Protein AF-A0A0G4L9Z9-F1 (afdb_monomer)

Solvent-accessible surface area (backbone atoms only — not comparable to full-atom values): 22775 Å² total; per-residue (Å²): 137,87,80,84,81,76,84,87,73,83,90,69,96,66,97,80,77,80,77,86,80,80,79,86,73,92,59,81,100,61,85,83,86,73,82,90,63,91,82,72,75,83,74,76,77,73,82,83,76,81,75,66,96,83,58,68,64,62,62,51,52,52,50,53,49,52,57,51,52,62,71,70,60,85,62,83,82,72,56,70,64,59,56,52,50,52,53,50,52,48,52,50,52,50,52,50,52,52,49,55,50,58,74,48,63,93,62,89,76,94,60,93,84,69,85,81,86,64,77,57,64,83,72,43,44,63,56,54,51,46,46,68,69,44,48,71,54,60,58,49,55,65,54,54,66,75,72,62,68,99,64,72,52,90,62,92,40,27,59,73,80,49,79,46,66,66,64,46,80,74,85,64,59,65,68,78,41,49,54,58,48,50,52,61,61,51,47,38,32,63,53,35,46,51,50,44,49,73,76,35,69,87,58,52,72,67,62,45,48,47,31,20,50,23,38,30,47,18,48,42,19,58,50,55,38,36,49,41,64,74,32,30,85,54,36,35,48,42,80,48,68,66,33,40,49,49,57,59,53,20,37,20,36,22,46,65,48,64,54,31,68,65,57,49,50,54,41,42,47,31,31,74,46,46,11,58,46,21,47,50,28,32,50,19,58,69,72,65,42,85,59,22,42,62,50,41,37,53,50,23,52,49,40,41,50,50,54,51,49,59,51,48,53,54,52,44,41,33,73,77,73,63,50,48,36,37,33,88,50,65,61,27,37,51,47,45,48,45,48,66,49,44,55,50,46,56,52,27,52,56,53,29,54,52,28,52,55,50,52,50,53,53,51,50,56,48,52,55,48,54,52,52,52,51,54,51,51,51,55,52,52,54,50,54,57,54,53,64,62,73,77,109

Foldseek 3Di:
DDDDDDDDDDDDDDPDDDPDPPPPDCDPDDDPDDDPDPPDDDDPPPDDDDDDPPDPPLVLQLLVQLVVLPVVQPDPPDDPVSCVVSNVVSVVVSVLVVVVVVVVVPDDDDDVPDDPVDDPVVVCVVVVVVSVVCVVVSVVVVVQVVPDDDDQDQDLWPPGSDDQPQADAAPDDPCVLVVVVVVQLQVQQVVQLVVLCVLPVPQDPLLSVLLSVLSSLLCCLQPLLVVLLVQQNNLNNDHDSSSNVLSVLQLLFVCSRNVPVLSSVLSVCSNVPVNVLSVVLSVCSSVVNPCNLVSLLVNLVSLQVSLVVVVVVQVCCCVPVVTHRHDPDCCSHVCRVVVVSVCSNVSSVVSNVVSVVVVVVVVVVVVVVVVVVVVVVVVVVVVVVVVVVVVD

Organism: Verticillium longisporum (NCBI:txid100787)

Sequence (392 aa):
MYQLIRFPGVLRDESTQIPSIELDLNLGERRYKEPIVRGSRYCAPGRLVPAHANNILEPALRLAGLLYVDALVPDEPRTLNGYAVLLGLLTTAIDTILKHLAARGWEYEDDAAFDDGLPAMAVMKPVLIWIGLTGPEAHWIVMADRDAGDMSSIHPYYPQGILIPHYAANETPLPQVLVPFVAVLLLPIPIAFVTSRLIKPSLGGLDRFAVCWFALGAFLHCCFESYFVWNHATLAGLQSLFAQAWKEYALSDSRYLTSDPFVVCVEALSVMIWGPISLSVTFAILSGSRLRHPLQLIICVGHLYGVALYYSTSLAERALVGTLHSRPEVLYFWVYYVGFNAPWVVVPLILLVQSLRAMSRAFQALEEKETAEAALASRKGDAATSEGKKTR

Nearest PDB structures (foldseek):
  8w0r-assembly1_A  TM=9.033E-01  e=1.999E-13  Homo sapiens
  6oht-assembly1_A  TM=9.056E-01  e=3.848E-11  Homo sapiens
  1few-assembly1_A  TM=2.219E-01  e=2.580E+00  Homo sapiens
  8afz-assembly1_A  TM=1.261E-01  e=4.675E+00  Homo sapiens

InterPro domains:
  IPR007905 Emopamil-binding protein [PTHR14207] (151-372)
  IPR033118 EXPERA domain [PF05241] (241-355)
  IPR033118 EXPERA domain [PS51751] (206-352)

pLDDT: mean 71.07, std 27.68, range [20.33, 98.62]

Radius of gyration: 30.2 Å; Cα contacts (8 Å, |Δi|>4): 280; chains: 1; bounding box: 86×61×95 Å

Structure (mmCIF, N/CA/C/O backbone):
data_AF-A0A0G4L9Z9-F1
#
_entry.id   AF-A0A0G4L9Z9-F1
#
loop_
_atom_site.group_PDB
_atom_site.id
_atom_site.type_symbol
_atom_site.label_atom_id
_atom_site.label_alt_id
_atom_site.label_comp_id
_atom_site.label_asym_id
_atom_site.label_entity_id
_atom_site.label_seq_id
_atom_site.pdbx_PDB_ins_code
_atom_site.Cartn_x
_atom_site.Cartn_y
_atom_site.Cartn_z
_atom_site.occupancy
_atom_site.B_iso_or_equiv
_atom_site.auth_seq_id
_atom_site.auth_comp_id
_atom_site.auth_asym_id
_atom_site.auth_atom_id
_atom_site.pdbx_PDB_model_num
ATOM 1 N N . MET A 1 1 ? -33.710 16.158 -20.833 1.00 24.78 1 MET A N 1
ATOM 2 C CA . MET A 1 1 ? -33.765 14.727 -21.198 1.00 24.78 1 MET A CA 1
ATOM 3 C C . MET A 1 1 ? -32.661 14.511 -22.221 1.00 24.78 1 MET A C 1
ATOM 5 O O . MET A 1 1 ? -32.825 14.931 -23.354 1.00 24.78 1 MET A O 1
ATOM 9 N N . TYR A 1 2 ? -31.496 14.018 -21.801 1.00 21.61 2 TYR A N 1
ATOM 10 C CA . TYR A 1 2 ? -30.367 13.808 -22.712 1.00 21.61 2 TYR A CA 1
ATOM 11 C C . TYR A 1 2 ? -30.488 12.410 -23.318 1.00 21.61 2 TYR A C 1
ATOM 13 O O . TYR A 1 2 ? -30.569 11.427 -22.582 1.00 21.61 2 TYR A O 1
ATOM 21 N N . GLN A 1 3 ? -30.564 12.326 -24.646 1.00 20.33 3 GLN A N 1
ATOM 22 C CA . GLN A 1 3 ? -30.583 11.057 -25.365 1.00 20.33 3 GLN A CA 1
ATOM 23 C C . GLN A 1 3 ? -29.139 10.638 -25.644 1.00 20.33 3 GLN A C 1
ATOM 25 O O . GLN A 1 3 ? -28.422 11.303 -26.387 1.00 20.33 3 GLN A O 1
ATOM 30 N N . LEU A 1 4 ? -28.708 9.539 -25.026 1.00 23.28 4 LEU A N 1
ATOM 31 C CA . LEU A 1 4 ? -27.439 8.899 -25.349 1.00 23.28 4 LEU A CA 1
ATOM 32 C C . LEU A 1 4 ? -27.600 8.194 -26.704 1.00 23.28 4 LEU A C 1
ATOM 34 O O . LEU A 1 4 ? -28.270 7.163 -26.789 1.00 23.28 4 LEU A O 1
ATOM 38 N N . ILE A 1 5 ? -27.009 8.739 -27.765 1.00 26.95 5 ILE A N 1
ATOM 39 C CA . ILE A 1 5 ? -26.944 8.047 -29.056 1.00 26.95 5 ILE A CA 1
ATOM 40 C C . ILE A 1 5 ? -25.780 7.054 -28.978 1.00 26.95 5 ILE A C 1
ATOM 42 O O . ILE A 1 5 ? -24.615 7.432 -29.069 1.00 26.95 5 ILE A O 1
ATOM 46 N N . ARG A 1 6 ? -26.093 5.768 -28.776 1.00 29.23 6 ARG A N 1
ATOM 47 C CA . ARG A 1 6 ? -25.144 4.679 -29.047 1.00 29.23 6 ARG A CA 1
ATOM 48 C C . ARG A 1 6 ? -25.070 4.493 -30.558 1.00 29.23 6 ARG A C 1
ATOM 50 O O . ARG A 1 6 ? -26.075 4.124 -31.158 1.00 29.23 6 ARG A O 1
ATOM 57 N N . PHE A 1 7 ? -23.898 4.692 -31.153 1.00 26.45 7 PHE A N 1
ATOM 58 C CA . PHE A 1 7 ? -23.646 4.219 -32.513 1.00 26.45 7 PHE A CA 1
ATOM 59 C C . PHE A 1 7 ? -23.606 2.682 -32.511 1.00 26.45 7 PHE A C 1
ATOM 61 O O . PHE A 1 7 ? -22.798 2.104 -31.778 1.00 26.45 7 PHE A O 1
ATOM 68 N N . PRO A 1 8 ? -24.476 1.997 -33.275 1.00 31.22 8 PRO A N 1
ATOM 69 C CA . PRO A 1 8 ? -24.418 0.558 -33.419 1.00 31.22 8 PRO A CA 1
ATOM 70 C C . PRO A 1 8 ? -23.599 0.234 -34.671 1.00 31.22 8 PRO A C 1
ATOM 72 O O . PRO A 1 8 ? -24.050 0.465 -35.788 1.00 31.22 8 PRO A O 1
ATOM 75 N N . GLY A 1 9 ? -22.409 -0.330 -34.493 1.00 28.73 9 GLY A N 1
ATOM 76 C CA . GLY A 1 9 ? -21.705 -1.002 -35.582 1.00 28.73 9 GLY A CA 1
ATOM 77 C C . GLY A 1 9 ? -20.249 -0.597 -35.755 1.00 28.73 9 GLY A C 1
ATOM 78 O O . GLY A 1 9 ? -19.849 0.534 -35.503 1.00 28.73 9 GLY A O 1
ATOM 79 N N . VAL A 1 10 ? -19.472 -1.585 -36.194 1.00 34.12 10 VAL A N 1
ATOM 80 C CA . VAL A 1 10 ? -18.078 -1.461 -36.619 1.00 34.12 10 VAL A CA 1
ATOM 81 C C . VAL A 1 10 ? -18.022 -0.458 -37.769 1.00 34.12 10 VAL A C 1
ATOM 83 O O . VAL A 1 10 ? -18.738 -0.639 -38.755 1.00 34.12 10 VAL A O 1
ATOM 86 N N . LEU A 1 11 ? -17.195 0.583 -37.639 1.00 33.56 11 LEU A N 1
ATOM 87 C CA . LEU A 1 11 ? -16.903 1.539 -38.708 1.00 33.56 11 LEU A CA 1
ATOM 88 C C . LEU A 1 11 ? -16.318 0.774 -39.903 1.00 33.56 11 LEU A C 1
ATOM 90 O O . LEU A 1 11 ? -15.128 0.472 -39.950 1.00 33.56 11 LEU A O 1
ATOM 94 N N . ARG A 1 12 ? -17.182 0.394 -40.845 1.00 29.84 12 ARG A N 1
ATOM 95 C CA . ARG A 1 12 ? -16.774 -0.088 -42.160 1.00 29.84 12 ARG A CA 1
ATOM 96 C C . ARG A 1 12 ? -16.531 1.107 -43.070 1.00 29.84 12 ARG A C 1
ATOM 98 O O . ARG A 1 12 ? -17.260 2.090 -43.036 1.00 29.84 12 ARG A O 1
ATOM 105 N N . ASP A 1 13 ? -15.488 0.937 -43.866 1.00 36.81 13 ASP A N 1
ATOM 106 C CA . ASP A 1 13 ? -15.015 1.745 -44.981 1.00 36.81 13 ASP A CA 1
ATOM 107 C C . ASP A 1 13 ? -16.149 2.321 -45.853 1.00 36.81 13 ASP A C 1
ATOM 109 O O . ASP A 1 13 ? -16.621 1.683 -46.789 1.00 36.81 13 ASP A O 1
ATOM 113 N N . GLU A 1 14 ? -16.592 3.540 -45.541 1.00 28.88 14 GLU A N 1
ATOM 114 C CA . GLU A 1 14 ? -17.395 4.382 -46.433 1.00 28.88 14 GLU A CA 1
ATOM 115 C C . GLU A 1 14 ? -16.818 5.801 -46.443 1.00 28.88 14 GLU A C 1
ATOM 117 O O . GLU A 1 14 ? -17.347 6.762 -45.886 1.00 28.88 14 GLU A O 1
ATOM 122 N N . SER A 1 15 ? -15.689 5.935 -47.130 1.00 32.44 15 SER A N 1
ATOM 123 C CA . SER A 1 15 ? -14.972 7.182 -47.411 1.00 32.44 15 SER A CA 1
ATOM 124 C C . SER A 1 15 ? -15.730 8.193 -48.298 1.00 32.44 15 SER A C 1
ATOM 126 O O . SER A 1 15 ? -15.099 9.036 -48.936 1.00 32.44 15 SER A O 1
ATOM 128 N N . THR A 1 16 ? -17.068 8.169 -48.376 1.00 32.38 16 THR A N 1
ATOM 129 C CA . THR A 1 16 ? -17.787 8.989 -49.376 1.00 32.38 16 THR A CA 1
ATOM 130 C C . THR A 1 16 ? -19.024 9.772 -48.948 1.00 32.38 16 THR A C 1
ATOM 132 O O . THR A 1 16 ? -19.444 10.608 -49.749 1.00 32.38 16 THR A O 1
ATOM 135 N N . GLN A 1 17 ? -19.578 9.655 -47.736 1.00 31.19 17 GLN A N 1
ATOM 136 C CA . GLN A 1 17 ? -20.736 10.491 -47.359 1.00 31.19 17 GLN A CA 1
ATOM 137 C C . GLN A 1 17 ? -20.762 10.878 -45.874 1.00 31.19 17 GLN A C 1
ATOM 139 O O . GLN A 1 17 ? -21.579 10.388 -45.105 1.00 31.19 17 GLN A O 1
ATOM 144 N N . ILE A 1 18 ? -19.910 11.825 -45.469 1.00 31.50 18 ILE A N 1
ATOM 145 C CA . ILE A 1 18 ? -20.172 12.619 -44.259 1.00 31.50 18 ILE A CA 1
ATOM 146 C C . ILE A 1 18 ? -20.871 13.906 -44.726 1.00 31.50 18 ILE A C 1
ATOM 148 O O . ILE A 1 18 ? -20.251 14.678 -45.466 1.00 31.50 18 ILE A O 1
ATOM 152 N N . PRO A 1 19 ? -22.149 14.151 -44.374 1.00 28.58 19 PRO A N 1
ATOM 153 C CA . PRO A 1 19 ? -22.776 15.438 -44.642 1.00 28.58 19 PRO A CA 1
ATOM 154 C C . PRO A 1 19 ? -22.035 16.514 -43.845 1.00 28.58 19 PRO A C 1
ATOM 156 O O . PRO A 1 19 ? -21.621 16.278 -42.713 1.00 28.58 19 PRO A O 1
ATOM 159 N N . SER A 1 20 ? -21.840 17.682 -44.453 1.00 32.00 20 SER A N 1
ATOM 160 C CA . SER A 1 20 ? -21.191 18.840 -43.837 1.00 32.00 20 SER A CA 1
ATOM 161 C C . SER A 1 20 ? -21.789 19.124 -42.458 1.00 32.00 20 SER A C 1
ATOM 163 O O . SER A 1 20 ? -22.922 19.593 -42.358 1.00 32.00 20 SER A O 1
ATOM 165 N N . ILE A 1 21 ? -21.039 18.830 -41.397 1.00 30.55 21 ILE A N 1
ATOM 166 C CA . ILE A 1 21 ? -21.399 19.243 -40.044 1.00 30.55 21 ILE A CA 1
ATOM 167 C C . ILE A 1 21 ? -21.018 20.722 -39.943 1.00 30.55 21 ILE A C 1
ATOM 169 O O . ILE A 1 21 ? -19.851 21.056 -39.746 1.00 30.55 21 ILE A O 1
ATOM 173 N N . GLU A 1 22 ? -21.992 21.613 -40.137 1.00 29.72 22 GLU A N 1
ATOM 174 C CA . GLU A 1 22 ? -21.866 23.009 -39.716 1.00 29.72 22 GLU A CA 1
ATOM 175 C C . GLU A 1 22 ? -21.914 23.036 -38.185 1.00 29.72 22 GLU A C 1
ATOM 177 O O . GLU A 1 22 ? -22.965 22.851 -37.571 1.00 29.72 22 GLU A O 1
ATOM 182 N N . LEU A 1 23 ? -20.750 23.212 -37.559 1.00 29.02 23 LEU A N 1
ATOM 183 C CA . LEU A 1 23 ? -20.662 23.494 -36.132 1.00 29.02 23 LEU A CA 1
ATOM 184 C C . LEU A 1 23 ? -20.945 24.990 -35.935 1.00 29.02 23 LEU A C 1
ATOM 186 O O . LEU A 1 23 ? -20.061 25.827 -36.119 1.00 29.02 23 LEU A O 1
ATOM 190 N N . ASP A 1 24 ? -22.189 25.328 -35.600 1.00 30.05 24 ASP A N 1
ATOM 191 C CA . ASP A 1 24 ? -22.605 26.709 -35.337 1.00 30.05 24 ASP A CA 1
ATOM 192 C C . ASP A 1 24 ? -22.178 27.112 -33.913 1.00 30.05 24 ASP A C 1
ATOM 194 O O . ASP A 1 24 ? -22.937 27.043 -32.943 1.00 30.05 24 ASP A O 1
ATOM 198 N N . LEU A 1 25 ? -20.895 27.449 -33.760 1.00 29.47 25 LEU A N 1
ATOM 199 C CA . LEU A 1 25 ? -20.359 28.040 -32.537 1.00 29.47 25 LEU A CA 1
ATOM 200 C C . LEU A 1 25 ? -20.671 29.538 -32.562 1.00 29.47 25 LEU A C 1
ATOM 202 O O . LEU A 1 25 ? -20.006 30.311 -33.250 1.00 29.47 25 LEU A O 1
ATOM 206 N N . ASN A 1 26 ? -21.693 29.943 -31.808 1.00 29.52 26 ASN A N 1
ATOM 207 C CA . ASN A 1 26 ? -22.098 31.340 -31.649 1.00 29.52 26 ASN A CA 1
ATOM 208 C C . ASN A 1 26 ? -21.045 32.110 -30.818 1.00 29.52 26 ASN A C 1
ATOM 210 O O . ASN A 1 26 ? -21.208 32.349 -29.625 1.00 29.52 26 ASN A O 1
ATOM 214 N N . LEU A 1 27 ? -19.930 32.458 -31.459 1.00 32.59 27 LEU A N 1
ATOM 215 C CA . LEU A 1 27 ? -18.901 33.382 -30.983 1.00 32.59 27 LEU A CA 1
ATOM 216 C C . LEU A 1 27 ? -19.196 34.736 -31.643 1.00 32.59 27 LEU A C 1
ATOM 218 O O . LEU A 1 27 ? -19.226 34.820 -32.869 1.00 32.59 27 LEU A O 1
ATOM 222 N N . GLY A 1 28 ? -19.489 35.766 -30.847 1.00 34.56 28 GLY A N 1
ATOM 223 C CA . GLY A 1 28 ? -20.042 37.051 -31.298 1.00 34.56 28 GLY A CA 1
ATOM 224 C C . GLY A 1 28 ? -19.410 37.713 -32.545 1.00 34.56 28 GLY A C 1
ATOM 225 O O . GLY A 1 28 ? -18.269 37.463 -32.913 1.00 34.56 28 GLY A O 1
ATOM 226 N N . GLU A 1 29 ? -20.214 38.579 -33.178 1.00 30.64 29 GLU A N 1
ATOM 227 C CA . GLU A 1 29 ? -20.035 39.500 -34.332 1.00 30.64 29 GLU A CA 1
ATOM 228 C C . GLU A 1 29 ? -19.126 39.166 -35.538 1.00 30.64 29 GLU A C 1
ATOM 230 O O . GLU A 1 29 ? -19.214 39.868 -36.549 1.00 30.64 29 GLU A O 1
ATOM 235 N N . ARG A 1 30 ? -18.339 38.086 -35.569 1.00 32.06 30 ARG A N 1
ATOM 236 C CA . ARG A 1 30 ? -17.608 37.677 -36.784 1.00 32.06 30 ARG A CA 1
ATOM 237 C C . ARG A 1 30 ? -17.994 36.280 -37.247 1.00 32.06 30 ARG A C 1
ATOM 239 O O . ARG A 1 30 ? -17.391 35.284 -36.871 1.00 32.06 30 ARG A O 1
ATOM 246 N N . ARG A 1 31 ? -18.949 36.236 -38.183 1.00 29.62 31 ARG A N 1
ATOM 247 C CA . ARG A 1 31 ? -19.197 35.065 -39.038 1.00 29.62 31 ARG A CA 1
ATOM 248 C C . ARG A 1 31 ? -18.021 34.868 -39.995 1.00 29.62 31 ARG A C 1
ATOM 250 O O . ARG A 1 31 ? -17.937 35.557 -41.011 1.00 29.62 31 ARG A O 1
ATOM 257 N N . TYR A 1 32 ? -17.151 33.903 -39.717 1.00 31.97 32 TYR A N 1
ATOM 258 C CA . TYR A 1 32 ? -16.245 33.378 -40.735 1.00 31.97 32 TYR A CA 1
ATOM 259 C C . TYR A 1 32 ? -17.038 32.465 -41.676 1.00 31.97 32 TYR A C 1
ATOM 261 O O . TYR A 1 32 ? -17.356 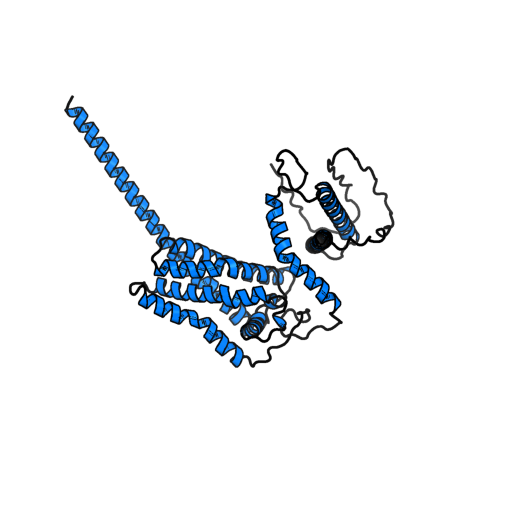31.329 -41.345 1.00 31.97 32 TYR A O 1
ATOM 269 N N . LYS A 1 33 ? -17.395 32.987 -42.854 1.00 30.88 33 LYS A N 1
ATOM 270 C CA . LYS A 1 33 ? -17.861 32.179 -43.985 1.00 30.88 33 LYS A CA 1
ATOM 271 C C . LYS A 1 33 ? -16.666 31.876 -44.878 1.00 30.88 33 LYS A C 1
ATOM 273 O O . LYS A 1 33 ? -16.386 32.647 -45.791 1.00 30.88 33 LYS A O 1
ATOM 278 N N . GLU A 1 34 ? -15.995 30.756 -44.648 1.00 31.84 34 GLU A N 1
ATOM 279 C CA . GLU A 1 34 ? -15.133 30.171 -45.675 1.00 31.84 34 GLU A CA 1
ATOM 280 C C . GLU A 1 34 ? -15.677 28.798 -46.082 1.00 31.84 34 GLU A C 1
ATOM 282 O O . GLU A 1 34 ? -15.831 27.920 -45.232 1.00 31.84 34 GLU A O 1
ATOM 287 N N . PRO A 1 35 ? -16.007 28.591 -47.369 1.00 29.27 35 PRO A N 1
ATOM 288 C CA . PRO A 1 35 ? -16.373 27.276 -47.859 1.00 29.27 35 PRO A CA 1
ATOM 289 C C . PRO A 1 35 ? -15.100 26.434 -47.987 1.00 29.27 35 PRO A C 1
ATOM 291 O O . PRO A 1 35 ? -14.157 26.818 -48.678 1.00 29.27 35 PRO A O 1
ATOM 294 N N . ILE A 1 36 ? -15.076 25.260 -47.357 1.00 32.88 36 ILE A N 1
ATOM 295 C CA . ILE A 1 36 ? -14.010 24.275 -47.563 1.00 32.88 36 ILE A CA 1
ATOM 296 C C . ILE A 1 36 ? -14.160 23.724 -48.992 1.00 32.88 36 ILE A C 1
ATOM 298 O O . ILE A 1 36 ? -14.962 22.830 -49.262 1.00 32.88 36 ILE A O 1
ATOM 302 N N . VAL A 1 37 ? -13.428 24.312 -49.940 1.00 28.56 37 VAL A N 1
ATOM 303 C CA . VAL A 1 37 ? -13.409 23.898 -51.350 1.00 28.56 37 VAL A CA 1
ATOM 304 C C . VAL A 1 37 ? -12.640 22.580 -51.495 1.00 28.56 37 VAL A C 1
ATOM 306 O O . VAL A 1 37 ? -11.523 22.441 -51.000 1.00 28.56 37 VAL A O 1
ATOM 309 N N . ARG A 1 38 ? -13.222 21.608 -52.215 1.00 29.12 38 ARG A N 1
ATOM 310 C CA . ARG A 1 38 ? -12.559 20.351 -52.610 1.00 29.12 38 ARG A CA 1
ATOM 311 C C . ARG A 1 38 ? -11.238 20.637 -53.332 1.00 29.12 38 ARG A C 1
ATOM 313 O O . ARG A 1 38 ? -11.235 21.283 -54.375 1.00 29.12 38 ARG A O 1
ATOM 320 N N . GLY A 1 39 ? -10.147 20.054 -52.835 1.00 31.34 39 GLY A N 1
ATOM 321 C CA . GLY A 1 39 ? -8.857 20.018 -53.534 1.00 31.34 39 GLY A CA 1
ATOM 322 C C . GLY A 1 39 ? -7.813 21.035 -53.070 1.00 31.34 39 GLY A C 1
ATOM 323 O O . GLY A 1 39 ? -6.816 21.228 -53.766 1.00 31.34 39 GLY A O 1
ATOM 324 N N . SER A 1 40 ? -7.986 21.670 -51.911 1.00 27.42 40 SER A N 1
ATOM 325 C CA . SER A 1 40 ? -6.946 22.500 -51.300 1.00 27.42 40 SER A CA 1
ATOM 326 C C . SER A 1 40 ? -5.710 21.653 -50.965 1.00 27.42 40 SER A C 1
ATOM 328 O O . SER A 1 40 ? -5.691 20.871 -50.016 1.00 27.42 40 SER A O 1
ATOM 330 N N . ARG A 1 41 ? -4.646 21.813 -51.764 1.00 30.08 41 ARG A N 1
ATOM 331 C CA . ARG A 1 41 ? -3.292 21.419 -51.358 1.00 30.08 41 ARG A CA 1
ATOM 332 C C . ARG A 1 41 ? -2.954 22.193 -50.091 1.00 30.08 41 ARG A C 1
ATOM 334 O O . ARG A 1 41 ? -3.075 23.415 -50.069 1.00 30.08 41 ARG A O 1
ATOM 341 N N . TYR A 1 42 ? -2.539 21.469 -49.061 1.00 32.38 42 TYR A N 1
ATOM 342 C CA . TYR A 1 42 ? -2.089 22.034 -47.799 1.00 32.38 42 TYR A CA 1
ATOM 343 C C . TYR A 1 42 ? -0.960 23.041 -48.064 1.00 32.38 42 TYR A C 1
ATOM 345 O O . TYR A 1 42 ? 0.122 22.664 -48.520 1.00 32.38 42 TYR A O 1
ATOM 353 N N . CYS A 1 43 ? -1.207 24.325 -47.812 1.00 29.03 43 CYS A N 1
ATOM 354 C CA . CYS A 1 43 ? -0.124 25.282 -47.635 1.00 29.03 43 CYS A CA 1
ATOM 355 C C . CYS A 1 43 ? 0.491 24.981 -46.270 1.00 29.03 43 CYS A C 1
ATOM 357 O O . CYS A 1 43 ? -0.209 25.024 -45.260 1.00 29.03 43 CYS A O 1
ATOM 359 N N . ALA A 1 44 ? 1.779 24.631 -46.248 1.00 26.39 44 ALA A N 1
ATOM 360 C CA . ALA A 1 44 ? 2.519 24.443 -45.006 1.00 26.39 44 ALA A CA 1
ATOM 361 C C . ALA A 1 44 ? 2.278 25.641 -44.066 1.00 26.39 44 ALA A C 1
ATOM 363 O O . ALA A 1 44 ? 2.181 26.772 -44.559 1.00 26.39 44 ALA A O 1
ATOM 364 N N . PRO A 1 45 ? 2.185 25.431 -42.739 1.00 32.91 45 PRO A N 1
ATOM 365 C CA . PRO A 1 45 ? 2.008 26.538 -41.817 1.00 32.91 45 PRO A CA 1
ATOM 366 C C . PRO A 1 45 ? 3.162 27.517 -42.030 1.00 32.91 45 PRO A C 1
ATOM 368 O O . PRO A 1 45 ? 4.312 27.100 -42.204 1.00 32.91 45 PRO A O 1
ATOM 371 N N . GLY A 1 46 ? 2.852 28.814 -42.047 1.00 31.86 46 GLY A N 1
ATOM 372 C CA . GLY A 1 46 ? 3.873 29.855 -42.071 1.00 31.86 46 GLY A CA 1
ATOM 373 C C . GLY A 1 46 ? 4.929 29.591 -40.994 1.00 31.86 46 GLY A C 1
ATOM 374 O O . GLY A 1 46 ? 4.629 29.028 -39.941 1.00 31.86 46 GLY A O 1
ATOM 375 N N . ARG A 1 47 ? 6.179 29.957 -41.295 1.00 27.55 47 ARG A N 1
ATOM 376 C CA . ARG A 1 47 ? 7.359 29.733 -40.447 1.00 27.55 47 ARG A CA 1
ATOM 377 C C . ARG A 1 47 ? 7.022 30.039 -38.979 1.00 27.55 47 ARG A C 1
ATOM 379 O O . ARG A 1 47 ? 6.678 31.176 -38.668 1.00 27.55 47 ARG A O 1
ATOM 386 N N . LEU A 1 48 ? 7.102 29.026 -38.111 1.00 33.69 48 LEU A N 1
ATOM 387 C CA . LEU A 1 48 ? 6.851 29.156 -36.673 1.00 33.69 48 LEU A CA 1
ATOM 388 C C . LEU A 1 48 ? 7.722 30.286 -36.112 1.00 33.69 48 LEU A C 1
ATOM 390 O O . LEU A 1 48 ? 8.951 30.222 -36.175 1.00 33.69 48 LEU A O 1
ATOM 394 N N . VAL A 1 49 ? 7.078 31.340 -35.613 1.00 33.44 49 VAL A N 1
ATOM 395 C CA . VAL A 1 49 ? 7.760 32.457 -34.957 1.00 33.44 49 VAL A CA 1
ATOM 396 C C . VAL A 1 49 ? 8.170 31.984 -33.558 1.00 33.44 49 VAL A C 1
ATOM 398 O O . VAL A 1 49 ? 7.313 31.474 -32.837 1.00 33.44 49 VAL A O 1
ATOM 401 N N . PRO A 1 50 ? 9.447 32.102 -33.153 1.00 30.86 50 PRO A N 1
ATOM 402 C CA . PRO A 1 50 ? 9.870 31.715 -31.811 1.00 30.86 50 PRO A CA 1
ATOM 403 C C . PRO A 1 50 ? 9.145 32.554 -30.752 1.00 30.86 50 PRO A C 1
ATOM 405 O O . PRO A 1 50 ? 9.060 33.778 -30.880 1.00 30.86 50 PRO A O 1
ATOM 408 N N . ALA A 1 51 ? 8.653 31.904 -29.696 1.00 38.41 51 ALA A N 1
ATOM 409 C CA . ALA A 1 51 ? 8.105 32.593 -28.533 1.00 38.41 51 ALA A CA 1
ATOM 410 C C . ALA A 1 51 ? 9.183 33.474 -27.874 1.00 38.41 51 ALA A C 1
ATOM 412 O O . ALA A 1 51 ? 10.367 33.127 -27.854 1.00 38.41 51 ALA A O 1
ATOM 413 N N . HIS A 1 52 ? 8.778 34.625 -27.330 1.00 36.69 52 HIS A N 1
ATOM 414 C CA . HIS A 1 52 ? 9.666 35.460 -26.521 1.00 36.69 52 HIS A CA 1
ATOM 415 C C . HIS A 1 52 ? 10.161 34.658 -25.308 1.00 36.69 52 HIS A C 1
ATOM 417 O O . HIS A 1 52 ? 9.367 34.015 -24.624 1.00 36.69 52 HIS A O 1
ATOM 423 N N . ALA A 1 53 ? 11.468 34.727 -25.037 1.00 39.06 53 ALA A N 1
ATOM 424 C CA . ALA A 1 53 ? 12.232 33.849 -24.140 1.00 39.06 53 ALA A CA 1
ATOM 425 C C . ALA A 1 53 ? 11.758 33.752 -22.669 1.00 39.06 53 ALA A C 1
ATOM 427 O O . ALA A 1 53 ? 12.330 32.982 -21.907 1.00 39.06 53 ALA A O 1
ATOM 428 N N . ASN A 1 54 ? 10.711 34.481 -22.269 1.00 36.62 54 ASN A N 1
ATOM 429 C CA . ASN A 1 54 ? 10.235 34.560 -20.886 1.00 36.62 54 ASN A CA 1
ATOM 430 C C . ASN A 1 54 ? 8.818 33.987 -20.660 1.00 36.62 54 ASN A C 1
ATOM 432 O O . ASN A 1 54 ? 8.304 34.114 -19.552 1.00 36.62 54 ASN A O 1
ATOM 436 N N . ASN A 1 55 ? 8.165 33.368 -21.657 1.00 42.78 55 ASN A N 1
ATOM 437 C CA . ASN A 1 55 ? 6.818 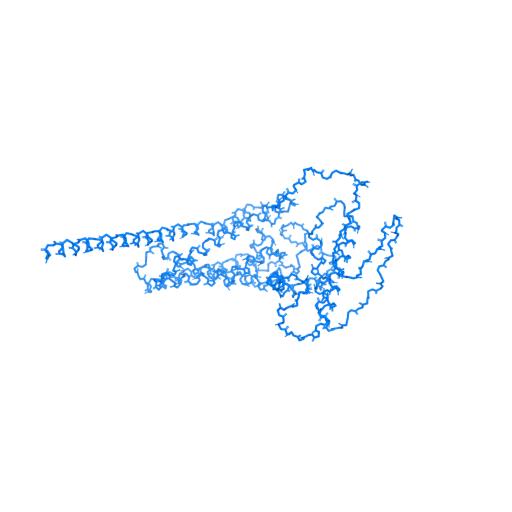32.797 -21.489 1.00 42.78 55 ASN A CA 1
ATOM 438 C C . ASN A 1 55 ? 6.802 31.267 -21.673 1.00 42.78 55 ASN A C 1
ATOM 440 O O . ASN A 1 55 ? 6.700 30.759 -22.787 1.00 42.78 55 ASN A O 1
ATOM 444 N N . ILE A 1 56 ? 6.902 30.538 -20.557 1.00 39.12 56 ILE A N 1
ATOM 445 C CA . ILE A 1 56 ? 6.984 29.063 -20.498 1.00 39.12 56 ILE A CA 1
ATOM 446 C C . ILE A 1 56 ? 5.591 28.409 -20.629 1.00 39.12 56 ILE A C 1
ATOM 448 O O . ILE A 1 56 ? 5.471 27.231 -20.965 1.00 39.12 56 ILE A O 1
ATOM 452 N N . LEU A 1 57 ? 4.521 29.185 -20.423 1.00 41.19 57 LEU A N 1
ATOM 453 C CA . LEU A 1 57 ? 3.143 28.694 -20.407 1.00 41.19 57 LEU A CA 1
ATOM 454 C C . LEU A 1 57 ? 2.658 28.262 -21.799 1.00 41.19 57 LEU A C 1
ATOM 456 O O . LEU A 1 57 ? 1.967 27.256 -21.938 1.00 41.19 57 LEU A O 1
ATOM 460 N N . GLU A 1 58 ? 3.050 28.996 -22.839 1.00 42.38 58 GLU A N 1
ATOM 461 C CA . GLU A 1 58 ? 2.691 28.684 -24.224 1.00 42.38 58 GLU A CA 1
ATOM 462 C C . GLU A 1 58 ? 3.323 27.364 -24.721 1.00 42.38 58 GLU A C 1
ATOM 464 O O . GLU A 1 58 ? 2.583 26.512 -25.222 1.00 42.38 58 GLU A O 1
ATOM 469 N N . PRO A 1 59 ? 4.640 27.125 -24.552 1.00 42.41 59 PRO A N 1
ATOM 470 C CA . PRO A 1 59 ? 5.250 25.825 -24.833 1.00 42.41 59 PRO A CA 1
ATOM 471 C C . PRO A 1 59 ? 4.603 24.670 -24.059 1.00 42.41 59 PRO A C 1
ATOM 473 O O . PRO A 1 59 ? 4.351 23.616 -24.641 1.00 42.41 59 PRO A O 1
ATOM 476 N N . ALA A 1 60 ? 4.293 24.872 -22.773 1.00 42.94 60 ALA A N 1
ATOM 477 C CA . ALA A 1 60 ? 3.714 23.840 -21.912 1.00 42.94 60 ALA A CA 1
ATOM 478 C C . ALA A 1 60 ? 2.284 23.455 -22.330 1.00 42.94 60 ALA A C 1
ATOM 480 O O . ALA A 1 60 ? 1.962 22.271 -22.411 1.00 42.94 60 ALA A O 1
ATOM 481 N N . LEU A 1 61 ? 1.441 24.437 -22.668 1.00 48.50 61 LEU A N 1
ATOM 482 C CA . LEU A 1 61 ? 0.083 24.192 -23.165 1.00 48.50 61 LEU A CA 1
ATOM 483 C C . LEU A 1 61 ? 0.088 23.509 -24.537 1.00 48.50 61 LEU A C 1
ATOM 485 O O . LEU A 1 61 ? -0.717 22.608 -24.781 1.00 48.50 61 LEU A O 1
ATOM 489 N N . ARG A 1 62 ? 1.015 23.895 -25.425 1.00 49.31 62 ARG A N 1
ATOM 490 C CA . ARG A 1 62 ? 1.173 23.258 -26.744 1.00 49.31 62 ARG A CA 1
ATOM 491 C C . ARG A 1 62 ? 1.607 21.800 -26.609 1.00 49.31 62 ARG A C 1
ATOM 493 O O . ARG A 1 62 ? 1.063 20.951 -27.310 1.00 49.31 62 ARG A O 1
ATOM 500 N N . LEU A 1 63 ? 2.526 21.505 -25.688 1.00 46.59 63 LEU A N 1
ATOM 501 C CA . LEU A 1 63 ? 2.989 20.144 -25.414 1.00 46.59 63 LEU A CA 1
ATOM 502 C C . LEU A 1 63 ? 1.892 19.280 -24.775 1.00 46.59 63 LEU A C 1
ATOM 504 O O . LEU A 1 63 ? 1.649 18.168 -25.236 1.00 46.59 63 LEU A O 1
ATOM 508 N N . ALA A 1 64 ? 1.174 19.811 -23.781 1.00 47.88 64 ALA A N 1
ATOM 509 C CA . ALA A 1 64 ? 0.059 19.115 -23.141 1.00 47.88 64 ALA A CA 1
ATOM 510 C C . ALA A 1 64 ? -1.060 18.784 -24.140 1.00 47.88 64 ALA A C 1
ATOM 512 O O . ALA A 1 64 ? -1.596 17.679 -24.132 1.00 47.88 64 ALA A O 1
ATOM 513 N N . GLY A 1 65 ? -1.377 19.711 -25.045 1.00 47.78 65 GLY A N 1
ATOM 514 C CA . GLY A 1 65 ? -2.367 19.471 -26.085 1.00 47.78 65 GLY A CA 1
ATOM 515 C C . GLY A 1 65 ? -1.929 18.456 -27.145 1.00 47.78 65 GLY A C 1
ATOM 516 O O . GLY A 1 65 ? -2.753 17.668 -27.598 1.00 47.78 65 GLY A O 1
ATOM 517 N N . LEU A 1 66 ? -0.644 18.429 -27.510 1.00 47.69 66 LEU A N 1
ATOM 518 C CA . LEU A 1 66 ? -0.074 17.408 -28.400 1.00 47.69 66 LEU A CA 1
ATOM 519 C C . LEU A 1 66 ? -0.192 16.003 -27.792 1.00 47.69 66 LEU A C 1
ATOM 521 O O . LEU A 1 66 ? -0.657 15.090 -28.469 1.00 47.69 66 LEU A O 1
ATOM 525 N N . LEU A 1 67 ? 0.143 15.858 -26.507 1.00 44.66 67 LEU A N 1
ATOM 526 C CA . LEU A 1 67 ? 0.005 14.598 -25.766 1.00 44.66 67 LEU A CA 1
ATOM 527 C C . LEU A 1 67 ? -1.465 14.164 -25.628 1.00 44.66 67 LEU A C 1
ATOM 529 O O . LEU A 1 67 ? -1.777 12.978 -25.685 1.00 44.66 67 LEU A O 1
ATOM 533 N N . TYR A 1 68 ? -2.383 15.125 -25.493 1.00 47.34 68 TYR A N 1
ATOM 534 C CA . TYR A 1 68 ? -3.819 14.858 -25.391 1.00 47.34 68 TYR A CA 1
ATOM 535 C C . TYR A 1 68 ? -4.440 14.397 -26.722 1.00 47.34 68 TYR A C 1
ATOM 537 O O . TYR A 1 68 ? -5.317 13.536 -26.728 1.00 47.34 68 TYR A O 1
ATOM 545 N N . VAL A 1 69 ? -3.980 14.941 -27.856 1.00 45.19 69 VAL A N 1
ATOM 546 C CA . VAL A 1 69 ? -4.426 14.534 -29.204 1.00 45.19 69 VAL A CA 1
ATOM 547 C C . VAL A 1 69 ? -3.922 13.135 -29.558 1.00 45.19 69 VAL A C 1
ATOM 549 O O . VAL A 1 69 ? -4.682 12.352 -30.123 1.00 45.19 69 VAL A O 1
ATOM 552 N N . ASP A 1 70 ? -2.689 12.801 -29.175 1.00 42.72 70 ASP A N 1
ATOM 553 C CA . ASP A 1 70 ? -2.103 11.475 -29.410 1.00 42.72 70 ASP A CA 1
ATOM 554 C C . ASP A 1 70 ? -2.833 10.368 -28.625 1.00 42.72 70 ASP A C 1
ATOM 556 O O . ASP A 1 70 ? -3.033 9.265 -29.123 1.00 42.72 70 ASP A O 1
ATOM 560 N N . ALA A 1 71 ? -3.336 10.693 -27.429 1.00 42.72 71 ALA A N 1
ATOM 561 C CA . ALA A 1 71 ? -4.131 9.778 -26.609 1.00 42.72 71 ALA A CA 1
ATOM 562 C C . ALA A 1 71 ? -5.583 9.582 -27.100 1.00 42.72 71 ALA A C 1
ATOM 564 O O . ALA A 1 71 ? -6.227 8.598 -26.733 1.00 42.72 71 ALA A O 1
ATOM 565 N N . LEU A 1 72 ? -6.126 10.513 -27.895 1.00 39.84 72 LEU A N 1
ATOM 566 C CA . LEU A 1 72 ? -7.537 10.521 -28.315 1.00 39.84 72 LEU A CA 1
ATOM 567 C C . LEU A 1 72 ? -7.792 9.963 -29.722 1.00 39.84 72 LEU A C 1
ATOM 569 O O . LEU A 1 72 ? -8.957 9.771 -30.075 1.00 39.84 72 LEU A O 1
ATOM 573 N N . VAL A 1 73 ? -6.756 9.706 -30.526 1.00 43.38 73 VAL A N 1
ATOM 574 C CA . VAL A 1 73 ? -6.882 9.158 -31.890 1.00 43.38 73 VAL A CA 1
ATOM 575 C C . VAL A 1 73 ? -6.198 7.785 -31.94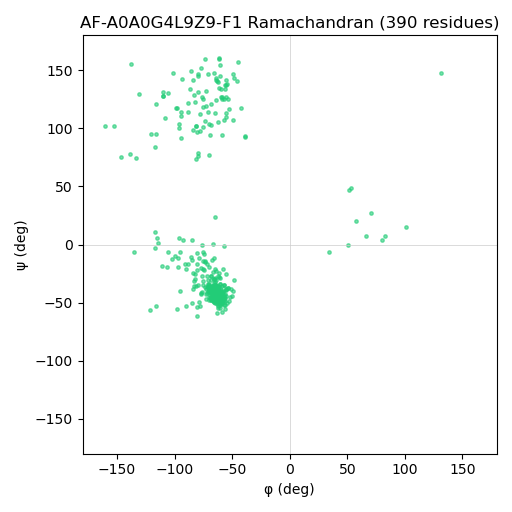0 1.00 43.38 73 VAL A C 1
ATOM 577 O O . VAL A 1 73 ? -5.031 7.707 -32.313 1.00 43.38 73 VAL A O 1
ATOM 580 N N . PRO A 1 74 ? -6.882 6.690 -31.548 1.00 42.38 74 PRO A N 1
ATOM 581 C CA . PRO A 1 74 ? -6.201 5.435 -31.227 1.00 42.38 74 PRO A CA 1
ATOM 582 C C . PRO A 1 74 ? -5.902 4.539 -32.439 1.00 42.38 74 PRO A C 1
ATOM 584 O O . PRO A 1 74 ? -5.132 3.594 -32.301 1.00 42.38 74 PRO A O 1
ATOM 587 N N . ASP A 1 75 ? -6.493 4.791 -33.614 1.00 38.44 75 ASP A N 1
ATOM 588 C CA . ASP A 1 75 ? -6.556 3.773 -34.670 1.00 38.44 75 ASP A CA 1
ATOM 589 C C . ASP A 1 75 ? -5.680 4.064 -35.902 1.00 38.44 75 ASP A C 1
ATOM 591 O O . ASP A 1 75 ? -5.722 5.130 -36.524 1.00 38.44 75 ASP A O 1
ATOM 595 N N . GLU A 1 76 ? -4.912 3.044 -36.289 1.00 36.53 76 GLU A N 1
ATOM 596 C CA . GLU A 1 76 ? -4.250 2.922 -37.589 1.00 36.53 76 GLU A CA 1
ATOM 597 C C . GLU A 1 76 ? -5.241 2.435 -38.676 1.00 36.53 76 GLU A C 1
ATOM 599 O O . GLU A 1 76 ? -6.082 1.578 -38.395 1.00 36.53 76 GLU A O 1
ATOM 604 N N . PRO A 1 77 ? -5.119 2.897 -39.940 1.00 40.72 77 PRO A N 1
ATOM 605 C CA . PRO A 1 77 ? -4.065 3.776 -40.427 1.00 40.72 77 PRO A CA 1
ATOM 606 C C . PRO A 1 77 ? -4.371 5.248 -40.126 1.00 40.72 77 PRO A C 1
ATOM 608 O O . PRO A 1 77 ? -5.428 5.786 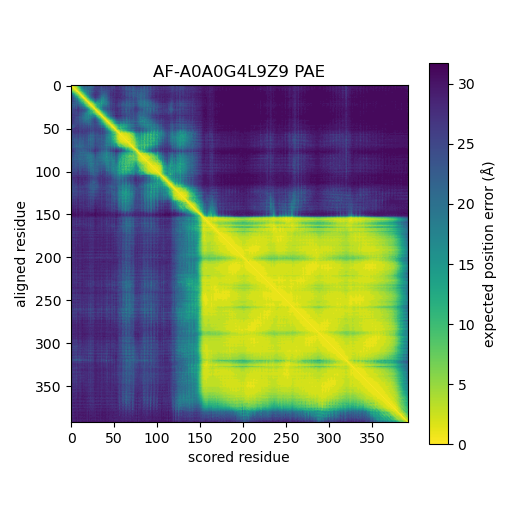-40.462 1.00 40.72 77 PRO A O 1
ATOM 611 N N . ARG A 1 78 ? -3.380 5.904 -39.518 1.00 47.84 78 ARG A N 1
ATOM 612 C CA . ARG A 1 78 ? -3.408 7.298 -39.067 1.00 47.84 78 ARG A CA 1
ATOM 613 C C . ARG A 1 78 ? -3.721 8.233 -40.236 1.00 47.84 78 ARG A C 1
ATOM 615 O O . ARG A 1 78 ? -2.875 8.483 -41.096 1.00 47.84 78 ARG A O 1
ATOM 622 N N . THR A 1 79 ? -4.924 8.800 -40.286 1.00 40.88 79 THR A N 1
ATOM 623 C CA . THR A 1 79 ? -5.241 9.801 -41.313 1.00 40.88 79 THR A CA 1
ATOM 624 C C . THR A 1 79 ? -4.629 11.150 -40.932 1.00 40.88 79 THR A C 1
ATOM 626 O O . THR A 1 79 ? -5.086 11.794 -39.988 1.00 40.88 79 THR A O 1
ATOM 629 N N . LEU A 1 80 ? -3.628 11.602 -41.698 1.00 40.25 80 LEU A N 1
ATOM 630 C CA . LEU A 1 80 ? -2.912 12.882 -41.526 1.00 40.25 80 LEU A CA 1
ATOM 631 C C . LEU A 1 80 ? -3.855 14.093 -41.334 1.00 40.25 80 LEU A C 1
ATOM 633 O O . LEU A 1 80 ? -3.530 15.049 -40.634 1.00 40.25 80 LEU A O 1
ATOM 637 N N . ASN A 1 81 ? -5.050 14.029 -41.929 1.00 40.78 81 ASN A N 1
ATOM 638 C CA . ASN A 1 81 ? -6.078 15.065 -41.851 1.00 40.78 81 ASN A CA 1
ATOM 639 C C . ASN A 1 81 ? -6.720 15.184 -40.457 1.00 40.78 81 ASN A C 1
ATOM 641 O O . ASN A 1 81 ? -7.041 16.294 -40.043 1.00 40.78 81 ASN A O 1
ATOM 645 N N . GLY A 1 82 ? -6.884 14.079 -39.720 1.00 41.06 82 GLY A N 1
ATOM 646 C CA . GLY A 1 82 ? -7.467 14.091 -38.372 1.00 41.06 82 GLY A CA 1
ATOM 647 C C . GLY A 1 82 ? -6.560 14.797 -37.364 1.00 41.06 82 GLY A C 1
ATOM 648 O O . GLY A 1 82 ? -7.003 15.693 -36.647 1.00 41.06 82 GLY A O 1
ATOM 649 N N . TYR A 1 83 ? -5.261 14.483 -37.402 1.00 43.44 83 TYR A N 1
ATOM 650 C CA . TYR A 1 83 ? -4.247 15.190 -36.615 1.00 43.44 83 TYR A CA 1
ATOM 651 C C . TYR A 1 83 ? -4.153 16.665 -37.008 1.00 43.44 83 TYR A C 1
ATOM 653 O O . TYR A 1 83 ? -4.096 17.514 -36.127 1.00 43.44 83 TYR A O 1
ATOM 661 N N . ALA A 1 84 ? -4.181 16.996 -38.303 1.00 43.28 84 ALA A N 1
ATOM 662 C CA . ALA A 1 84 ? -4.108 18.386 -38.757 1.00 43.28 84 ALA A CA 1
ATOM 663 C C . ALA A 1 84 ? -5.298 19.235 -38.268 1.00 43.28 84 ALA A C 1
ATOM 665 O O . ALA A 1 84 ? -5.103 20.378 -37.853 1.00 43.28 84 ALA A O 1
ATOM 666 N N . VAL A 1 85 ? -6.514 18.675 -38.258 1.00 44.94 85 VAL A N 1
ATOM 667 C CA . VAL A 1 85 ? -7.712 19.352 -37.730 1.00 44.94 85 VAL A CA 1
ATOM 668 C C . VAL A 1 85 ? -7.617 19.535 -36.214 1.00 44.94 85 VAL A C 1
ATOM 670 O O . VAL A 1 85 ? -7.847 20.639 -35.722 1.00 44.94 85 VAL A O 1
ATOM 673 N N . LEU A 1 86 ? -7.226 18.497 -35.471 1.00 44.44 86 LEU A N 1
ATOM 674 C CA . LEU A 1 86 ? -7.103 18.560 -34.010 1.00 44.44 86 LEU A CA 1
ATOM 675 C C . LEU A 1 86 ? -5.966 19.487 -33.557 1.00 44.44 86 LEU A C 1
ATOM 677 O O . LEU A 1 86 ? -6.160 20.289 -32.647 1.00 44.44 86 LEU A O 1
ATOM 681 N N . LEU A 1 87 ? -4.816 19.455 -34.236 1.00 48.12 87 LEU A N 1
ATOM 682 C CA . LEU A 1 87 ? -3.708 20.390 -34.015 1.00 48.12 87 LEU A CA 1
ATOM 683 C C . LEU A 1 87 ? -4.100 21.825 -34.372 1.00 48.12 87 LEU A C 1
ATOM 685 O O . LEU A 1 87 ? -3.704 22.754 -33.668 1.00 48.12 87 LEU A O 1
ATOM 689 N N . GLY A 1 88 ? -4.896 22.023 -35.425 1.00 43.75 88 GLY A N 1
ATOM 690 C CA . GLY A 1 88 ? -5.447 23.330 -35.784 1.00 43.75 88 GLY A CA 1
ATOM 691 C C . GLY A 1 88 ? -6.387 23.883 -34.710 1.00 43.75 88 GLY A C 1
ATOM 692 O O . GLY A 1 88 ? -6.226 25.027 -34.281 1.00 43.75 88 GLY A O 1
ATOM 693 N N . LEU A 1 89 ? -7.317 23.061 -34.217 1.00 45.28 89 LEU A N 1
ATOM 694 C CA . LEU A 1 89 ? -8.249 23.422 -33.141 1.00 45.28 89 LEU A CA 1
ATOM 695 C C . LEU A 1 89 ? -7.520 23.710 -31.825 1.00 45.28 89 LEU A C 1
ATOM 697 O O . LEU A 1 89 ? -7.810 24.707 -31.169 1.00 45.28 89 LEU A O 1
ATOM 701 N N . LEU A 1 90 ? -6.529 22.889 -31.480 1.00 48.53 90 LEU A N 1
ATOM 702 C CA . LEU A 1 90 ? -5.693 23.068 -30.298 1.00 48.53 90 LEU A CA 1
ATOM 703 C C . LEU A 1 90 ? -4.864 24.354 -30.380 1.00 48.53 90 LEU A C 1
ATOM 705 O O . LEU A 1 90 ? -4.824 25.128 -29.427 1.00 48.53 90 LEU A O 1
ATOM 709 N N . THR A 1 91 ? -4.230 24.609 -31.526 1.00 45.56 91 THR A N 1
ATOM 710 C CA . THR A 1 91 ? -3.448 25.834 -31.744 1.00 45.56 91 THR A CA 1
ATOM 711 C C . THR A 1 91 ? -4.345 27.065 -31.650 1.00 45.56 91 THR A C 1
ATOM 713 O O . THR A 1 91 ? -3.955 28.050 -31.034 1.00 45.56 91 THR A O 1
ATOM 716 N N . THR A 1 92 ? -5.566 26.990 -32.189 1.00 43.66 92 THR A N 1
ATOM 717 C CA . THR A 1 92 ? -6.549 28.080 -32.108 1.00 43.66 92 THR A CA 1
ATOM 718 C C . THR A 1 92 ? -7.013 28.300 -30.666 1.00 43.66 92 THR A C 1
ATOM 720 O O . THR A 1 92 ? -7.012 29.433 -30.202 1.00 43.66 92 THR A O 1
ATOM 723 N N . ALA A 1 93 ? -7.324 27.235 -29.919 1.00 45.03 93 ALA A N 1
ATOM 724 C CA . ALA A 1 93 ? -7.743 27.320 -28.520 1.00 45.03 93 ALA A CA 1
ATOM 725 C C . ALA A 1 93 ? -6.639 27.881 -27.608 1.00 45.03 93 ALA A C 1
ATOM 727 O O . ALA A 1 93 ? -6.908 28.743 -26.773 1.00 45.03 93 ALA A O 1
ATOM 728 N N . ILE A 1 94 ? -5.389 27.448 -27.798 1.00 50.00 94 ILE A N 1
ATOM 729 C CA . ILE A 1 94 ? -4.233 27.962 -27.053 1.00 50.00 94 ILE A CA 1
ATOM 730 C C . ILE A 1 94 ? -3.986 29.434 -27.389 1.00 50.00 94 ILE A C 1
ATOM 732 O O . ILE A 1 94 ? -3.792 30.236 -26.480 1.00 50.00 94 ILE A O 1
ATOM 736 N N . ASP A 1 95 ? -4.039 29.814 -28.665 1.00 44.44 95 ASP A N 1
ATOM 737 C CA . ASP A 1 95 ? -3.851 31.203 -29.092 1.00 44.44 95 ASP A CA 1
ATOM 738 C C . ASP A 1 95 ? -4.978 32.111 -28.565 1.00 44.44 95 ASP A C 1
ATOM 740 O O . ASP A 1 95 ? -4.729 33.241 -28.146 1.00 44.44 95 ASP A O 1
ATOM 744 N N . THR A 1 96 ? -6.212 31.605 -28.475 1.00 44.56 96 THR A N 1
ATOM 745 C CA . THR A 1 96 ? -7.335 32.299 -27.828 1.00 44.56 96 THR A CA 1
ATOM 746 C C . THR A 1 96 ? -7.119 32.456 -26.323 1.00 44.56 96 THR A C 1
ATOM 748 O O . THR A 1 96 ? -7.311 33.560 -25.811 1.00 44.56 96 THR A O 1
ATOM 751 N N . ILE A 1 97 ? -6.680 31.408 -25.618 1.00 47.16 97 ILE A N 1
ATOM 752 C CA . ILE A 1 97 ? -6.378 31.461 -24.176 1.00 47.16 97 ILE A CA 1
ATOM 753 C C . ILE A 1 97 ? -5.246 32.458 -23.903 1.00 47.16 97 ILE A C 1
ATOM 755 O O . ILE A 1 97 ? -5.365 33.304 -23.017 1.00 47.16 97 ILE A O 1
ATOM 759 N N . LEU A 1 98 ? -4.176 32.419 -24.698 1.00 45.59 98 LEU A N 1
ATOM 760 C CA . LEU A 1 98 ? -3.037 33.327 -24.567 1.00 45.59 98 LEU A CA 1
ATOM 761 C C . LEU A 1 98 ? -3.414 34.774 -24.897 1.00 45.59 98 LEU A C 1
ATOM 763 O O . LEU A 1 98 ? -2.974 35.679 -24.193 1.00 45.59 98 LEU A O 1
ATOM 767 N N . LYS A 1 99 ? -4.268 35.011 -25.902 1.00 45.88 99 LYS A N 1
ATOM 768 C CA . LYS A 1 99 ? -4.795 36.351 -26.216 1.00 45.88 99 LYS A CA 1
ATOM 769 C C . LYS A 1 99 ? -5.666 36.913 -25.093 1.00 45.88 99 LYS A C 1
ATOM 771 O O . LYS A 1 99 ? -5.521 38.087 -24.766 1.00 45.88 99 LYS A O 1
ATOM 776 N N . HIS A 1 100 ? -6.516 36.094 -24.470 1.00 43.94 100 HIS A N 1
ATOM 777 C CA . HIS A 1 100 ? -7.345 36.529 -23.338 1.00 43.94 100 HIS A CA 1
ATOM 778 C C . HIS A 1 100 ? -6.512 36.758 -22.066 1.00 43.94 100 HIS A C 1
ATOM 780 O O . HIS A 1 100 ? -6.746 37.725 -21.344 1.00 43.94 100 HIS A O 1
ATOM 786 N N . LEU A 1 101 ? -5.481 35.941 -21.825 1.00 43.19 101 LEU A N 1
ATOM 787 C CA . LEU A 1 101 ? -4.521 36.145 -20.733 1.00 43.19 101 LEU A CA 1
ATOM 788 C C . LEU A 1 101 ? -3.644 37.389 -20.945 1.00 43.19 101 LEU A C 1
ATOM 790 O O . LEU A 1 101 ? -3.378 38.121 -19.994 1.00 43.19 101 LEU A O 1
ATOM 794 N N . ALA A 1 102 ? -3.224 37.663 -22.183 1.00 42.16 102 ALA A N 1
ATOM 795 C CA . ALA A 1 102 ? -2.464 38.862 -22.528 1.00 42.16 102 ALA A CA 1
ATOM 796 C C . ALA A 1 102 ? -3.317 40.138 -22.416 1.00 42.16 102 ALA A C 1
ATOM 798 O O . ALA A 1 102 ? -2.818 41.161 -21.951 1.00 42.16 102 ALA A O 1
ATOM 799 N N . ALA A 1 103 ? -4.606 40.069 -22.771 1.00 43.38 103 ALA A N 1
ATOM 800 C CA . ALA A 1 103 ? -5.553 41.171 -22.598 1.00 43.38 103 ALA A CA 1
ATOM 801 C C . ALA A 1 103 ? -5.838 41.503 -21.118 1.00 43.38 103 ALA A C 1
ATOM 803 O O . ALA A 1 103 ? -6.201 42.636 -20.818 1.00 43.38 103 ALA A O 1
ATOM 804 N N . ARG A 1 104 ? -5.633 40.545 -20.197 1.00 41.47 104 ARG A N 1
ATOM 805 C CA . ARG A 1 104 ? -5.776 40.723 -18.740 1.00 41.47 104 ARG A CA 1
ATOM 806 C C . ARG A 1 104 ? -4.597 41.415 -18.052 1.00 41.47 104 ARG A C 1
ATOM 808 O O . ARG A 1 104 ? -4.726 41.759 -16.888 1.00 41.47 104 ARG A O 1
ATOM 815 N N . GLY A 1 105 ? -3.451 41.590 -18.714 1.00 39.31 105 GLY A N 1
ATOM 816 C CA . GLY A 1 105 ? -2.313 42.299 -1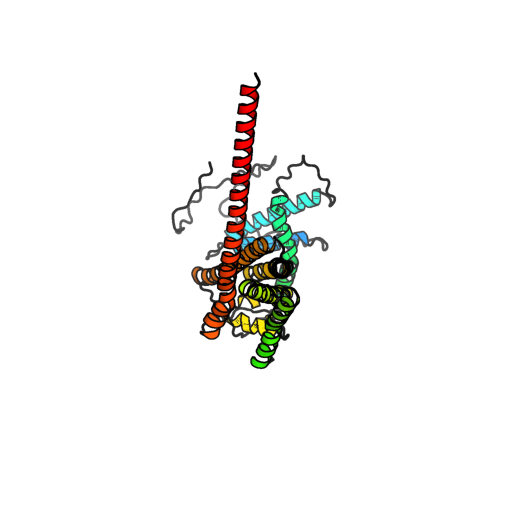8.122 1.00 39.31 105 GLY A CA 1
ATOM 817 C C . GLY A 1 105 ? -1.884 41.797 -16.732 1.00 39.31 105 GLY A C 1
ATOM 818 O O . GLY A 1 105 ? -1.689 42.618 -15.862 1.00 39.31 105 GLY A O 1
ATOM 819 N N . TRP A 1 106 ? -1.747 40.483 -16.506 1.00 41.25 106 TRP A N 1
ATOM 820 C CA . TRP A 1 106 ? -1.146 39.833 -15.310 1.00 41.25 106 TRP A CA 1
ATOM 821 C C . TRP A 1 106 ? -1.616 40.244 -13.888 1.00 41.25 106 TRP A C 1
ATOM 823 O O . TRP A 1 106 ? -1.165 39.619 -12.929 1.00 41.25 106 TRP A O 1
ATOM 833 N N . GLU A 1 107 ? -2.544 41.184 -13.713 1.00 35.59 107 GLU A N 1
ATOM 834 C CA . GLU A 1 107 ? -3.188 41.504 -12.433 1.00 35.59 107 GLU A CA 1
ATOM 835 C C . GLU A 1 107 ? -4.657 41.053 -12.467 1.00 35.59 107 GLU A C 1
ATOM 837 O O . GLU A 1 107 ? -5.398 41.339 -13.404 1.00 35.59 107 GLU A O 1
ATOM 842 N N . TYR A 1 108 ? -5.066 40.272 -11.464 1.00 37.44 108 TYR A N 1
ATOM 843 C CA . TYR A 1 108 ? -6.416 39.714 -11.352 1.00 37.44 108 TYR A CA 1
ATOM 844 C C . TYR A 1 108 ? -7.261 40.562 -10.396 1.00 37.44 108 TYR A C 1
ATOM 846 O O . TYR A 1 108 ? -6.959 40.606 -9.203 1.00 37.44 108 TYR A O 1
ATOM 854 N N . GLU A 1 109 ? -8.343 41.165 -10.897 1.00 35.62 109 GLU A N 1
ATOM 855 C CA . GLU A 1 109 ? -9.470 41.629 -10.078 1.00 35.62 109 GLU A CA 1
ATOM 856 C C . GLU A 1 109 ? -10.669 40.686 -10.267 1.00 35.62 109 GLU A C 1
ATOM 858 O O . GLU A 1 109 ? -11.041 40.326 -11.385 1.00 35.62 109 GLU A O 1
ATOM 863 N N . ASP A 1 110 ? -11.234 40.249 -9.141 1.00 37.78 110 ASP A N 1
ATOM 864 C CA . ASP A 1 110 ? -12.299 39.248 -9.040 1.00 37.78 110 ASP A CA 1
ATOM 865 C C . ASP A 1 110 ? -13.668 39.896 -9.301 1.00 37.78 110 ASP A C 1
ATOM 867 O O . ASP A 1 110 ? -14.430 40.160 -8.370 1.00 37.78 110 ASP A O 1
ATOM 871 N N . ASP A 1 111 ? -13.966 40.224 -10.560 1.00 39.66 111 ASP A N 1
ATOM 872 C CA . ASP A 1 111 ? -15.253 40.818 -10.928 1.00 39.66 111 ASP A CA 1
ATOM 873 C C . ASP A 1 111 ? -16.232 39.740 -11.426 1.00 39.66 111 ASP A C 1
ATOM 875 O O . ASP A 1 111 ? -16.175 39.261 -12.561 1.00 39.66 111 ASP A O 1
ATOM 879 N N . ALA A 1 112 ? -17.143 39.325 -10.541 1.00 39.41 112 ALA A N 1
ATOM 880 C CA . ALA A 1 112 ? -18.061 38.194 -10.724 1.00 39.41 112 ALA A CA 1
ATOM 881 C C . ALA A 1 112 ? -19.127 38.386 -11.828 1.00 39.41 112 ALA A C 1
ATOM 883 O O . ALA A 1 112 ? -19.962 37.504 -12.037 1.00 39.41 112 ALA A O 1
ATOM 884 N N . ALA A 1 113 ? -19.128 39.527 -12.521 1.00 38.00 113 ALA A N 1
ATOM 885 C CA . ALA A 1 113 ? -20.053 39.840 -13.608 1.00 38.00 113 ALA A CA 1
ATOM 886 C C . ALA A 1 113 ? -19.497 39.534 -15.016 1.00 38.00 113 ALA A C 1
ATOM 888 O O . ALA A 1 113 ? -20.237 39.655 -15.994 1.00 38.00 113 ALA A O 1
ATOM 889 N N . PHE A 1 114 ? -18.220 39.152 -15.141 1.00 39.62 114 PHE A N 1
ATOM 890 C CA . PHE A 1 114 ? -17.562 38.935 -16.433 1.00 39.62 114 PHE A CA 1
ATOM 891 C C . PHE A 1 114 ? -17.591 37.448 -16.842 1.00 39.62 114 PHE A C 1
ATOM 893 O O . PHE A 1 114 ? -16.836 36.637 -16.311 1.00 39.62 114 PHE A O 1
ATOM 900 N N . ASP A 1 115 ? -18.467 37.084 -17.787 1.00 45.09 115 ASP A N 1
ATOM 901 C CA . ASP A 1 115 ? -18.510 35.746 -18.399 1.00 45.09 115 ASP A CA 1
ATOM 902 C C . ASP A 1 115 ? -17.496 35.678 -19.552 1.00 45.09 115 ASP A C 1
ATOM 904 O O . ASP A 1 115 ? -17.732 36.187 -20.649 1.00 45.09 115 ASP A O 1
ATOM 908 N N . ASP A 1 116 ? -16.323 35.107 -19.270 1.00 42.44 116 ASP A N 1
ATOM 909 C CA . ASP A 1 116 ? -15.190 35.017 -20.197 1.00 42.44 116 ASP A CA 1
ATOM 910 C C . ASP A 1 116 ? -15.261 33.802 -21.141 1.00 42.44 116 ASP A C 1
ATOM 912 O O . ASP A 1 116 ? -14.345 33.585 -21.940 1.00 42.44 116 ASP A O 1
ATOM 916 N N . GLY A 1 117 ? -16.344 33.015 -21.081 1.00 38.47 117 GLY A N 1
ATOM 917 C CA . GLY A 1 117 ? -16.550 31.842 -21.932 1.00 38.47 117 GLY A CA 1
ATOM 918 C C . GLY A 1 117 ? -15.564 30.693 -21.678 1.00 38.47 117 GLY A C 1
ATOM 919 O O . GLY A 1 117 ? -15.564 29.713 -22.431 1.00 38.47 117 GLY A O 1
ATOM 920 N N . LEU A 1 118 ? -14.729 30.781 -20.637 1.00 36.75 118 LEU A N 1
ATOM 921 C CA . LEU A 1 118 ? -13.865 29.693 -20.184 1.00 36.75 118 LEU A CA 1
ATOM 922 C C . LEU A 1 118 ? -14.639 28.779 -19.213 1.00 36.75 118 LEU A C 1
ATOM 924 O O . LEU A 1 118 ? -15.508 29.244 -18.474 1.00 36.75 118 LEU A O 1
ATOM 928 N N . PRO A 1 119 ? -14.340 27.465 -19.152 1.00 37.72 119 PRO A N 1
ATOM 929 C CA . PRO A 1 119 ? -14.902 26.607 -18.115 1.00 37.72 119 PRO A CA 1
ATOM 930 C C . PRO A 1 119 ? -14.559 27.176 -16.735 1.00 37.72 119 PRO A C 1
ATOM 932 O O . PRO A 1 119 ? -13.404 27.526 -16.484 1.00 37.72 119 PRO A O 1
ATOM 935 N N . ALA A 1 120 ? -15.548 27.243 -15.837 1.00 39.22 120 ALA A N 1
ATOM 936 C CA . ALA A 1 120 ? -15.380 27.807 -14.499 1.00 39.22 120 ALA A CA 1
ATOM 937 C C . ALA A 1 120 ? -14.095 27.294 -13.829 1.00 39.22 120 ALA A C 1
ATOM 939 O O . ALA A 1 120 ? -13.771 26.109 -13.913 1.00 39.22 120 ALA A O 1
ATOM 940 N N . MET A 1 121 ? -13.380 28.158 -13.102 1.00 38.00 121 MET A N 1
ATOM 941 C CA . MET A 1 121 ? -12.066 27.826 -12.535 1.00 38.00 121 MET A CA 1
ATOM 942 C C . MET A 1 121 ? -12.087 26.603 -11.597 1.00 38.00 121 MET A C 1
ATOM 944 O O . MET A 1 121 ? -11.077 25.933 -11.411 1.00 38.00 121 MET A O 1
ATOM 948 N N . ALA A 1 122 ? -13.254 26.245 -11.055 1.00 34.66 122 ALA A N 1
ATOM 949 C CA . ALA A 1 122 ? -13.479 24.990 -10.335 1.00 34.66 122 ALA A CA 1
ATOM 950 C C . ALA A 1 122 ? -13.228 23.727 -11.189 1.00 34.66 122 ALA A C 1
ATOM 952 O O . ALA A 1 122 ? -12.739 22.729 -10.667 1.00 34.66 122 ALA A O 1
ATOM 953 N N . VAL A 1 123 ? -13.522 23.785 -12.488 1.00 36.31 123 VAL A N 1
ATOM 954 C CA . VAL A 1 123 ? -13.323 22.713 -13.479 1.00 36.31 123 VAL A CA 1
ATOM 955 C C . VAL A 1 123 ? -11.882 22.696 -13.999 1.00 36.31 123 VAL A C 1
ATOM 957 O O . VAL A 1 123 ? -11.342 21.633 -14.288 1.00 36.31 123 VAL A O 1
ATOM 960 N N . MET A 1 124 ? -11.236 23.863 -14.068 1.00 36.59 124 MET A N 1
ATOM 961 C CA . MET A 1 124 ? -9.850 24.017 -14.534 1.00 36.59 124 MET A CA 1
ATOM 962 C C . MET A 1 124 ? -8.811 23.725 -13.440 1.00 36.59 124 MET A C 1
ATOM 964 O O . MET A 1 124 ? -7.693 23.325 -13.749 1.00 36.59 124 MET A O 1
ATOM 968 N N . LYS A 1 125 ? -9.167 23.873 -12.156 1.00 41.22 125 LYS A N 1
ATOM 969 C CA . LYS A 1 125 ? -8.277 23.624 -11.006 1.00 41.22 125 LYS A CA 1
ATOM 970 C C . LYS A 1 125 ? -7.602 22.245 -11.026 1.00 41.22 125 LYS A C 1
ATOM 972 O O . LYS A 1 125 ? -6.388 22.217 -10.875 1.00 41.22 125 LYS A O 1
ATOM 977 N N . PRO A 1 126 ? -8.305 21.118 -11.246 1.00 38.84 126 PRO A N 1
ATOM 978 C CA . PRO A 1 126 ? -7.666 19.804 -11.315 1.00 38.84 126 PRO A CA 1
ATOM 979 C C . PRO A 1 126 ? -6.660 19.692 -12.464 1.00 38.84 126 PRO A C 1
ATOM 981 O O . PRO A 1 126 ? -5.601 19.109 -12.281 1.00 38.84 126 PRO A O 1
ATOM 984 N N . VAL A 1 127 ? -6.959 20.295 -13.620 1.00 42.38 127 VAL A N 1
ATOM 985 C CA . VAL A 1 127 ? -6.096 20.280 -14.813 1.00 42.38 127 VAL A CA 1
ATOM 986 C C . VAL A 1 127 ? -4.864 21.158 -14.610 1.00 42.38 127 VAL A C 1
ATOM 988 O O . VAL A 1 127 ? -3.761 20.748 -14.944 1.00 42.38 127 VAL A O 1
ATOM 991 N N . LEU A 1 128 ? -5.021 22.337 -14.009 1.00 42.97 128 LEU A N 1
ATOM 992 C CA . LEU A 1 128 ? -3.911 23.238 -13.689 1.00 42.97 128 LEU A CA 1
ATOM 993 C C . LEU A 1 128 ? -3.025 22.685 -12.567 1.00 42.97 128 LEU A C 1
ATOM 995 O O . LEU A 1 128 ? -1.807 22.825 -12.630 1.00 42.97 128 LEU A O 1
ATOM 999 N N . ILE A 1 129 ? -3.618 22.014 -11.573 1.00 45.19 129 ILE A N 1
ATOM 1000 C CA . ILE A 1 129 ? -2.881 21.262 -10.550 1.00 45.19 129 ILE A CA 1
ATOM 1001 C C . ILE A 1 129 ? -2.129 20.103 -11.210 1.00 45.19 129 ILE A C 1
ATOM 1003 O O . ILE A 1 129 ? -0.949 19.927 -10.939 1.00 45.19 129 ILE A O 1
ATOM 1007 N N . TRP A 1 130 ? -2.763 19.365 -12.124 1.00 43.16 130 TRP A N 1
ATOM 1008 C CA . TRP A 1 130 ? -2.116 18.279 -12.859 1.00 43.16 130 TRP A CA 1
ATOM 1009 C C . TRP A 1 130 ? -0.955 18.785 -13.728 1.00 43.16 130 TRP A C 1
ATOM 1011 O O . TRP A 1 130 ? 0.134 18.244 -13.625 1.00 43.16 130 TRP A O 1
ATOM 1021 N N . ILE A 1 131 ? -1.127 19.882 -14.474 1.00 43.53 131 ILE A N 1
ATOM 1022 C CA . ILE A 1 131 ? -0.060 20.542 -15.254 1.00 43.53 131 ILE A CA 1
ATOM 1023 C C . ILE A 1 131 ? 1.062 21.072 -14.347 1.00 43.53 131 ILE A C 1
ATOM 1025 O O . ILE A 1 131 ? 2.231 21.001 -14.711 1.00 43.53 131 ILE A O 1
ATOM 1029 N N . GLY A 1 132 ? 0.742 21.593 -13.160 1.00 40.56 132 GLY A N 1
ATOM 1030 C CA . GLY A 1 132 ? 1.746 22.015 -12.179 1.00 40.56 132 GLY A CA 1
ATOM 1031 C C . GLY A 1 132 ? 2.535 20.846 -11.580 1.00 40.56 132 GLY A C 1
ATOM 1032 O O . GLY A 1 132 ? 3.709 21.008 -11.256 1.00 40.56 132 GLY A O 1
ATOM 1033 N N . LEU A 1 133 ? 1.906 19.672 -11.469 1.00 39.50 133 LEU A N 1
ATOM 1034 C CA . LEU A 1 133 ? 2.519 18.439 -10.971 1.00 39.50 133 LEU A CA 1
ATOM 1035 C C . LEU A 1 133 ? 3.337 17.710 -12.054 1.00 39.50 133 LEU A C 1
ATOM 1037 O O . LEU A 1 133 ? 4.392 17.176 -11.735 1.00 39.50 133 LEU A O 1
ATOM 1041 N N . THR A 1 134 ? 2.905 17.729 -13.322 1.00 39.47 134 THR A N 1
ATOM 1042 C CA . THR A 1 134 ? 3.544 17.003 -14.444 1.00 39.47 134 THR A CA 1
ATOM 1043 C C . THR A 1 134 ? 4.406 17.885 -15.356 1.00 39.47 134 THR A C 1
ATOM 1045 O O . THR A 1 134 ? 5.192 17.385 -16.158 1.00 39.47 134 THR A O 1
ATOM 1048 N N . GLY A 1 135 ? 4.318 19.212 -15.243 1.00 36.19 135 GLY A N 1
ATOM 1049 C CA . GLY A 1 135 ? 5.094 20.169 -16.042 1.00 36.19 135 GLY A CA 1
ATOM 1050 C C . GLY A 1 135 ? 6.621 20.018 -15.936 1.00 36.19 135 GLY A C 1
ATOM 1051 O O . GLY A 1 135 ? 7.296 20.103 -16.966 1.00 36.19 135 GLY A O 1
ATOM 1052 N N . PRO A 1 136 ? 7.196 19.737 -14.748 1.00 39.00 136 PRO A N 1
ATOM 1053 C CA . PRO A 1 136 ? 8.611 19.388 -14.621 1.00 39.00 136 PRO A CA 1
ATOM 1054 C C . PRO A 1 136 ? 8.959 18.061 -15.313 1.00 39.00 136 PRO A C 1
ATOM 1056 O O . PRO A 1 136 ? 10.082 17.900 -15.792 1.00 39.00 136 PRO A O 1
ATOM 1059 N N . GLU A 1 137 ? 7.998 17.134 -15.410 1.00 38.97 137 GLU A N 1
ATOM 1060 C CA . GLU A 1 137 ? 8.191 15.831 -16.046 1.00 38.97 137 GLU A CA 1
ATOM 1061 C C . GLU A 1 137 ? 8.278 15.924 -17.575 1.00 38.97 137 GLU A C 1
ATOM 1063 O O . GLU A 1 137 ? 9.165 15.363 -18.219 1.00 38.97 137 GLU A O 1
ATOM 1068 N N . ALA A 1 138 ? 7.408 16.735 -18.169 1.00 35.94 138 ALA A N 1
ATOM 1069 C CA . ALA A 1 138 ? 7.385 16.949 -19.611 1.00 35.94 138 ALA A CA 1
ATOM 1070 C C . ALA A 1 138 ? 8.658 17.650 -20.139 1.00 35.94 138 ALA A C 1
ATOM 1072 O O . ALA A 1 138 ? 9.081 17.401 -21.269 1.00 35.94 138 ALA A O 1
ATOM 1073 N N . HIS A 1 139 ? 9.308 18.491 -19.322 1.00 33.38 139 HIS A N 1
ATOM 1074 C CA . HIS A 1 139 ? 10.563 19.150 -19.699 1.00 33.38 139 HIS A CA 1
ATOM 1075 C C . HIS A 1 139 ? 11.755 18.175 -19.751 1.00 33.38 139 HIS A C 1
ATOM 1077 O O . HIS A 1 139 ? 12.628 18.345 -20.601 1.00 33.38 139 HIS A O 1
ATOM 1083 N N . TRP A 1 140 ? 11.812 17.143 -18.895 1.00 34.97 140 TRP A N 1
ATOM 1084 C CA . TRP A 1 140 ? 12.930 16.186 -18.916 1.00 34.97 140 TRP A CA 1
ATOM 1085 C C . TRP A 1 140 ? 12.787 15.130 -20.017 1.00 34.97 140 TRP A C 1
ATOM 1087 O O . TRP A 1 140 ? 13.795 14.788 -20.631 1.00 34.97 140 TRP A O 1
ATOM 1097 N N . ILE A 1 141 ? 11.565 14.680 -20.332 1.00 38.16 141 ILE A N 1
ATOM 1098 C CA . ILE A 1 141 ? 11.307 13.703 -21.410 1.00 38.16 141 ILE A CA 1
ATOM 1099 C C . ILE A 1 141 ? 11.791 14.252 -22.763 1.00 38.16 141 ILE A C 1
ATOM 1101 O O . ILE A 1 141 ? 12.476 13.561 -23.512 1.00 38.16 141 ILE A O 1
ATOM 1105 N N . VAL A 1 142 ? 11.523 15.534 -23.039 1.00 33.03 142 VAL A N 1
ATOM 1106 C CA . VAL A 1 142 ? 11.949 16.213 -24.278 1.00 33.03 142 VAL A CA 1
ATOM 1107 C C . VAL A 1 142 ? 13.471 16.413 -24.352 1.00 33.03 142 VAL A C 1
ATOM 1109 O O . VAL A 1 142 ? 14.029 16.486 -25.448 1.00 33.03 142 VAL A O 1
ATOM 1112 N N . MET A 1 143 ? 14.165 16.505 -23.211 1.00 32.16 143 MET A N 1
ATOM 1113 C CA . MET A 1 143 ? 15.632 16.586 -23.191 1.00 32.16 143 MET A CA 1
ATOM 1114 C C . MET A 1 143 ? 16.294 15.206 -23.286 1.00 32.16 143 MET A C 1
ATOM 1116 O O . MET A 1 143 ? 17.306 15.085 -23.969 1.00 32.16 143 MET A O 1
ATOM 1120 N N . ALA A 1 144 ? 15.711 14.168 -22.679 1.00 40.75 144 ALA A N 1
ATOM 1121 C CA . ALA A 1 144 ? 16.226 12.798 -22.734 1.00 40.75 144 ALA A CA 1
ATOM 1122 C C . ALA A 1 144 ? 16.179 12.203 -24.155 1.00 40.75 144 ALA A C 1
ATOM 1124 O O . ALA A 1 144 ? 17.104 11.499 -24.558 1.00 40.75 144 ALA A O 1
ATOM 1125 N N . ASP A 1 145 ? 15.154 12.546 -24.941 1.00 38.19 145 ASP A N 1
ATOM 1126 C CA . ASP A 1 145 ? 14.982 12.058 -26.318 1.00 38.19 145 ASP A CA 1
ATOM 1127 C C . ASP A 1 145 ? 15.993 12.672 -27.314 1.00 38.19 145 ASP A C 1
ATOM 1129 O O . ASP A 1 145 ? 16.220 12.143 -28.399 1.00 38.19 145 ASP A O 1
ATOM 1133 N N . ARG A 1 146 ? 16.661 13.781 -26.951 1.00 38.06 146 ARG A N 1
ATOM 1134 C CA . ARG A 1 146 ? 17.698 14.417 -27.790 1.00 38.06 146 ARG A CA 1
ATOM 1135 C C . ARG A 1 146 ? 19.074 13.757 -27.698 1.00 38.06 146 ARG A C 1
ATOM 1137 O O . ARG A 1 146 ? 19.854 13.910 -28.636 1.00 38.06 146 ARG A O 1
ATOM 1144 N N . ASP A 1 147 ? 19.347 13.026 -26.619 1.00 42.22 147 ASP A N 1
ATOM 1145 C CA . ASP A 1 147 ? 20.646 12.385 -26.370 1.00 42.22 147 ASP A CA 1
ATOM 1146 C C . ASP A 1 147 ? 20.613 10.857 -26.585 1.00 42.22 147 ASP A C 1
ATOM 1148 O O . ASP A 1 147 ? 21.655 10.196 -26.561 1.00 42.22 147 ASP A O 1
ATOM 1152 N N . ALA A 1 148 ? 19.432 10.280 -26.839 1.00 43.97 148 ALA A N 1
ATOM 1153 C CA . ALA A 1 148 ? 19.240 8.855 -27.093 1.00 43.97 148 ALA A CA 1
ATOM 1154 C C . ALA A 1 148 ? 19.606 8.487 -28.543 1.00 43.97 148 ALA A C 1
ATOM 1156 O O . ALA A 1 148 ? 18.757 8.267 -29.406 1.00 43.97 148 ALA A O 1
ATOM 1157 N N . GLY A 1 149 ? 20.910 8.412 -28.813 1.00 38.88 149 GLY A N 1
ATOM 1158 C CA . GLY A 1 149 ? 21.416 7.647 -29.949 1.00 38.88 149 GLY A CA 1
ATOM 1159 C C . GLY A 1 149 ? 20.933 6.192 -29.882 1.00 38.88 149 GLY A C 1
ATOM 1160 O O . GLY A 1 149 ? 20.863 5.607 -28.805 1.00 38.88 149 GLY A O 1
ATOM 1161 N N . ASP A 1 150 ? 20.602 5.643 -31.051 1.00 43.91 150 ASP A N 1
ATOM 1162 C CA . ASP A 1 150 ? 20.130 4.281 -31.326 1.00 43.91 150 ASP A CA 1
ATOM 1163 C C . ASP A 1 150 ? 20.827 3.198 -30.478 1.00 43.91 150 ASP A C 1
ATOM 1165 O O . ASP A 1 150 ? 21.902 2.711 -30.824 1.00 43.91 150 ASP A O 1
ATOM 1169 N N . MET A 1 151 ? 20.222 2.839 -29.342 1.00 45.91 151 MET A N 1
ATOM 1170 C CA . MET A 1 151 ? 20.575 1.670 -28.541 1.00 45.91 151 MET A CA 1
ATOM 1171 C C . MET A 1 151 ? 19.351 1.185 -27.763 1.00 45.91 151 MET A C 1
ATOM 1173 O O . MET A 1 151 ? 19.014 1.716 -26.706 1.00 45.91 151 MET A O 1
ATOM 1177 N N . SER A 1 152 ? 18.719 0.112 -28.241 1.00 51.66 152 SER A N 1
ATOM 1178 C CA . SER A 1 152 ? 17.877 -0.731 -27.389 1.00 51.66 152 SER A CA 1
ATOM 1179 C C . SER A 1 152 ? 18.720 -1.192 -26.190 1.00 51.66 152 SER A C 1
ATOM 1181 O O . SER A 1 152 ? 19.663 -1.973 -26.364 1.00 51.66 152 SER A O 1
ATOM 1183 N N . SER A 1 153 ? 18.446 -0.699 -24.982 1.00 60.78 153 SER A N 1
ATOM 1184 C CA . SER A 1 153 ? 19.155 -1.165 -23.790 1.00 60.78 153 SER A CA 1
ATOM 1185 C C . SER A 1 153 ? 18.689 -2.590 -23.470 1.00 60.78 153 SER A C 1
ATOM 1187 O O . SER A 1 153 ? 17.523 -2.834 -23.177 1.00 60.78 153 SER A O 1
ATOM 1189 N N . ILE A 1 154 ? 19.590 -3.573 -23.580 1.00 86.12 154 ILE A N 1
ATOM 1190 C CA . ILE A 1 154 ? 19.277 -4.970 -23.246 1.00 86.12 154 ILE A CA 1
ATOM 1191 C C . ILE A 1 154 ? 18.980 -5.042 -21.744 1.00 86.12 154 ILE A C 1
ATOM 1193 O O . ILE A 1 154 ? 19.874 -4.844 -20.921 1.00 86.12 154 ILE A O 1
ATOM 1197 N N . HIS A 1 155 ? 17.732 -5.344 -21.386 1.00 93.06 155 HIS A N 1
ATOM 1198 C CA . HIS A 1 155 ? 17.268 -5.449 -20.004 1.00 93.06 155 HIS A CA 1
ATOM 1199 C C . HIS A 1 155 ? 16.345 -6.666 -19.812 1.00 93.06 155 HIS A C 1
ATOM 1201 O O . HIS A 1 155 ? 15.696 -7.100 -20.761 1.00 93.06 155 HIS A O 1
ATOM 1207 N N . PRO A 1 156 ? 16.213 -7.222 -18.592 1.00 94.62 156 PRO A N 1
ATOM 1208 C CA . PRO A 1 156 ? 15.416 -8.429 -18.351 1.00 94.62 156 PRO A CA 1
ATOM 1209 C C . PRO A 1 156 ? 13.899 -8.184 -18.231 1.00 94.62 156 PRO A C 1
ATOM 1211 O O . PRO A 1 156 ? 13.139 -9.146 -18.127 1.00 94.62 156 PRO A O 1
ATOM 1214 N N . TYR A 1 157 ? 13.446 -6.928 -18.208 1.00 95.50 157 TYR A N 1
ATOM 1215 C CA . TYR A 1 157 ? 12.038 -6.566 -18.000 1.00 95.50 157 TYR A CA 1
ATOM 1216 C C . TYR A 1 157 ? 11.172 -6.774 -19.243 1.00 95.50 157 TYR A C 1
ATOM 1218 O O . TYR A 1 157 ? 11.660 -6.692 -20.367 1.00 95.50 157 TYR A O 1
ATOM 1226 N N . TYR A 1 158 ? 9.886 -7.042 -19.024 1.00 92.75 158 TYR A N 1
ATOM 1227 C CA . TYR A 1 158 ? 8.890 -7.201 -20.081 1.00 92.75 158 TYR A CA 1
ATOM 1228 C C . TYR A 1 158 ? 8.043 -5.929 -20.223 1.00 92.75 158 TYR A C 1
ATOM 1230 O O . TYR A 1 158 ? 7.788 -5.302 -19.206 1.00 92.75 158 TYR A O 1
ATOM 1238 N N . PRO A 1 159 ? 7.570 -5.559 -21.424 1.00 91.94 159 PRO A N 1
ATOM 1239 C CA . PRO A 1 159 ? 7.873 -6.185 -22.710 1.00 91.94 159 PRO A CA 1
ATOM 1240 C C . PRO A 1 159 ? 9.350 -6.011 -23.099 1.00 91.94 159 PRO A C 1
ATOM 1242 O O . PRO A 1 159 ? 9.999 -5.036 -22.742 1.00 91.94 159 PRO A O 1
ATOM 1245 N N . GLN A 1 160 ? 9.900 -7.001 -23.800 1.00 88.81 160 GLN A N 1
ATOM 1246 C CA . GLN A 1 160 ? 11.301 -6.975 -24.226 1.00 88.81 160 GLN A CA 1
ATOM 1247 C C . GLN A 1 160 ? 11.513 -5.933 -25.331 1.00 88.81 160 GLN A C 1
ATOM 1249 O O . GLN A 1 160 ? 10.645 -5.746 -26.181 1.00 88.81 160 GLN A O 1
ATOM 1254 N N . GLY A 1 161 ? 12.690 -5.305 -25.354 1.00 81.81 161 GLY A N 1
ATOM 1255 C CA . GLY A 1 161 ? 13.095 -4.389 -26.426 1.00 81.81 161 GLY A CA 1
ATOM 1256 C C . GLY A 1 161 ? 12.521 -2.973 -26.334 1.00 81.81 161 GLY A C 1
ATOM 1257 O O . GLY A 1 161 ? 12.776 -2.175 -27.232 1.00 81.81 161 GLY A O 1
ATOM 1258 N N . ILE A 1 162 ? 11.782 -2.645 -25.270 1.00 86.62 162 ILE A N 1
ATOM 1259 C CA . ILE A 1 162 ? 11.424 -1.253 -24.978 1.00 86.62 162 ILE A CA 1
ATOM 1260 C C . ILE A 1 162 ? 12.632 -0.487 -24.440 1.00 86.62 162 ILE A C 1
ATOM 1262 O O . ILE A 1 162 ? 13.591 -1.068 -23.940 1.00 86.62 162 ILE A O 1
ATOM 1266 N N . LEU A 1 163 ? 12.582 0.838 -24.530 1.00 87.19 163 LEU A N 1
ATOM 1267 C CA . LEU A 1 163 ? 13.588 1.685 -23.911 1.00 87.19 163 LEU A CA 1
ATOM 1268 C C . LEU A 1 163 ? 13.259 1.872 -22.426 1.00 87.19 163 LEU A C 1
ATOM 1270 O O . LEU A 1 163 ? 12.200 2.393 -22.084 1.00 87.19 163 LEU A O 1
ATOM 1274 N N . ILE A 1 164 ? 14.199 1.511 -21.554 1.00 89.69 164 ILE A N 1
ATOM 1275 C CA . ILE A 1 164 ? 14.209 1.952 -20.155 1.00 89.69 164 ILE A CA 1
ATOM 1276 C C . ILE A 1 164 ? 15.356 2.959 -20.003 1.00 89.69 164 ILE A C 1
ATOM 1278 O O . ILE A 1 164 ? 16.527 2.552 -20.066 1.00 89.69 164 ILE A O 1
ATOM 1282 N N . PRO A 1 165 ? 15.050 4.261 -19.834 1.00 85.75 165 PRO A N 1
ATOM 1283 C CA . PRO A 1 165 ? 16.063 5.297 -19.690 1.00 85.75 165 PRO A CA 1
ATOM 1284 C C . PRO A 1 165 ? 17.037 4.989 -18.553 1.00 85.75 165 PRO A C 1
ATOM 1286 O O . PRO A 1 165 ? 16.642 4.552 -17.473 1.00 85.75 165 PRO A O 1
ATOM 1289 N N . HIS A 1 166 ? 18.326 5.226 -18.800 1.00 86.62 166 HIS A N 1
ATOM 1290 C CA . HIS A 1 166 ? 19.396 5.086 -17.805 1.00 86.62 166 HIS A CA 1
ATOM 1291 C C . HIS A 1 166 ? 19.525 3.690 -17.167 1.00 86.62 166 HIS A C 1
ATOM 1293 O O . HIS A 1 166 ? 20.105 3.573 -16.089 1.00 86.62 166 HIS A O 1
ATOM 1299 N N . TYR A 1 167 ? 18.998 2.631 -17.797 1.00 93.94 167 TYR A N 1
ATOM 1300 C CA . TYR A 1 167 ? 19.024 1.293 -17.209 1.00 93.94 167 TYR A CA 1
ATOM 1301 C C . TYR A 1 167 ? 20.446 0.821 -16.868 1.00 93.94 167 TYR A C 1
ATOM 1303 O O . TYR A 1 167 ? 21.316 0.727 -17.735 1.00 93.94 167 TYR A O 1
ATOM 1311 N N . ALA A 1 168 ? 20.636 0.442 -15.603 1.00 94.56 168 ALA A N 1
ATOM 1312 C CA . ALA A 1 168 ? 21.809 -0.258 -15.108 1.00 94.56 168 ALA A CA 1
ATOM 1313 C C . ALA A 1 168 ? 21.380 -1.479 -14.281 1.00 94.56 168 ALA A C 1
ATOM 1315 O O . ALA A 1 168 ? 20.570 -1.379 -13.351 1.00 94.56 168 ALA A O 1
ATOM 1316 N N . ALA A 1 169 ? 21.946 -2.648 -14.590 1.00 95.06 169 ALA A N 1
ATOM 1317 C CA . ALA A 1 169 ? 21.720 -3.863 -13.810 1.00 95.06 169 ALA A CA 1
ATOM 1318 C C . ALA A 1 169 ? 22.192 -3.689 -12.354 1.00 95.06 169 ALA A C 1
ATOM 1320 O O . ALA A 1 169 ? 23.051 -2.860 -12.058 1.00 95.06 169 ALA A O 1
ATOM 1321 N N . ASN A 1 170 ? 21.610 -4.454 -11.427 1.00 96.69 170 ASN A N 1
ATOM 1322 C CA . ASN A 1 170 ? 22.071 -4.470 -10.036 1.00 96.69 170 ASN A CA 1
ATOM 1323 C C . ASN A 1 170 ? 23.535 -4.922 -9.974 1.00 96.69 170 ASN A C 1
ATOM 1325 O O . ASN A 1 170 ? 23.881 -5.978 -10.503 1.00 96.69 170 ASN A O 1
ATOM 1329 N N . GLU A 1 171 ? 24.380 -4.129 -9.317 1.00 95.12 171 GLU A N 1
ATOM 1330 C CA . GLU A 1 171 ? 25.795 -4.464 -9.104 1.00 95.12 171 GLU A CA 1
ATOM 1331 C C . GLU A 1 171 ? 25.982 -5.401 -7.906 1.00 95.12 171 GLU A C 1
ATOM 1333 O O . GLU A 1 171 ? 26.918 -6.201 -7.861 1.00 95.12 171 GLU A O 1
ATOM 1338 N N . THR A 1 172 ? 25.088 -5.310 -6.918 1.00 96.50 172 THR A N 1
ATOM 1339 C CA . THR A 1 172 ? 25.151 -6.121 -5.706 1.00 96.50 172 THR A CA 1
ATOM 1340 C C . THR A 1 172 ? 24.442 -7.464 -5.923 1.00 96.50 172 THR A C 1
ATOM 1342 O O . THR A 1 172 ? 23.312 -7.493 -6.417 1.00 96.50 172 THR A O 1
ATOM 1345 N N . PRO A 1 173 ? 25.049 -8.598 -5.517 1.00 97.00 173 PRO A N 1
ATOM 1346 C CA . PRO A 1 173 ? 24.389 -9.898 -5.575 1.00 97.00 173 PRO A CA 1
ATOM 1347 C C . PRO A 1 173 ? 23.050 -9.893 -4.832 1.00 97.00 173 PRO A C 1
ATOM 1349 O O . PRO A 1 173 ? 22.960 -9.403 -3.706 1.00 97.00 173 PRO A O 1
ATOM 1352 N N . LEU A 1 174 ? 22.025 -10.510 -5.423 1.00 94.69 174 LEU A N 1
ATOM 1353 C CA . LEU A 1 174 ? 20.646 -10.431 -4.932 1.00 94.69 174 LEU A CA 1
ATOM 1354 C C . LEU A 1 174 ? 20.471 -10.737 -3.427 1.00 94.69 174 LEU A C 1
ATOM 1356 O O . LEU A 1 174 ? 19.800 -9.956 -2.753 1.00 94.69 174 LEU A O 1
ATOM 1360 N N . PRO A 1 175 ? 21.094 -11.779 -2.833 1.00 97.12 175 PRO A N 1
ATOM 1361 C CA . PRO A 1 175 ? 20.968 -12.023 -1.393 1.00 97.12 175 PRO A CA 1
ATOM 1362 C C . PRO A 1 175 ? 21.492 -10.870 -0.524 1.00 97.12 175 PRO A C 1
ATOM 1364 O O . PRO A 1 175 ? 20.931 -10.595 0.534 1.00 97.12 175 PRO A O 1
ATOM 1367 N N . GLN A 1 176 ? 22.538 -10.174 -0.976 1.00 97.56 176 GLN A N 1
ATOM 1368 C CA . GLN A 1 176 ? 23.114 -9.024 -0.274 1.00 97.56 176 GLN A CA 1
ATOM 1369 C C . GLN A 1 176 ? 22.251 -7.760 -0.409 1.00 97.56 176 GLN A C 1
ATOM 1371 O O . GLN A 1 176 ? 22.443 -6.824 0.358 1.00 97.56 176 GLN A O 1
ATOM 1376 N N . VAL A 1 177 ? 21.281 -7.740 -1.329 1.00 97.50 177 VAL A N 1
ATOM 1377 C CA . VAL A 1 177 ? 20.235 -6.708 -1.414 1.00 97.50 177 VAL A CA 1
ATOM 1378 C C . VAL A 1 177 ? 19.025 -7.120 -0.574 1.00 97.50 177 VAL A C 1
ATOM 1380 O O . VAL A 1 177 ? 18.592 -6.381 0.307 1.00 97.50 177 VAL A O 1
ATOM 1383 N N . LEU A 1 178 ? 18.493 -8.325 -0.800 1.00 95.88 178 LEU A N 1
ATOM 1384 C CA . LEU A 1 178 ? 17.231 -8.762 -0.201 1.00 95.88 178 LEU A CA 1
ATOM 1385 C C . LEU A 1 178 ? 17.310 -8.943 1.314 1.00 95.88 178 LEU A C 1
ATOM 1387 O O . LEU A 1 178 ? 16.384 -8.539 2.009 1.00 95.88 178 LEU A O 1
ATOM 1391 N N . VAL A 1 179 ? 18.392 -9.518 1.849 1.00 97.56 179 VAL A N 1
ATOM 1392 C CA . VAL A 1 179 ? 18.524 -9.732 3.301 1.00 97.56 179 VAL A CA 1
ATOM 1393 C C . VAL A 1 179 ? 18.475 -8.412 4.084 1.00 97.56 179 VAL A C 1
ATOM 1395 O O . VAL A 1 179 ? 17.624 -8.297 4.971 1.00 97.56 179 VAL A O 1
ATOM 1398 N N . PRO A 1 180 ? 19.315 -7.398 3.788 1.00 97.62 180 PRO A N 1
ATOM 1399 C CA . PRO A 1 180 ? 19.225 -6.122 4.492 1.00 97.62 180 PRO A CA 1
ATOM 1400 C C . PRO A 1 180 ? 17.930 -5.369 4.181 1.00 97.62 180 PRO A C 1
ATOM 1402 O O . PRO A 1 180 ? 17.367 -4.763 5.091 1.00 97.62 180 PRO A O 1
ATOM 1405 N N . PHE A 1 181 ? 17.416 -5.436 2.947 1.00 97.12 181 PHE A N 1
ATOM 1406 C CA . PHE A 1 181 ? 16.137 -4.811 2.607 1.00 97.12 181 PHE A CA 1
ATOM 1407 C C . PHE A 1 181 ? 14.985 -5.377 3.447 1.00 97.12 181 PHE A C 1
ATOM 1409 O O . PHE A 1 181 ? 14.276 -4.613 4.094 1.00 97.12 181 PHE A O 1
ATOM 1416 N N . VAL A 1 182 ? 14.836 -6.704 3.510 1.00 96.50 182 VAL A N 1
ATOM 1417 C CA . VAL A 1 182 ? 13.794 -7.367 4.309 1.00 96.50 182 VAL A CA 1
ATOM 1418 C C . VAL A 1 182 ? 13.982 -7.084 5.801 1.00 96.50 182 VAL A C 1
ATOM 1420 O O . VAL A 1 182 ? 13.000 -6.852 6.503 1.00 96.50 182 VAL A O 1
ATOM 1423 N N . ALA A 1 183 ? 15.223 -7.046 6.297 1.00 96.81 183 ALA A N 1
ATOM 1424 C CA . ALA A 1 183 ? 15.494 -6.691 7.690 1.00 96.81 183 ALA A CA 1
ATOM 1425 C C . ALA A 1 183 ? 15.020 -5.265 8.026 1.00 96.81 183 ALA A C 1
ATOM 1427 O O . ALA A 1 183 ? 14.362 -5.064 9.047 1.00 96.81 183 ALA A O 1
ATOM 1428 N N . VAL A 1 184 ? 15.308 -4.292 7.155 1.00 96.62 184 VAL A N 1
ATOM 1429 C CA . VAL A 1 184 ? 14.845 -2.901 7.296 1.00 96.62 184 VAL A CA 1
ATOM 1430 C C . VAL A 1 184 ? 13.324 -2.812 7.159 1.00 96.62 184 VAL A C 1
ATOM 1432 O O . VAL A 1 184 ? 12.674 -2.173 7.983 1.00 96.62 184 VAL A O 1
ATOM 1435 N N . LEU A 1 185 ? 12.751 -3.498 6.170 1.00 96.00 185 LEU A N 1
ATOM 1436 C CA . LEU A 1 185 ? 11.315 -3.528 5.902 1.00 96.00 185 LEU A CA 1
ATOM 1437 C C . LEU A 1 185 ? 10.512 -4.070 7.088 1.00 96.00 185 LEU A C 1
ATOM 1439 O O . LEU A 1 185 ? 9.471 -3.516 7.426 1.00 96.00 185 LEU A O 1
ATOM 1443 N N . LEU A 1 186 ? 10.978 -5.147 7.726 1.00 96.50 186 LEU A N 1
ATOM 1444 C CA . LEU A 1 186 ? 10.255 -5.802 8.819 1.00 96.50 186 LEU A CA 1
ATOM 1445 C C . LEU A 1 186 ? 10.526 -5.181 10.194 1.00 96.50 186 LEU A C 1
ATOM 1447 O O . LEU A 1 186 ? 9.798 -5.486 11.140 1.00 96.50 186 LEU A O 1
ATOM 1451 N N . LEU A 1 187 ? 11.517 -4.293 10.323 1.00 97.12 187 LEU A N 1
ATOM 1452 C CA . LEU A 1 187 ? 11.882 -3.622 11.576 1.00 97.12 187 LEU A CA 1
ATOM 1453 C C . LEU A 1 187 ? 10.719 -2.899 12.300 1.00 97.12 187 LEU A C 1
ATOM 1455 O O . LEU A 1 187 ? 10.669 -2.964 13.533 1.00 97.12 187 LEU A O 1
ATOM 1459 N N . PRO A 1 188 ? 9.753 -2.252 11.616 1.00 97.94 188 PRO A N 1
ATOM 1460 C CA . PRO A 1 188 ? 8.618 -1.607 12.279 1.00 97.94 188 PRO A CA 1
ATOM 1461 C C . PRO A 1 188 ? 7.737 -2.576 13.080 1.00 97.94 188 PRO A C 1
ATOM 1463 O O . PRO A 1 188 ? 7.138 -2.172 14.076 1.00 97.94 188 PRO A O 1
ATOM 1466 N N . ILE A 1 189 ? 7.671 -3.855 12.692 1.00 98.31 189 ILE A N 1
ATOM 1467 C CA . ILE A 1 189 ? 6.804 -4.862 13.324 1.00 98.31 189 ILE A CA 1
ATOM 1468 C C . ILE A 1 189 ? 7.186 -5.113 14.793 1.00 98.31 189 ILE A C 1
ATOM 1470 O O . ILE A 1 189 ? 6.333 -4.903 15.661 1.00 98.31 189 ILE A O 1
ATOM 1474 N N . PRO A 1 190 ? 8.421 -5.542 15.138 1.00 98.31 190 PRO A N 1
ATOM 1475 C CA . PRO A 1 190 ? 8.797 -5.758 16.532 1.00 98.31 190 PRO A CA 1
ATOM 1476 C C . PRO A 1 190 ? 8.734 -4.463 17.351 1.00 98.31 190 PRO A C 1
ATOM 1478 O O . PRO A 1 190 ? 8.306 -4.505 18.506 1.00 98.31 190 PRO A O 1
ATOM 1481 N N . ILE A 1 191 ? 9.074 -3.310 16.762 1.00 97.94 191 ILE A N 1
ATOM 1482 C CA . ILE A 1 191 ? 8.981 -2.006 17.436 1.00 97.94 191 ILE A CA 1
ATOM 1483 C C . ILE A 1 191 ? 7.529 -1.700 17.813 1.00 97.94 191 ILE A C 1
ATOM 1485 O O . ILE A 1 191 ? 7.245 -1.387 18.973 1.00 97.94 191 ILE A O 1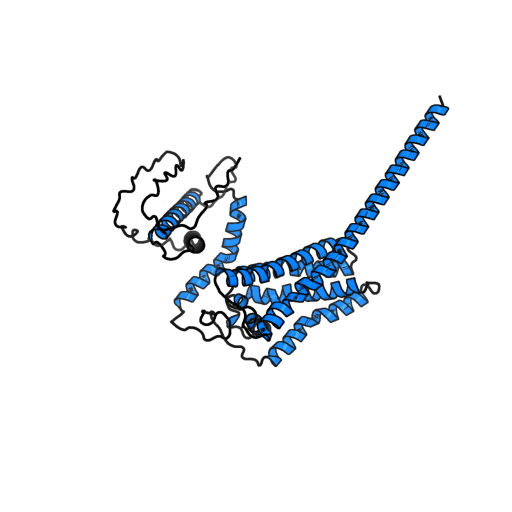
ATOM 1489 N N . ALA A 1 192 ? 6.595 -1.838 16.871 1.00 98.06 192 ALA A N 1
ATOM 1490 C CA . ALA A 1 192 ? 5.172 -1.620 17.108 1.00 98.06 192 ALA A CA 1
ATOM 1491 C C . ALA A 1 192 ? 4.599 -2.641 18.102 1.00 98.06 192 ALA A C 1
ATOM 1493 O O . ALA A 1 192 ? 3.822 -2.285 18.994 1.00 98.06 192 ALA A O 1
ATOM 1494 N N . PHE A 1 193 ? 5.026 -3.903 18.017 1.00 98.25 193 PHE A N 1
ATOM 1495 C CA . PHE A 1 193 ? 4.603 -4.949 18.942 1.00 98.25 193 PHE A CA 1
ATOM 1496 C C . PHE A 1 193 ? 5.036 -4.647 20.382 1.00 98.25 193 PHE A C 1
ATOM 1498 O O . PHE A 1 193 ? 4.195 -4.659 21.286 1.00 98.25 193 PHE A O 1
ATOM 1505 N N . VAL A 1 194 ? 6.312 -4.324 20.607 1.00 98.19 194 VAL A N 1
ATOM 1506 C CA . VAL A 1 194 ? 6.831 -3.969 21.938 1.00 98.19 194 VAL A CA 1
ATOM 1507 C C . VAL A 1 194 ? 6.171 -2.687 22.442 1.00 98.19 194 VAL A C 1
ATOM 1509 O O . VAL A 1 194 ? 5.617 -2.677 23.541 1.00 98.19 194 VAL A O 1
ATOM 1512 N N . THR A 1 195 ? 6.112 -1.642 21.616 1.00 97.00 195 THR A N 1
ATOM 1513 C CA . THR A 1 195 ? 5.455 -0.369 21.960 1.00 97.00 195 THR A CA 1
ATOM 1514 C C . THR A 1 195 ? 4.000 -0.579 22.379 1.00 97.00 195 THR A C 1
ATOM 1516 O O . THR A 1 195 ? 3.562 -0.076 23.413 1.00 97.00 195 THR A O 1
ATOM 1519 N N . SER A 1 196 ? 3.249 -1.402 21.643 1.00 97.62 196 SER A N 1
ATOM 1520 C CA . SER A 1 196 ? 1.863 -1.718 21.996 1.00 97.62 196 SER A CA 1
ATOM 1521 C C . SER A 1 196 ? 1.740 -2.498 23.308 1.00 97.62 196 SER A C 1
ATOM 1523 O O . SER A 1 196 ? 0.711 -2.410 23.979 1.00 97.62 196 SER A O 1
ATOM 1525 N N . ARG A 1 197 ? 2.736 -3.314 23.688 1.00 97.06 197 ARG A N 1
ATOM 1526 C CA . ARG A 1 197 ? 2.745 -4.054 24.967 1.00 97.06 197 ARG A CA 1
ATOM 1527 C C . ARG A 1 197 ? 3.003 -3.115 26.132 1.00 97.06 197 ARG A C 1
ATOM 1529 O O . ARG A 1 197 ? 2.367 -3.286 27.164 1.00 97.06 197 ARG A O 1
ATOM 1536 N N . LEU A 1 198 ? 3.880 -2.136 25.936 1.00 96.75 198 LEU A N 1
ATOM 1537 C CA . LEU A 1 198 ? 4.235 -1.149 26.950 1.00 96.75 198 LEU A CA 1
ATOM 1538 C C . LEU A 1 198 ? 3.111 -0.130 27.176 1.00 96.75 198 LEU A C 1
ATOM 1540 O O . LEU A 1 198 ? 2.738 0.119 28.316 1.00 96.75 198 LEU A O 1
ATOM 1544 N N . ILE A 1 199 ? 2.534 0.421 26.103 1.00 96.38 199 ILE A N 1
ATOM 1545 C CA . ILE A 1 199 ? 1.517 1.482 26.200 1.00 96.38 199 ILE A CA 1
ATOM 1546 C C . ILE A 1 199 ? 0.145 0.923 26.590 1.00 96.38 199 ILE A C 1
ATOM 1548 O O . ILE A 1 199 ? -0.571 1.527 27.386 1.00 96.38 199 ILE A O 1
ATOM 1552 N N . LYS A 1 200 ? -0.253 -0.224 26.021 1.00 95.06 200 LYS A N 1
ATOM 1553 C CA . LYS A 1 200 ? -1.595 -0.792 26.222 1.00 95.06 200 LYS A CA 1
ATOM 1554 C C . LYS A 1 200 ? -1.541 -2.316 26.398 1.00 95.06 200 LYS A C 1
ATOM 1556 O O . LYS A 1 200 ? -1.869 -3.074 25.477 1.00 95.06 200 LYS A O 1
ATOM 1561 N N . PRO A 1 201 ? -1.156 -2.804 27.593 1.00 93.56 201 PRO A N 1
ATOM 1562 C CA . PRO A 1 201 ? -1.035 -4.237 27.868 1.00 93.56 201 PRO A CA 1
ATOM 1563 C C . PRO A 1 201 ? -2.333 -5.020 27.624 1.00 93.56 201 PRO A C 1
ATOM 1565 O O . PRO A 1 201 ? -2.285 -6.144 27.128 1.00 93.56 201 PRO A O 1
ATOM 1568 N N . SER A 1 202 ? -3.487 -4.400 27.895 1.00 94.50 202 SER A N 1
ATOM 1569 C CA . SER A 1 202 ? -4.828 -4.974 27.714 1.00 94.50 202 SER A CA 1
ATOM 1570 C C . SER A 1 202 ? -5.316 -5.016 26.259 1.00 94.50 202 SER A C 1
ATOM 1572 O O . SER A 1 202 ? -6.427 -5.478 26.002 1.00 94.50 202 SER A O 1
ATOM 1574 N N . LEU A 1 203 ? -4.518 -4.537 25.295 1.00 94.94 203 LEU A N 1
ATOM 1575 C CA . LEU A 1 203 ? -4.897 -4.540 23.883 1.00 94.94 203 LEU A CA 1
ATOM 1576 C C . LEU A 1 203 ? -5.063 -5.977 23.371 1.00 94.94 203 LEU A C 1
ATOM 1578 O O . LEU A 1 203 ? -4.129 -6.785 23.465 1.00 94.94 203 LEU A O 1
ATOM 1582 N N . GLY A 1 204 ? -6.243 -6.266 22.815 1.00 95.56 204 GLY A N 1
ATOM 1583 C CA . GLY A 1 204 ? -6.588 -7.571 22.253 1.00 95.56 204 GLY A CA 1
ATOM 1584 C C . GLY A 1 204 ? -5.686 -7.974 21.083 1.00 95.56 204 GLY A C 1
ATOM 1585 O O . GLY A 1 204 ? -5.051 -7.132 20.449 1.00 95.56 204 GLY A O 1
ATOM 1586 N N . GLY A 1 205 ? -5.639 -9.276 20.782 1.00 96.81 205 GLY A N 1
ATOM 1587 C CA . GLY A 1 205 ? -4.726 -9.833 19.776 1.00 96.81 205 GLY A CA 1
ATOM 1588 C C . GLY A 1 205 ? -4.883 -9.215 18.383 1.00 96.81 205 GLY A C 1
ATOM 1589 O O . GLY A 1 205 ? -3.888 -8.817 17.786 1.00 96.81 205 GLY A O 1
ATOM 1590 N N . LEU A 1 206 ? -6.122 -9.065 17.900 1.00 96.69 206 LEU A N 1
ATOM 1591 C CA . LEU A 1 206 ? -6.393 -8.486 16.579 1.00 96.69 206 LEU A CA 1
ATOM 1592 C C . LEU A 1 206 ? -6.032 -6.993 16.503 1.00 96.69 206 LEU A C 1
ATOM 1594 O O . LEU A 1 206 ? -5.436 -6.564 15.524 1.00 96.69 206 LEU A O 1
ATOM 1598 N N . ASP A 1 207 ? -6.308 -6.218 17.555 1.00 97.44 207 ASP A N 1
ATOM 1599 C CA . ASP A 1 207 ? -5.921 -4.800 17.618 1.00 97.44 207 ASP A CA 1
ATOM 1600 C C . ASP A 1 207 ? -4.392 -4.639 17.671 1.00 97.44 207 ASP A C 1
ATOM 1602 O O . ASP A 1 207 ? -3.831 -3.713 17.088 1.00 97.44 207 ASP A O 1
ATOM 1606 N N . ARG A 1 208 ? -3.695 -5.560 18.346 1.00 97.75 208 ARG A N 1
ATOM 1607 C CA . ARG A 1 208 ? -2.228 -5.585 18.390 1.00 97.75 208 ARG A CA 1
ATOM 1608 C C . ARG A 1 208 ? -1.622 -5.947 17.038 1.00 97.75 208 ARG A C 1
ATOM 1610 O O . ARG A 1 208 ? -0.636 -5.339 16.630 1.00 97.75 208 ARG A O 1
ATOM 1617 N N . PHE A 1 209 ? -2.225 -6.908 16.344 1.00 98.44 209 PHE A N 1
ATOM 1618 C CA . PHE A 1 209 ? -1.877 -7.229 14.966 1.00 98.44 209 PHE A CA 1
ATOM 1619 C C . PHE A 1 209 ? -2.094 -6.018 14.047 1.00 98.44 209 PHE A C 1
ATOM 1621 O O . PHE A 1 209 ? -1.182 -5.664 13.309 1.00 98.44 209 PHE A O 1
ATOM 1628 N N . ALA A 1 210 ? -3.233 -5.326 14.160 1.00 98.38 210 ALA A N 1
ATOM 1629 C CA . ALA A 1 210 ? -3.524 -4.120 13.384 1.00 98.38 210 ALA A CA 1
ATOM 1630 C C . ALA A 1 210 ? -2.488 -3.006 13.622 1.00 98.38 210 ALA A C 1
ATOM 1632 O O . ALA A 1 210 ? -2.039 -2.383 12.667 1.00 98.38 210 ALA A O 1
ATOM 1633 N N . VAL A 1 211 ? -2.040 -2.799 14.867 1.00 98.44 211 VAL A N 1
ATOM 1634 C CA . VAL A 1 211 ? -0.938 -1.866 15.179 1.00 98.44 211 VAL A CA 1
ATOM 1635 C C . VAL A 1 211 ? 0.346 -2.239 14.436 1.00 98.44 211 VAL A C 1
ATOM 1637 O O . VAL A 1 211 ? 0.994 -1.366 13.869 1.00 98.44 211 VAL A O 1
ATOM 1640 N N . CYS A 1 212 ? 0.711 -3.521 14.406 1.00 98.56 212 CYS A N 1
ATOM 1641 C CA . CYS A 1 212 ? 1.908 -3.970 13.691 1.00 98.56 212 CYS A CA 1
ATOM 1642 C C . CYS A 1 212 ? 1.752 -3.821 12.170 1.00 98.56 212 CYS A C 1
ATOM 1644 O O . CYS A 1 212 ? 2.679 -3.372 11.503 1.00 98.56 212 CYS A O 1
ATOM 1646 N N . TRP A 1 213 ? 0.574 -4.162 11.640 1.00 98.62 213 TRP A N 1
ATOM 1647 C CA . TRP A 1 213 ? 0.237 -4.031 10.223 1.00 98.62 213 TRP A CA 1
ATOM 1648 C C . TRP A 1 213 ? 0.312 -2.579 9.749 1.00 98.62 213 TRP A C 1
ATOM 1650 O O . TRP A 1 213 ? 1.011 -2.286 8.786 1.00 98.62 213 TRP A O 1
ATOM 1660 N N . PHE A 1 214 ? -0.350 -1.653 10.445 1.00 98.44 214 PHE A N 1
ATOM 1661 C CA . PHE A 1 214 ? -0.338 -0.244 10.057 1.00 98.44 214 PHE A CA 1
ATOM 1662 C C . PHE A 1 214 ? 1.007 0.436 10.329 1.00 98.44 214 PHE A C 1
ATOM 1664 O O . PHE A 1 214 ? 1.364 1.355 9.601 1.00 98.44 214 PHE A O 1
ATOM 1671 N N . ALA A 1 215 ? 1.801 -0.023 11.300 1.00 98.12 215 ALA A N 1
ATOM 1672 C CA . ALA A 1 215 ? 3.175 0.454 11.455 1.00 98.12 215 ALA A CA 1
ATOM 1673 C C . ALA A 1 215 ? 4.079 0.010 10.291 1.00 98.12 215 ALA A C 1
ATOM 1675 O O . ALA A 1 215 ? 4.868 0.810 9.791 1.00 98.12 215 ALA A O 1
ATOM 1676 N N . LEU A 1 216 ? 3.940 -1.240 9.832 1.00 98.12 216 LEU A N 1
ATOM 1677 C CA . LEU A 1 216 ? 4.612 -1.729 8.626 1.00 98.12 216 LEU A CA 1
ATOM 1678 C C . LEU A 1 216 ? 4.157 -0.948 7.385 1.00 98.12 216 LEU A C 1
ATOM 1680 O O . LEU A 1 216 ? 4.999 -0.465 6.634 1.00 98.12 216 LEU A O 1
ATOM 1684 N N . GLY A 1 217 ? 2.844 -0.785 7.199 1.00 97.56 217 GLY A N 1
ATOM 1685 C CA . GLY A 1 217 ? 2.268 -0.027 6.086 1.00 97.56 217 GLY A CA 1
ATOM 1686 C C . GLY A 1 217 ? 2.738 1.426 6.070 1.00 97.56 217 GLY A C 1
ATOM 1687 O O . GLY A 1 217 ? 3.177 1.920 5.041 1.00 97.56 217 GLY A O 1
ATOM 1688 N N . ALA A 1 218 ? 2.760 2.093 7.226 1.00 97.25 218 ALA A N 1
ATOM 1689 C CA . ALA A 1 218 ? 3.307 3.440 7.350 1.00 97.25 218 ALA A CA 1
ATOM 1690 C C . ALA A 1 218 ? 4.768 3.531 6.892 1.00 97.25 218 ALA A C 1
ATOM 1692 O O . ALA A 1 218 ? 5.129 4.476 6.200 1.00 97.25 218 ALA A O 1
ATOM 1693 N N . PHE A 1 219 ? 5.607 2.565 7.269 1.00 97.06 219 PHE A N 1
ATOM 1694 C CA . PHE A 1 219 ? 7.001 2.536 6.834 1.00 97.06 219 PHE A CA 1
ATOM 1695 C C . PHE A 1 219 ? 7.128 2.285 5.327 1.00 97.06 219 PHE A C 1
ATOM 1697 O O . PHE A 1 219 ? 7.880 2.985 4.655 1.00 97.06 219 PHE A O 1
ATOM 1704 N N . LEU A 1 220 ? 6.374 1.325 4.787 1.00 96.62 220 LEU A N 1
ATOM 1705 C CA . LEU A 1 220 ? 6.335 1.050 3.350 1.00 96.62 220 LEU A CA 1
ATOM 1706 C C . LEU A 1 220 ? 5.951 2.296 2.554 1.00 96.62 220 LEU A C 1
ATOM 1708 O O . LEU A 1 220 ? 6.737 2.741 1.721 1.00 96.62 220 LEU A O 1
ATOM 1712 N N . HIS A 1 221 ? 4.814 2.905 2.884 1.00 96.12 221 HIS A N 1
ATOM 1713 C CA . HIS A 1 221 ? 4.316 4.091 2.199 1.00 96.12 221 HIS A CA 1
ATOM 1714 C C . HIS A 1 221 ? 5.280 5.273 2.354 1.00 96.12 221 HIS A C 1
ATOM 1716 O O . HIS A 1 221 ? 5.733 5.851 1.374 1.00 96.12 221 HIS A O 1
ATOM 1722 N N . CYS A 1 222 ? 5.666 5.617 3.585 1.00 92.75 222 CYS A N 1
ATOM 1723 C CA . CYS A 1 222 ? 6.446 6.829 3.834 1.00 92.75 222 CYS A CA 1
ATOM 1724 C C . CYS A 1 222 ? 7.931 6.706 3.469 1.00 92.75 222 CYS A C 1
ATOM 1726 O O . CYS A 1 222 ? 8.582 7.740 3.305 1.00 92.75 222 CYS A O 1
ATOM 1728 N N . CYS A 1 223 ? 8.492 5.497 3.367 1.00 93.81 223 CYS A N 1
ATOM 1729 C CA . CYS A 1 223 ? 9.916 5.305 3.084 1.00 93.81 223 CYS A CA 1
ATOM 1730 C C . CYS A 1 223 ? 10.166 4.598 1.751 1.00 93.81 223 CYS A C 1
ATOM 1732 O O . CYS A 1 223 ? 10.940 5.105 0.943 1.00 93.81 223 CYS A O 1
ATOM 1734 N N . PHE A 1 224 ? 9.552 3.438 1.516 1.00 95.31 224 PHE A N 1
ATOM 1735 C CA . PHE A 1 224 ? 9.851 2.630 0.331 1.00 95.31 224 PHE A CA 1
ATOM 1736 C C . PHE A 1 224 ? 9.158 3.168 -0.926 1.00 95.31 224 PHE A C 1
ATOM 1738 O O . PHE A 1 224 ? 9.824 3.410 -1.933 1.00 95.31 224 PHE A O 1
ATOM 1745 N N . GLU A 1 225 ? 7.856 3.435 -0.852 1.00 96.44 225 GLU A N 1
ATOM 1746 C CA . GLU A 1 225 ? 7.080 4.021 -1.953 1.00 96.44 225 GLU A CA 1
ATOM 1747 C C . GLU A 1 225 ? 7.465 5.487 -2.178 1.00 96.44 225 GLU A C 1
ATOM 1749 O O . GLU A 1 225 ? 7.671 5.887 -3.319 1.00 96.44 225 GLU A O 1
ATOM 1754 N N . SER A 1 226 ? 7.720 6.264 -1.114 1.00 94.94 226 SER A N 1
ATOM 1755 C CA . SER A 1 226 ? 8.296 7.615 -1.246 1.00 94.94 226 SER A CA 1
ATOM 1756 C C . SER A 1 226 ? 9.608 7.619 -2.026 1.00 94.94 226 SER A C 1
ATOM 1758 O O . SER A 1 226 ? 9.859 8.532 -2.809 1.00 94.94 226 SER A O 1
ATOM 1760 N N . TYR A 1 227 ? 10.457 6.604 -1.822 1.00 97.06 227 TYR A N 1
ATOM 1761 C CA . TYR A 1 227 ? 11.702 6.478 -2.573 1.00 97.06 227 TYR A CA 1
ATOM 1762 C C . TYR A 1 227 ? 11.434 6.263 -4.062 1.00 97.06 227 TYR A C 1
ATOM 1764 O O . TYR A 1 227 ? 12.108 6.881 -4.884 1.00 97.06 227 TYR A O 1
ATOM 1772 N N . PHE A 1 228 ? 10.456 5.425 -4.411 1.00 97.25 228 PHE A N 1
ATOM 1773 C CA . PHE A 1 228 ? 10.029 5.258 -5.798 1.00 97.25 228 PHE A CA 1
ATOM 1774 C C . PHE A 1 228 ? 9.475 6.566 -6.365 1.00 97.25 228 PHE A C 1
ATOM 1776 O O . PHE A 1 228 ? 10.016 7.054 -7.349 1.00 97.25 228 PHE A O 1
ATOM 1783 N N . VAL A 1 229 ? 8.487 7.185 -5.716 1.00 92.69 229 VAL A N 1
ATOM 1784 C CA . VAL A 1 229 ? 7.848 8.426 -6.191 1.00 92.69 229 VAL A CA 1
ATOM 1785 C C . VAL A 1 229 ? 8.862 9.554 -6.378 1.00 92.69 229 VAL A C 1
ATOM 1787 O O . VAL A 1 229 ? 8.746 10.333 -7.312 1.00 92.69 229 VAL A O 1
ATOM 1790 N N . TRP A 1 230 ? 9.894 9.636 -5.537 1.00 93.69 230 TRP A N 1
ATOM 1791 C CA . TRP A 1 230 ? 10.945 10.642 -5.692 1.00 93.69 230 TRP A CA 1
ATOM 1792 C C . TRP A 1 230 ? 11.924 10.337 -6.836 1.00 93.69 230 TRP A C 1
ATOM 1794 O O . TRP A 1 230 ? 12.488 11.254 -7.427 1.00 93.69 230 TRP A O 1
ATOM 1804 N N . ASN A 1 231 ? 12.176 9.057 -7.129 1.00 94.00 231 ASN A N 1
ATOM 1805 C CA . ASN A 1 231 ? 13.242 8.636 -8.042 1.00 94.00 231 ASN A CA 1
ATOM 1806 C C . ASN A 1 231 ? 12.743 7.956 -9.328 1.00 94.00 231 ASN A C 1
ATOM 1808 O O . ASN A 1 231 ? 13.586 7.547 -10.121 1.00 94.00 231 ASN A O 1
ATOM 1812 N N . HIS A 1 232 ? 11.434 7.812 -9.560 1.00 92.38 232 HIS A N 1
ATOM 1813 C CA . HIS A 1 232 ? 10.856 6.951 -10.607 1.00 92.38 232 HIS A CA 1
ATOM 1814 C C . HIS A 1 232 ? 11.490 7.150 -11.997 1.00 92.38 232 HIS A C 1
ATOM 1816 O O . HIS A 1 232 ? 11.802 6.168 -12.666 1.00 92.38 232 HIS A O 1
ATOM 1822 N N . ALA A 1 233 ? 11.793 8.395 -12.382 1.00 87.81 233 ALA A N 1
ATOM 1823 C CA . ALA A 1 233 ? 12.408 8.728 -13.670 1.00 87.81 233 ALA A CA 1
ATOM 1824 C C . ALA A 1 233 ? 13.867 8.248 -13.832 1.00 87.81 233 ALA A C 1
ATOM 1826 O O . ALA A 1 233 ? 14.328 8.020 -14.946 1.00 87.81 233 ALA A O 1
ATOM 1827 N N . THR A 1 234 ? 14.616 8.096 -12.734 1.00 91.75 234 THR A N 1
ATOM 1828 C CA . THR A 1 234 ? 16.042 7.695 -12.749 1.00 91.75 234 THR A CA 1
ATOM 1829 C C . THR A 1 234 ? 16.303 6.361 -12.049 1.00 91.75 234 THR A C 1
ATOM 1831 O O . THR A 1 234 ? 17.430 5.863 -12.060 1.00 91.75 234 THR A O 1
ATOM 1834 N N . LEU A 1 235 ? 15.262 5.750 -11.473 1.00 95.19 235 LEU A N 1
ATOM 1835 C CA . LEU A 1 235 ? 15.321 4.556 -10.631 1.00 95.19 235 LEU A CA 1
ATOM 1836 C C . LEU A 1 235 ? 16.098 3.407 -11.281 1.00 95.19 235 LEU A C 1
ATOM 1838 O O . LEU A 1 235 ? 16.865 2.718 -10.606 1.00 95.19 235 LEU A O 1
ATOM 1842 N N . ALA A 1 236 ? 15.938 3.231 -12.594 1.00 95.50 236 ALA A N 1
ATOM 1843 C CA . ALA A 1 236 ? 16.578 2.169 -13.361 1.00 95.50 236 ALA A CA 1
ATOM 1844 C C . ALA A 1 236 ? 18.119 2.235 -13.352 1.00 95.50 236 ALA A C 1
ATOM 1846 O O . ALA A 1 236 ? 18.760 1.198 -13.524 1.00 95.50 236 ALA A O 1
ATOM 1847 N N . GLY A 1 237 ? 18.711 3.412 -13.122 1.00 95.19 237 GLY A N 1
ATOM 1848 C CA . GLY A 1 237 ? 20.164 3.609 -13.048 1.00 95.19 237 GLY A CA 1
ATOM 1849 C C . GLY A 1 237 ? 20.740 3.615 -11.629 1.00 95.19 237 GLY A C 1
ATOM 1850 O O . GLY A 1 237 ? 21.955 3.552 -11.453 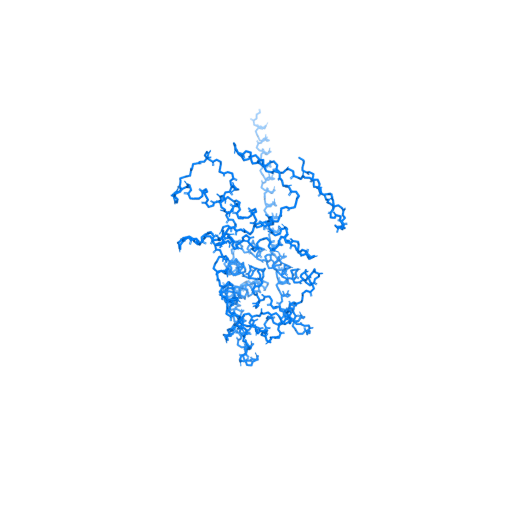1.00 95.19 237 GLY A O 1
ATOM 1851 N N . LEU A 1 238 ? 19.895 3.690 -10.598 1.00 96.38 238 LEU A N 1
ATOM 1852 C CA . LEU A 1 238 ? 20.340 3.839 -9.211 1.00 96.38 238 LEU A CA 1
ATOM 1853 C C . LEU A 1 238 ? 20.794 2.501 -8.598 1.00 96.38 238 LEU A C 1
ATOM 1855 O O . LEU A 1 238 ? 20.240 1.438 -8.878 1.00 96.38 238 LEU A O 1
ATOM 1859 N N . GLN A 1 239 ? 21.785 2.562 -7.702 1.00 97.56 239 GLN A N 1
ATOM 1860 C CA . GLN A 1 239 ? 22.373 1.389 -7.027 1.00 97.56 239 GLN A CA 1
ATOM 1861 C C . GLN A 1 239 ? 22.183 1.391 -5.501 1.00 97.56 239 GLN A C 1
ATOM 1863 O O . GLN A 1 239 ? 22.778 0.582 -4.790 1.00 97.56 239 GLN A O 1
ATOM 1868 N N . SER A 1 240 ? 21.348 2.284 -4.962 1.00 97.44 240 SER A N 1
ATOM 1869 C CA . SER A 1 240 ? 21.004 2.246 -3.535 1.00 97.44 240 SER A CA 1
ATOM 1870 C C . SER A 1 240 ? 20.304 0.927 -3.174 1.00 97.44 240 SER A C 1
ATOM 1872 O O . SER A 1 240 ? 19.731 0.262 -4.038 1.00 97.44 240 SER A O 1
ATOM 1874 N N . LEU A 1 241 ? 20.286 0.569 -1.886 1.00 97.38 241 LEU A N 1
ATOM 1875 C CA . LEU A 1 241 ? 19.571 -0.620 -1.407 1.00 97.38 241 LEU A CA 1
ATOM 1876 C C . LEU A 1 241 ? 18.107 -0.645 -1.883 1.00 97.38 241 LEU A C 1
ATOM 1878 O O . LEU A 1 241 ? 17.633 -1.670 -2.367 1.00 97.38 241 LEU A O 1
ATOM 1882 N N . PHE A 1 242 ? 17.403 0.487 -1.776 1.00 97.56 242 PHE A N 1
ATOM 1883 C CA . PHE A 1 242 ? 16.002 0.592 -2.192 1.00 97.56 242 PHE A CA 1
ATOM 1884 C C . PHE A 1 242 ? 15.859 0.550 -3.711 1.00 97.56 242 PHE A C 1
ATOM 1886 O O . PHE A 1 242 ? 14.961 -0.123 -4.201 1.00 97.56 242 PHE A O 1
ATOM 1893 N N . ALA A 1 243 ? 16.755 1.194 -4.463 1.00 97.69 243 ALA A N 1
ATOM 1894 C CA . ALA A 1 243 ? 16.723 1.141 -5.922 1.00 97.69 243 ALA A CA 1
ATOM 1895 C C . ALA A 1 243 ? 16.933 -0.281 -6.452 1.00 97.69 243 ALA A C 1
ATOM 1897 O O . ALA A 1 243 ? 16.204 -0.731 -7.331 1.00 97.69 243 ALA A O 1
ATOM 1898 N N . GLN A 1 244 ? 17.894 -1.014 -5.888 1.00 98.38 244 GLN A N 1
ATOM 1899 C CA . GLN A 1 244 ? 18.152 -2.397 -6.281 1.00 98.38 244 GLN A CA 1
ATOM 1900 C C . GLN A 1 244 ? 16.990 -3.330 -5.905 1.00 98.38 244 GLN A C 1
ATOM 1902 O O . GLN A 1 244 ? 16.660 -4.223 -6.687 1.00 98.38 244 GLN A O 1
ATOM 1907 N N . ALA A 1 245 ? 16.334 -3.102 -4.760 1.00 98.00 245 ALA A N 1
ATOM 1908 C CA . ALA A 1 245 ? 15.120 -3.822 -4.369 1.00 98.00 245 ALA A CA 1
ATOM 1909 C C . ALA A 1 245 ? 13.927 -3.501 -5.288 1.00 98.00 245 ALA A C 1
ATOM 1911 O O . ALA A 1 245 ? 13.203 -4.410 -5.684 1.00 98.00 245 ALA A O 1
ATOM 1912 N N . TRP A 1 246 ? 13.753 -2.237 -5.687 1.00 98.12 246 TRP A N 1
ATOM 1913 C CA . TRP A 1 246 ? 12.740 -1.834 -6.666 1.00 98.12 246 TRP A CA 1
ATOM 1914 C C . TRP A 1 246 ? 12.996 -2.439 -8.046 1.00 98.12 246 TRP A C 1
ATOM 1916 O O . TRP A 1 246 ? 12.062 -2.945 -8.657 1.00 98.12 246 TRP A O 1
ATOM 1926 N N . LYS A 1 247 ? 14.249 -2.458 -8.517 1.00 97.94 247 LYS A N 1
ATOM 1927 C CA . LYS A 1 247 ? 14.634 -3.141 -9.763 1.00 97.94 247 LYS A CA 1
ATOM 1928 C C . LYS A 1 247 ? 14.320 -4.638 -9.712 1.00 97.94 247 LYS A C 1
ATOM 1930 O O . LYS A 1 247 ? 13.781 -5.181 -10.668 1.00 97.94 247 LYS A O 1
ATOM 1935 N N . GLU A 1 248 ? 14.587 -5.297 -8.586 1.00 97.88 248 GLU A N 1
ATOM 1936 C CA . GLU A 1 248 ? 14.197 -6.698 -8.391 1.00 97.88 248 GLU A CA 1
ATOM 1937 C C . GLU A 1 248 ? 12.669 -6.872 -8.414 1.00 97.88 248 GLU A C 1
ATOM 1939 O O . GLU A 1 248 ? 12.157 -7.752 -9.106 1.00 97.88 248 GLU A O 1
ATOM 1944 N N . TYR A 1 249 ? 11.922 -6.022 -7.704 1.00 97.94 249 TYR A N 1
ATOM 1945 C CA . TYR A 1 249 ? 10.459 -6.081 -7.697 1.00 97.94 249 TYR A CA 1
ATOM 1946 C C . TYR A 1 249 ? 9.861 -5.799 -9.082 1.00 97.94 249 TYR A C 1
ATOM 1948 O O . TYR A 1 249 ? 8.911 -6.470 -9.487 1.00 97.94 249 TYR A O 1
ATOM 1956 N N . ALA A 1 250 ? 10.462 -4.898 -9.860 1.00 97.81 250 ALA A N 1
ATOM 1957 C CA . ALA A 1 250 ? 10.028 -4.552 -11.209 1.00 97.81 250 ALA A CA 1
ATOM 1958 C C . ALA A 1 250 ? 10.170 -5.699 -12.225 1.00 97.81 250 ALA A C 1
ATOM 1960 O O . ALA A 1 250 ? 9.589 -5.641 -13.305 1.00 97.81 250 ALA A O 1
ATOM 1961 N N . LEU A 1 251 ? 10.871 -6.792 -11.892 1.00 97.38 251 LEU A N 1
ATOM 1962 C CA . LEU A 1 251 ? 10.801 -8.030 -12.682 1.00 97.38 251 LEU A CA 1
ATOM 1963 C C . LEU A 1 251 ? 9.381 -8.617 -12.690 1.00 97.38 251 LEU A C 1
ATOM 1965 O O . LEU A 1 251 ? 8.995 -9.302 -13.637 1.00 97.38 251 LEU A O 1
ATOM 1969 N N . SER A 1 252 ? 8.604 -8.339 -11.643 1.00 97.69 252 SER A N 1
ATOM 1970 C CA . SER A 1 252 ? 7.196 -8.715 -11.541 1.00 97.69 252 SER A CA 1
ATOM 1971 C C . SER A 1 252 ? 6.252 -7.732 -12.228 1.00 97.69 252 SER A C 1
ATOM 1973 O O . SER A 1 252 ? 5.170 -8.144 -12.642 1.00 97.69 252 SER A O 1
ATOM 1975 N N . ASP A 1 253 ? 6.664 -6.474 -12.387 1.00 97.00 253 ASP A N 1
ATOM 1976 C CA . ASP A 1 253 ? 5.908 -5.424 -13.063 1.00 97.00 253 ASP A CA 1
ATOM 1977 C C . ASP A 1 253 ? 6.836 -4.276 -13.490 1.00 97.00 253 ASP A C 1
ATOM 1979 O O . ASP A 1 253 ? 7.252 -3.444 -12.680 1.00 97.00 253 ASP A O 1
ATOM 1983 N N . SER A 1 254 ? 7.178 -4.233 -14.773 1.00 95.94 254 SER A N 1
ATOM 1984 C CA . SER A 1 254 ? 8.122 -3.255 -15.326 1.00 95.94 254 SER A CA 1
ATOM 1985 C C . SER A 1 254 ? 7.616 -1.814 -15.319 1.00 95.94 254 SER A C 1
ATOM 1987 O O . SER A 1 254 ? 8.424 -0.896 -15.471 1.00 95.94 254 SER A O 1
ATOM 1989 N N . ARG A 1 255 ? 6.317 -1.598 -15.079 1.00 94.62 255 ARG A N 1
ATOM 1990 C CA . ARG A 1 255 ? 5.693 -0.270 -14.992 1.00 94.62 255 ARG A CA 1
ATOM 1991 C C . ARG A 1 255 ? 6.360 0.645 -13.958 1.00 94.62 255 ARG A C 1
ATOM 1993 O O . ARG A 1 255 ? 6.372 1.863 -14.128 1.00 94.62 255 ARG A O 1
ATOM 2000 N N . TYR A 1 256 ? 6.999 0.060 -12.941 1.00 96.62 256 TYR A N 1
ATOM 2001 C CA . TYR A 1 256 ? 7.823 0.773 -11.956 1.00 96.62 256 TYR A CA 1
ATOM 2002 C C . TYR A 1 256 ? 9.149 1.323 -12.514 1.00 96.62 256 TYR A C 1
ATOM 2004 O O . TYR A 1 256 ? 9.746 2.203 -11.904 1.00 96.62 256 TYR A O 1
ATOM 2012 N N . LEU A 1 257 ? 9.645 0.828 -13.650 1.00 95.50 257 LEU A N 1
ATOM 2013 C CA . LEU A 1 257 ? 10.869 1.329 -14.298 1.00 95.50 257 LEU A CA 1
ATOM 2014 C C . LEU A 1 257 ? 10.590 2.141 -15.559 1.00 95.50 257 LEU A C 1
ATOM 2016 O O . LEU A 1 257 ? 11.443 2.920 -15.974 1.00 95.50 257 LEU A O 1
ATOM 2020 N N . THR A 1 258 ? 9.406 1.993 -16.149 1.00 88.62 258 THR A N 1
ATOM 2021 C CA . THR A 1 258 ? 8.971 2.782 -17.309 1.00 88.62 258 THR A CA 1
ATOM 2022 C C . THR A 1 258 ? 8.191 4.037 -16.919 1.00 88.62 258 THR A C 1
ATOM 2024 O O . THR A 1 258 ? 7.711 4.740 -17.801 1.00 88.62 258 THR A O 1
ATOM 2027 N N . SER A 1 259 ? 8.059 4.331 -15.617 1.00 84.56 259 SER A N 1
ATOM 2028 C CA . SER A 1 259 ? 7.263 5.455 -15.097 1.00 84.56 259 SER A CA 1
ATOM 2029 C C . SER A 1 259 ? 5.820 5.451 -15.611 1.00 84.56 259 SER A C 1
ATOM 2031 O O . SER A 1 259 ? 5.318 6.467 -16.086 1.00 84.56 259 SER A O 1
ATOM 2033 N N . ASP A 1 260 ? 5.149 4.301 -15.523 1.00 88.88 260 ASP A N 1
ATOM 2034 C CA . ASP A 1 260 ? 3.732 4.211 -15.877 1.00 88.88 260 ASP A CA 1
ATOM 2035 C C . ASP A 1 260 ? 2.898 5.238 -15.078 1.00 88.88 260 ASP A C 1
ATOM 2037 O O . ASP A 1 260 ? 2.973 5.249 -13.842 1.00 88.88 260 ASP A O 1
ATOM 2041 N N . PRO A 1 261 ? 2.080 6.082 -15.737 1.00 82.75 261 PRO A N 1
ATOM 2042 C CA . PRO A 1 261 ? 1.347 7.147 -15.059 1.00 82.75 261 PRO A CA 1
ATOM 2043 C C . PRO A 1 261 ? 0.413 6.642 -13.961 1.00 82.75 261 PRO A C 1
ATOM 2045 O O . PRO A 1 261 ? 0.258 7.305 -12.934 1.00 82.75 261 PRO A O 1
ATOM 2048 N N . PHE A 1 262 ? -0.211 5.474 -14.152 1.00 86.31 262 PHE A N 1
ATOM 2049 C CA . PHE A 1 262 ? -1.096 4.908 -13.143 1.00 86.31 262 PHE A CA 1
ATOM 2050 C C . PHE A 1 262 ? -0.303 4.459 -11.909 1.00 86.31 262 PHE A C 1
ATOM 2052 O O . PHE A 1 262 ? -0.681 4.827 -10.793 1.00 86.31 262 PHE A O 1
ATOM 2059 N N . VAL A 1 263 ? 0.798 3.720 -12.093 1.00 89.69 263 VAL A N 1
ATOM 2060 C CA . VAL A 1 263 ? 1.666 3.279 -10.988 1.00 89.69 263 VAL A CA 1
ATOM 2061 C C . VAL A 1 263 ? 2.249 4.482 -10.242 1.00 89.69 263 VAL A C 1
ATOM 2063 O O . VAL A 1 263 ? 2.137 4.551 -9.021 1.00 89.69 263 VAL A O 1
ATOM 2066 N N . VAL A 1 264 ? 2.784 5.484 -10.942 1.00 87.88 264 VAL A N 1
ATOM 2067 C CA . VAL A 1 264 ? 3.312 6.697 -10.288 1.00 87.88 264 VAL A CA 1
ATOM 2068 C C . VAL A 1 264 ? 2.224 7.404 -9.468 1.00 87.88 264 VAL A C 1
ATOM 2070 O O . VAL A 1 264 ? 2.449 7.744 -8.305 1.00 87.88 264 VAL A O 1
ATOM 2073 N N . CYS A 1 265 ? 1.018 7.571 -10.023 1.00 85.94 265 CYS A N 1
ATOM 2074 C CA . CYS A 1 265 ? -0.084 8.237 -9.325 1.00 85.94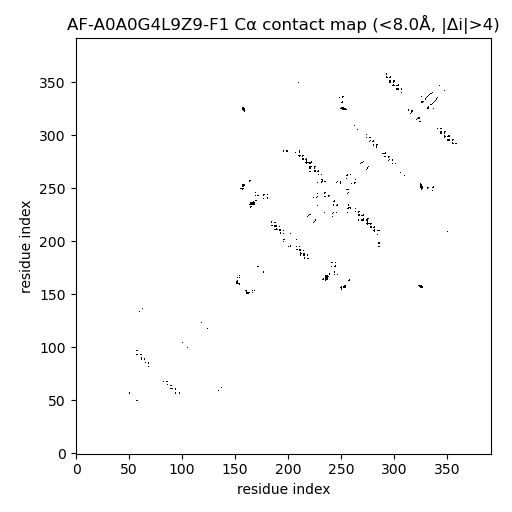 265 CYS A CA 1
ATOM 2075 C C . CYS A 1 265 ? -0.588 7.452 -8.107 1.00 85.94 265 CYS A C 1
ATOM 2077 O O . CYS A 1 265 ? -0.846 8.053 -7.060 1.00 85.94 265 CYS A O 1
ATOM 2079 N N . VAL A 1 266 ? -0.768 6.131 -8.222 1.00 87.94 266 VAL A N 1
ATOM 2080 C CA . VAL A 1 266 ? -1.290 5.327 -7.107 1.00 87.94 266 VAL A CA 1
ATOM 2081 C C . VAL A 1 266 ? -0.289 5.282 -5.955 1.00 87.94 266 VAL A C 1
ATOM 2083 O O . VAL A 1 266 ? -0.696 5.455 -4.809 1.00 87.94 266 VAL A O 1
ATOM 2086 N N . GLU A 1 267 ? 1.008 5.171 -6.250 1.00 91.94 267 GLU A N 1
ATOM 2087 C CA . GLU A 1 267 ? 2.063 5.206 -5.233 1.00 91.94 267 GLU A CA 1
ATOM 2088 C C . GLU A 1 267 ? 2.195 6.600 -4.605 1.00 91.94 267 GLU A C 1
ATOM 2090 O O . GLU A 1 267 ? 2.314 6.725 -3.387 1.00 91.94 267 GLU A O 1
ATOM 2095 N N . ALA A 1 268 ? 2.069 7.678 -5.387 1.00 88.44 268 ALA A N 1
ATOM 2096 C CA . ALA A 1 268 ? 2.044 9.036 -4.841 1.00 88.44 268 ALA A CA 1
ATOM 2097 C C . ALA A 1 268 ? 0.867 9.247 -3.872 1.00 88.44 268 ALA A C 1
ATOM 2099 O O . ALA A 1 268 ? 1.035 9.845 -2.805 1.00 88.44 268 ALA A O 1
ATOM 2100 N N . LEU A 1 269 ? -0.323 8.726 -4.193 1.00 87.56 269 LEU A N 1
ATOM 2101 C CA . LEU A 1 269 ? -1.461 8.737 -3.268 1.00 87.56 269 LEU A CA 1
ATOM 2102 C C . LEU A 1 269 ? -1.187 7.888 -2.021 1.00 87.56 269 LEU A C 1
ATOM 2104 O O . LEU A 1 269 ? -1.560 8.298 -0.917 1.00 87.56 269 LEU A O 1
ATOM 2108 N N . SER A 1 270 ? -0.505 6.752 -2.165 1.00 89.62 270 SER A N 1
ATOM 2109 C CA . SER A 1 270 ? -0.086 5.938 -1.025 1.00 89.62 270 SER A CA 1
ATOM 2110 C C . SER A 1 270 ? 0.838 6.691 -0.079 1.00 89.62 270 SER A C 1
ATOM 2112 O O . SER A 1 270 ? 0.584 6.720 1.129 1.00 89.62 270 SER A O 1
ATOM 2114 N N . VAL A 1 271 ? 1.818 7.410 -0.618 1.00 91.56 271 VAL A N 1
ATOM 2115 C CA . VAL A 1 271 ? 2.723 8.270 0.152 1.00 91.56 271 VAL A CA 1
ATOM 2116 C C . VAL A 1 271 ? 1.964 9.408 0.841 1.00 91.56 271 VAL A C 1
ATOM 2118 O O . VAL A 1 271 ? 2.102 9.606 2.049 1.00 91.56 271 VAL A O 1
ATOM 2121 N N . MET A 1 272 ? 1.149 10.158 0.095 1.00 90.25 272 MET A N 1
ATOM 2122 C CA . MET A 1 272 ? 0.512 11.385 0.593 1.00 90.25 272 MET A CA 1
ATOM 2123 C C . MET A 1 272 ? -0.677 11.132 1.526 1.00 90.25 272 MET A C 1
ATOM 2125 O O . MET A 1 272 ? -0.991 11.985 2.357 1.00 90.25 272 MET A O 1
ATOM 2129 N N . ILE A 1 273 ? -1.360 9.992 1.389 1.00 91.88 273 ILE A N 1
ATOM 2130 C CA . ILE A 1 273 ? -2.617 9.708 2.093 1.00 91.88 273 ILE A CA 1
ATOM 2131 C C . ILE A 1 273 ? -2.494 8.447 2.952 1.00 91.88 273 ILE A C 1
ATOM 2133 O O . ILE A 1 273 ? -2.723 8.504 4.165 1.00 91.88 273 ILE A O 1
ATOM 2137 N N . TRP A 1 274 ? -2.126 7.304 2.366 1.00 95.12 274 TRP A N 1
ATOM 2138 C CA . TRP A 1 274 ? -2.148 6.021 3.084 1.00 95.12 274 TRP A CA 1
ATOM 2139 C C . TRP A 1 274 ? -1.048 5.911 4.141 1.00 95.12 274 TRP A C 1
ATOM 2141 O O . TRP A 1 274 ? -1.312 5.379 5.222 1.00 95.12 274 TRP A O 1
ATOM 2151 N N . GLY A 1 275 ? 0.136 6.477 3.906 1.00 95.75 275 GLY A N 1
ATOM 2152 C CA . GLY A 1 275 ? 1.203 6.586 4.904 1.00 95.75 275 GLY A CA 1
ATOM 2153 C C . GLY A 1 275 ? 0.763 7.357 6.159 1.00 95.75 275 GLY A C 1
ATOM 2154 O O . GLY A 1 275 ? 0.742 6.781 7.256 1.00 95.75 275 GLY A O 1
ATOM 2155 N N . PRO A 1 276 ? 0.319 8.622 6.029 1.00 95.38 276 PRO A N 1
ATOM 2156 C CA . PRO A 1 276 ? -0.197 9.407 7.150 1.00 95.38 276 PRO A CA 1
ATOM 2157 C C . PRO A 1 276 ? -1.398 8.770 7.863 1.00 95.38 276 PRO A C 1
ATOM 2159 O O . PRO A 1 276 ? -1.455 8.772 9.100 1.00 95.38 276 PRO A O 1
ATOM 2162 N N . ILE A 1 277 ? -2.349 8.183 7.124 1.00 97.00 277 ILE A N 1
ATOM 2163 C CA . ILE A 1 277 ? -3.493 7.495 7.743 1.00 97.00 277 ILE A CA 1
ATOM 2164 C C . ILE A 1 277 ? -3.035 6.231 8.482 1.00 97.00 277 ILE A C 1
ATOM 2166 O O . ILE A 1 277 ? -3.509 5.994 9.591 1.00 97.00 277 ILE A O 1
ATOM 2170 N N . SER A 1 278 ? -2.076 5.463 7.956 1.00 97.94 278 SER A N 1
ATOM 2171 C CA . SER A 1 278 ? -1.519 4.284 8.641 1.00 97.94 278 SER A CA 1
ATOM 2172 C C . SER A 1 278 ? -0.921 4.643 10.005 1.00 97.94 278 SER A C 1
ATOM 2174 O O . SER A 1 278 ? -1.222 4.003 11.022 1.00 97.94 278 SER A O 1
ATOM 2176 N N . LEU A 1 279 ? -0.133 5.722 10.067 1.00 96.06 279 LEU A N 1
ATOM 2177 C CA . LEU A 1 279 ? 0.393 6.243 11.333 1.00 96.06 279 LEU A CA 1
ATOM 2178 C C . LEU A 1 279 ? -0.736 6.694 12.268 1.00 96.06 279 LEU A C 1
ATOM 2180 O O . LEU A 1 279 ? -0.741 6.359 13.456 1.00 96.06 279 LEU A O 1
ATOM 2184 N N . SER A 1 280 ? -1.728 7.398 11.723 1.00 97.44 280 SER A N 1
ATOM 2185 C CA . SER A 1 280 ? -2.875 7.902 12.484 1.00 97.44 280 SER A CA 1
ATOM 2186 C C . SER A 1 280 ? -3.715 6.774 13.085 1.00 97.44 280 SER A C 1
ATOM 2188 O O . SER A 1 280 ? -4.110 6.858 14.248 1.00 97.44 280 SER A O 1
ATOM 2190 N N . VAL A 1 281 ? -3.950 5.689 12.341 1.00 98.00 281 VAL A N 1
ATOM 2191 C CA . VAL A 1 281 ? -4.657 4.495 12.833 1.00 98.00 281 VAL A CA 1
ATOM 2192 C C . VAL A 1 281 ? -3.855 3.818 13.940 1.00 98.00 281 VAL A C 1
ATOM 2194 O O . VAL A 1 281 ? -4.417 3.499 14.990 1.00 98.00 281 VAL A O 1
ATOM 2197 N N . THR A 1 282 ? -2.542 3.665 13.754 1.00 97.50 282 THR A N 1
ATOM 2198 C CA . THR A 1 282 ? -1.642 3.105 14.774 1.00 97.50 282 THR A CA 1
ATOM 2199 C C . THR A 1 282 ? -1.762 3.878 16.090 1.00 97.50 282 THR A C 1
ATOM 2201 O O . THR A 1 282 ? -2.026 3.292 17.146 1.00 97.50 282 THR A O 1
ATOM 2204 N N . PHE A 1 283 ? -1.665 5.208 16.029 1.00 96.75 283 PHE A N 1
ATOM 2205 C CA . PHE A 1 283 ? -1.826 6.071 17.198 1.00 96.75 283 PHE A CA 1
ATOM 2206 C C . PHE A 1 283 ? -3.246 6.011 17.782 1.00 96.75 283 PHE A C 1
ATOM 2208 O O . PHE A 1 283 ? -3.419 5.951 19.003 1.00 96.75 283 PHE A O 1
ATOM 2215 N N . ALA A 1 284 ? -4.278 5.982 16.936 1.00 97.62 284 ALA A N 1
ATOM 2216 C CA . ALA A 1 284 ? -5.673 5.912 17.361 1.00 97.62 284 ALA A CA 1
ATOM 2217 C C . ALA A 1 284 ? -5.988 4.613 18.124 1.00 97.62 284 ALA A C 1
ATOM 2219 O O . ALA A 1 284 ? -6.715 4.645 19.120 1.00 97.62 284 ALA A O 1
ATOM 2220 N N . ILE A 1 285 ? -5.417 3.474 17.717 1.00 97.62 285 ILE A N 1
ATOM 2221 C CA . ILE A 1 285 ? -5.585 2.199 18.432 1.00 97.62 285 ILE A CA 1
ATOM 2222 C C . ILE A 1 285 ? -4.938 2.271 19.825 1.00 97.62 285 ILE A C 1
ATOM 2224 O O . ILE A 1 285 ? -5.576 1.921 20.832 1.00 97.62 285 ILE A O 1
ATOM 2228 N N . LEU A 1 286 ? -3.695 2.759 19.892 1.00 96.88 286 LEU A N 1
ATOM 2229 C CA . LEU A 1 286 ? -2.928 2.849 21.138 1.00 96.88 286 LEU A CA 1
ATOM 2230 C C . LEU A 1 286 ? -3.552 3.838 22.129 1.00 96.88 286 LEU A C 1
ATOM 2232 O O . LEU A 1 286 ? -3.733 3.497 23.296 1.00 96.88 286 LEU A O 1
ATOM 2236 N N . SER A 1 287 ? -3.989 5.004 21.654 1.00 95.94 287 SER A N 1
ATOM 2237 C CA . SER A 1 287 ? -4.682 6.013 22.470 1.00 95.94 287 SER A CA 1
ATOM 2238 C C . SER A 1 287 ? -6.126 5.637 22.827 1.00 95.94 287 SER A C 1
ATOM 2240 O O . SER A 1 287 ? -6.715 6.233 23.723 1.00 95.94 287 SER A O 1
ATOM 2242 N N . GLY A 1 288 ? -6.721 4.638 22.161 1.00 93.69 288 GLY A N 1
ATOM 2243 C CA . GLY A 1 288 ? -8.143 4.318 22.334 1.00 93.69 288 GLY A CA 1
ATOM 2244 C C . GLY A 1 288 ? -9.080 5.373 21.738 1.00 93.69 288 GLY A C 1
ATOM 2245 O O . GLY A 1 288 ? -10.205 5.528 22.209 1.00 93.69 288 GLY A O 1
ATOM 2246 N N . SER A 1 289 ? -8.626 6.094 20.714 1.00 96.06 289 SER A N 1
ATOM 2247 C CA . SER A 1 289 ? -9.415 7.112 20.027 1.00 96.06 289 SER A CA 1
ATOM 2248 C C . SER A 1 289 ? -10.639 6.514 19.328 1.00 96.06 289 SER A C 1
ATOM 2250 O O . SER A 1 289 ? -10.576 5.457 18.692 1.00 96.06 289 SER A O 1
ATOM 2252 N N . ARG A 1 290 ? -11.755 7.253 19.370 1.00 93.75 290 ARG A N 1
ATOM 2253 C CA . ARG A 1 290 ? -12.993 6.920 18.643 1.00 93.75 290 ARG A CA 1
ATOM 2254 C C . ARG A 1 290 ? -12.804 6.963 17.123 1.00 93.75 290 ARG A C 1
ATOM 2256 O O . ARG A 1 290 ? -13.529 6.283 16.405 1.00 93.75 290 ARG A O 1
ATOM 2263 N N . LEU A 1 291 ? -11.794 7.696 16.642 1.00 95.12 291 LEU A N 1
ATOM 2264 C CA . LEU A 1 291 ? -11.459 7.783 15.219 1.00 95.12 291 LEU A CA 1
ATOM 2265 C C . LEU A 1 291 ? -10.773 6.522 14.675 1.00 95.12 291 LEU A C 1
ATOM 2267 O O . LEU A 1 291 ? -10.632 6.406 13.461 1.00 95.12 291 LEU A O 1
ATOM 2271 N N . ARG A 1 292 ? -10.391 5.552 15.526 1.00 96.06 292 ARG A N 1
ATOM 2272 C CA . ARG A 1 292 ? -9.672 4.350 15.068 1.00 96.06 292 ARG A CA 1
ATOM 2273 C C . ARG A 1 292 ? -10.426 3.587 13.975 1.00 96.06 292 ARG A C 1
ATOM 2275 O O . ARG A 1 292 ? -9.825 3.223 12.976 1.00 96.06 292 ARG A O 1
ATOM 2282 N N . HIS A 1 293 ? -11.732 3.360 14.151 1.00 97.38 293 HIS A N 1
ATOM 2283 C CA . HIS A 1 293 ? -12.520 2.531 13.235 1.00 97.38 293 HIS A CA 1
ATOM 2284 C C . HIS A 1 293 ? -12.869 3.255 11.932 1.00 97.38 293 HIS A C 1
ATOM 2286 O O . HIS A 1 293 ? -12.686 2.634 10.887 1.00 97.38 293 HIS A O 1
ATOM 2292 N N . PRO A 1 294 ? -13.279 4.541 11.950 1.00 97.44 294 PRO A N 1
ATOM 2293 C CA . PRO A 1 294 ? -13.414 5.327 10.726 1.00 97.44 294 PRO A CA 1
ATOM 2294 C C . PRO A 1 294 ? -12.121 5.397 9.905 1.00 97.44 294 PRO A C 1
ATOM 2296 O O . PRO A 1 294 ? -12.146 5.106 8.714 1.00 97.44 294 PRO A O 1
ATOM 2299 N N . LEU A 1 295 ? -10.980 5.706 10.533 1.00 97.12 295 LEU A N 1
ATOM 2300 C CA . LEU A 1 295 ? -9.697 5.789 9.826 1.00 97.12 295 LEU A CA 1
ATOM 2301 C C . LEU A 1 295 ? -9.256 4.424 9.280 1.00 97.12 295 LEU A C 1
ATOM 2303 O O . LEU A 1 295 ? -8.858 4.337 8.122 1.00 97.12 295 LEU A O 1
ATOM 2307 N N . GLN A 1 296 ? -9.387 3.358 10.081 1.00 98.38 296 GLN A N 1
ATOM 2308 C CA . GLN A 1 296 ? -9.101 1.984 9.654 1.00 98.38 296 GLN A CA 1
ATOM 2309 C C . GLN A 1 296 ? -9.982 1.572 8.469 1.00 98.38 296 GLN A C 1
ATOM 2311 O O . GLN A 1 296 ? -9.494 0.930 7.546 1.00 98.38 296 GLN A O 1
ATOM 2316 N N . LEU A 1 297 ? -11.263 1.947 8.471 1.00 97.75 297 LEU A N 1
ATOM 2317 C CA . LEU A 1 297 ? -12.173 1.679 7.358 1.00 97.75 297 LEU A CA 1
ATOM 2318 C C . LEU A 1 297 ? -11.714 2.391 6.081 1.00 97.75 297 LEU A C 1
ATOM 2320 O O . LEU A 1 297 ? -11.614 1.736 5.046 1.00 97.75 297 LEU A O 1
ATOM 2324 N N . ILE A 1 298 ? -11.395 3.689 6.161 1.00 96.88 298 ILE A N 1
ATOM 2325 C CA . ILE A 1 298 ? -10.945 4.493 5.012 1.00 96.88 298 ILE A CA 1
ATOM 2326 C C . ILE A 1 298 ? -9.716 3.860 4.362 1.00 96.88 298 ILE A C 1
ATOM 2328 O O . ILE A 1 298 ? -9.727 3.601 3.161 1.00 96.88 298 ILE A O 1
ATOM 2332 N N . ILE A 1 299 ? -8.679 3.564 5.148 1.00 97.31 299 ILE A N 1
ATOM 2333 C CA . ILE A 1 299 ? -7.450 3.000 4.588 1.00 97.31 299 ILE A CA 1
ATOM 2334 C C . ILE A 1 299 ? -7.642 1.575 4.066 1.00 97.31 299 ILE A C 1
ATOM 2336 O O . ILE A 1 299 ? -7.107 1.250 3.015 1.00 97.31 299 ILE A O 1
ATOM 2340 N N . CYS A 1 300 ? -8.445 0.736 4.732 1.00 98.00 300 CYS A N 1
ATOM 2341 C CA . CYS A 1 300 ? -8.691 -0.621 4.241 1.00 98.00 300 CYS A CA 1
ATOM 2342 C C . CYS A 1 300 ? -9.416 -0.605 2.889 1.00 98.00 300 CYS A C 1
ATOM 2344 O O . CYS A 1 300 ? -9.076 -1.382 2.003 1.00 98.00 300 CYS A O 1
ATOM 2346 N N . VAL A 1 301 ? -10.390 0.293 2.712 1.00 96.50 301 VAL A N 1
ATOM 2347 C CA . VAL A 1 301 ? -11.050 0.488 1.412 1.00 96.50 301 VAL A CA 1
ATOM 2348 C C . VAL A 1 301 ? -10.063 1.044 0.384 1.00 96.50 301 VAL A C 1
ATOM 2350 O O . VAL A 1 301 ? -10.038 0.554 -0.740 1.00 96.50 301 VAL A O 1
ATOM 2353 N N . GLY A 1 302 ? -9.224 2.009 0.770 1.00 93.88 302 GLY A N 1
ATOM 2354 C CA . GLY A 1 302 ? -8.177 2.569 -0.088 1.00 93.88 302 GLY A CA 1
ATOM 2355 C C . GLY A 1 302 ? -7.202 1.510 -0.605 1.00 93.88 302 GLY A C 1
ATOM 2356 O O . GLY A 1 302 ? -6.973 1.435 -1.809 1.00 93.88 302 GLY A O 1
ATOM 2357 N N . HIS A 1 303 ? -6.699 0.636 0.272 1.00 96.69 303 HIS A N 1
ATOM 2358 C CA . HIS A 1 303 ? -5.822 -0.478 -0.105 1.00 96.69 303 HIS A CA 1
ATOM 2359 C C . HIS A 1 303 ? -6.512 -1.463 -1.049 1.00 96.69 303 HIS A C 1
ATOM 2361 O O . HIS A 1 303 ? -5.938 -1.807 -2.080 1.00 96.69 303 HIS A O 1
ATOM 2367 N N . LEU A 1 304 ? -7.755 -1.862 -0.752 1.00 95.06 304 LEU A N 1
ATOM 2368 C CA . LEU A 1 304 ? -8.529 -2.767 -1.613 1.00 95.06 304 LEU A CA 1
ATOM 2369 C C . LEU A 1 304 ? -8.804 -2.168 -2.991 1.00 95.06 304 LEU A C 1
ATOM 2371 O O . LEU A 1 304 ? -8.750 -2.873 -3.997 1.00 95.06 304 LEU A O 1
ATOM 2375 N N . TYR A 1 305 ? -9.091 -0.872 -3.042 1.00 94.69 305 TYR A N 1
ATOM 2376 C CA . TYR A 1 305 ? -9.312 -0.167 -4.294 1.00 94.69 305 TYR A CA 1
ATOM 2377 C C . TYR A 1 305 ? -8.015 -0.027 -5.098 1.00 94.69 305 TYR A C 1
ATOM 2379 O O . TYR A 1 305 ? -8.001 -0.342 -6.286 1.00 94.69 305 TYR A O 1
ATOM 2387 N N . GLY A 1 306 ? -6.916 0.363 -4.447 1.00 90.00 306 GLY A N 1
ATOM 2388 C CA . GLY A 1 306 ? -5.601 0.495 -5.074 1.00 90.00 306 GLY A CA 1
ATOM 2389 C C . GLY A 1 306 ? -5.115 -0.816 -5.686 1.00 90.00 306 GLY A C 1
ATOM 2390 O O . GLY A 1 306 ? -4.782 -0.848 -6.867 1.00 90.00 306 GLY A O 1
ATOM 2391 N N . VAL A 1 307 ? -5.165 -1.919 -4.931 1.00 92.06 307 VAL A N 1
ATOM 2392 C CA . VAL A 1 307 ? -4.741 -3.236 -5.436 1.00 92.06 307 VAL A CA 1
ATOM 2393 C C . VAL A 1 307 ? -5.671 -3.764 -6.535 1.00 92.06 307 VAL A C 1
ATOM 2395 O O . VAL A 1 307 ? -5.207 -4.356 -7.509 1.00 92.06 307 VAL A O 1
ATOM 2398 N N . ALA A 1 308 ? -6.981 -3.504 -6.440 1.00 88.12 308 ALA A N 1
ATOM 2399 C CA . ALA A 1 308 ? -7.920 -3.860 -7.500 1.00 88.12 308 ALA A CA 1
ATOM 2400 C C . ALA A 1 308 ? -7.604 -3.109 -8.798 1.00 88.12 308 ALA A C 1
ATOM 2402 O O . ALA A 1 308 ? -7.570 -3.731 -9.861 1.00 88.12 308 ALA A O 1
ATOM 2403 N N . LEU A 1 309 ? -7.333 -1.802 -8.724 1.00 86.81 309 LEU A N 1
ATOM 2404 C CA . LEU A 1 309 ? -6.921 -1.017 -9.886 1.00 86.81 309 LEU A CA 1
ATOM 2405 C C . LEU A 1 309 ? -5.562 -1.474 -10.424 1.00 86.81 309 LEU A C 1
ATOM 2407 O O . LEU A 1 309 ? -5.432 -1.637 -11.630 1.00 86.81 309 LEU A O 1
ATOM 2411 N N . TYR A 1 310 ? -4.593 -1.758 -9.554 1.00 91.81 310 TYR A N 1
ATOM 2412 C CA . TYR A 1 310 ? -3.263 -2.240 -9.933 1.00 91.81 310 TYR A CA 1
ATOM 2413 C C . TYR A 1 310 ? -3.300 -3.528 -10.764 1.00 91.81 310 TYR A C 1
ATOM 2415 O O . TYR A 1 310 ? -2.640 -3.617 -11.807 1.00 91.81 310 TYR A O 1
ATOM 2423 N N . TYR A 1 311 ? -4.114 -4.502 -10.344 1.00 88.25 311 TYR A N 1
ATOM 2424 C CA . TYR A 1 311 ? -4.353 -5.711 -11.128 1.00 88.25 311 TYR A CA 1
ATOM 2425 C C . TYR A 1 311 ? -5.163 -5.431 -12.391 1.00 88.25 311 TYR A C 1
ATOM 2427 O O . TYR A 1 311 ? -4.838 -5.945 -13.461 1.00 88.25 311 TYR A O 1
ATOM 2435 N N . SER A 1 312 ? -6.217 -4.621 -12.282 1.00 82.19 312 SER A N 1
ATOM 2436 C CA . SER A 1 312 ? -7.135 -4.373 -13.397 1.00 82.19 312 SER A CA 1
ATOM 2437 C C . SER A 1 312 ? -6.459 -3.642 -14.549 1.00 82.19 312 SER A C 1
ATOM 2439 O O . SER A 1 312 ? -6.707 -4.002 -15.693 1.00 82.19 312 SER A O 1
ATOM 2441 N N . THR A 1 313 ? -5.591 -2.664 -14.277 1.00 80.31 313 THR A N 1
ATOM 2442 C CA . THR A 1 313 ? -4.873 -1.922 -15.324 1.00 80.31 313 THR A CA 1
ATOM 2443 C C . THR A 1 313 ? -3.909 -2.829 -16.078 1.00 80.31 313 THR A C 1
ATOM 2445 O O . THR A 1 313 ? -3.981 -2.889 -17.298 1.00 80.31 313 THR A O 1
ATOM 2448 N N . SER A 1 314 ? -3.112 -3.637 -15.373 1.00 83.44 314 SER A N 1
ATOM 2449 C CA . SER A 1 314 ? -2.192 -4.596 -16.008 1.00 83.44 314 SER A CA 1
ATOM 2450 C C . SER A 1 314 ? -2.932 -5.651 -16.837 1.00 83.44 314 SER A C 1
ATOM 2452 O O . SER A 1 314 ? -2.566 -5.950 -17.975 1.00 83.44 314 SER A O 1
ATOM 2454 N N . LEU A 1 315 ? -4.023 -6.206 -16.294 1.00 78.69 315 LEU A N 1
ATOM 2455 C CA . LEU A 1 315 ? -4.844 -7.184 -17.010 1.00 78.69 315 LEU A CA 1
ATOM 2456 C C . LEU A 1 315 ? -5.563 -6.562 -18.211 1.00 78.69 315 LEU A C 1
ATOM 2458 O O . LEU A 1 315 ? -5.691 -7.227 -19.240 1.00 78.69 315 LEU A O 1
ATOM 2462 N N . ALA A 1 316 ? -6.016 -5.313 -18.099 1.00 75.94 316 ALA A N 1
ATOM 2463 C CA . ALA A 1 316 ? -6.634 -4.583 -19.198 1.00 75.94 316 ALA A CA 1
ATOM 2464 C C . ALA A 1 316 ? -5.620 -4.291 -20.306 1.00 75.94 316 ALA A C 1
ATOM 2466 O O . ALA A 1 316 ? -5.912 -4.580 -21.460 1.00 75.94 316 ALA A O 1
ATOM 2467 N N . GLU A 1 317 ? -4.418 -3.812 -19.985 1.00 76.50 317 GLU A N 1
ATOM 2468 C CA . GLU A 1 317 ? -3.352 -3.610 -20.976 1.00 76.50 317 GLU A CA 1
ATOM 2469 C C . GLU A 1 317 ? -2.994 -4.917 -21.687 1.00 76.50 317 GLU A C 1
ATOM 2471 O O . GLU A 1 317 ? -2.895 -4.954 -22.916 1.00 76.50 317 GLU A O 1
ATOM 2476 N N . ARG A 1 318 ? -2.915 -6.028 -20.947 1.00 78.31 318 ARG A N 1
ATOM 2477 C CA . ARG A 1 318 ? -2.724 -7.350 -21.548 1.00 78.31 318 ARG A CA 1
ATOM 2478 C C . ARG A 1 318 ? -3.871 -7.746 -22.475 1.00 78.31 318 ARG A C 1
ATOM 2480 O O . ARG A 1 318 ? -3.620 -8.304 -23.539 1.00 78.31 318 ARG A O 1
ATOM 2487 N N . ALA A 1 319 ? -5.117 -7.524 -22.068 1.00 68.38 319 ALA A N 1
ATOM 2488 C CA . ALA A 1 319 ? -6.289 -7.951 -22.829 1.00 68.38 319 ALA A CA 1
ATOM 2489 C C . ALA A 1 319 ? -6.570 -7.067 -24.056 1.00 68.38 319 ALA A C 1
ATOM 2491 O O . ALA A 1 319 ? -7.049 -7.575 -25.066 1.00 68.38 319 ALA A O 1
ATOM 2492 N N . LEU A 1 320 ? -6.298 -5.764 -23.956 1.00 72.31 320 LEU A N 1
ATOM 2493 C CA . LEU A 1 320 ? -6.641 -4.760 -24.966 1.00 72.31 320 LEU A CA 1
ATOM 2494 C C . LEU A 1 320 ? -5.482 -4.471 -25.924 1.00 72.31 320 LEU A C 1
ATOM 2496 O O . LEU A 1 320 ? -5.711 -4.311 -27.117 1.00 72.31 320 LEU A O 1
ATOM 2500 N N . VAL A 1 321 ? -4.252 -4.413 -25.406 1.00 79.69 321 VAL A N 1
ATOM 2501 C CA . VAL A 1 321 ? -3.049 -4.011 -26.159 1.00 79.69 321 VAL A CA 1
ATOM 2502 C C . VAL A 1 321 ? -2.100 -5.196 -26.377 1.00 79.69 321 VAL A C 1
ATOM 2504 O O . VAL A 1 321 ? -1.261 -5.172 -27.272 1.00 79.69 321 VAL A O 1
ATOM 2507 N N . GLY A 1 322 ? -2.246 -6.274 -25.600 1.00 74.56 322 GLY A N 1
ATOM 2508 C CA . GLY A 1 322 ? -1.376 -7.451 -25.686 1.00 74.56 322 GLY A CA 1
ATOM 2509 C C . GLY A 1 322 ? -0.065 -7.309 -24.909 1.00 74.56 322 GLY A C 1
ATOM 2510 O O . GLY A 1 322 ? 0.793 -8.188 -24.997 1.00 74.56 322 GLY A O 1
ATOM 2511 N N . THR A 1 323 ? 0.097 -6.236 -24.132 1.00 81.44 323 THR A N 1
ATOM 2512 C CA . THR A 1 323 ? 1.322 -5.965 -23.372 1.00 81.44 323 THR A CA 1
ATOM 2513 C C . THR A 1 323 ? 1.365 -6.791 -22.091 1.00 81.44 323 THR A C 1
ATOM 2515 O O . THR A 1 323 ? 0.413 -6.819 -21.315 1.00 81.44 323 THR A O 1
ATOM 2518 N N . LEU A 1 324 ? 2.491 -7.460 -21.844 1.00 86.06 324 LEU A N 1
ATOM 2519 C CA . LEU A 1 324 ? 2.795 -8.055 -20.546 1.00 86.06 324 LEU A CA 1
ATOM 2520 C C . LEU A 1 324 ? 3.931 -7.274 -19.900 1.00 86.06 324 LEU A C 1
ATOM 2522 O O . LEU A 1 324 ? 4.983 -7.122 -20.509 1.00 86.06 324 LEU A O 1
ATOM 2526 N N . HIS A 1 325 ? 3.722 -6.847 -18.658 1.00 92.31 325 HIS A N 1
ATOM 2527 C CA . HIS A 1 325 ? 4.728 -6.129 -17.864 1.00 92.31 325 HIS A CA 1
ATOM 2528 C C . HIS A 1 325 ? 5.508 -7.039 -16.914 1.00 92.31 325 HIS A C 1
ATOM 2530 O O . HIS A 1 325 ? 6.591 -6.698 -16.448 1.00 92.31 325 HIS A O 1
ATOM 2536 N N . SER A 1 326 ? 4.950 -8.217 -16.628 1.00 94.56 326 SER A N 1
ATOM 2537 C CA . SER A 1 326 ? 5.547 -9.213 -15.745 1.00 94.56 326 SER A CA 1
ATOM 2538 C C . SER A 1 326 ? 6.364 -10.223 -16.531 1.00 94.56 326 SER A C 1
ATOM 2540 O O . SER A 1 326 ? 5.957 -10.679 -17.605 1.00 94.56 326 SER A O 1
ATOM 2542 N N . ARG A 1 327 ? 7.487 -10.637 -15.951 1.00 92.56 327 ARG A N 1
ATOM 2543 C CA . ARG A 1 327 ? 8.231 -11.797 -16.423 1.00 92.56 327 ARG A CA 1
ATOM 2544 C C . ARG A 1 327 ? 7.395 -13.088 -16.307 1.00 92.56 327 ARG A C 1
ATOM 2546 O O . ARG A 1 327 ? 6.689 -13.274 -15.316 1.00 92.56 327 ARG A O 1
ATOM 2553 N N . PRO A 1 328 ? 7.462 -14.001 -17.296 1.00 88.12 328 PRO A N 1
ATOM 2554 C CA . PRO A 1 328 ? 6.576 -15.166 -17.365 1.00 88.12 328 PRO A CA 1
ATOM 2555 C C . PRO A 1 328 ? 6.895 -16.260 -16.335 1.00 88.12 328 PRO A C 1
ATOM 2557 O O . PRO A 1 328 ? 6.094 -17.178 -16.145 1.00 88.12 328 PRO A O 1
ATOM 2560 N N . GLU A 1 329 ? 8.060 -16.215 -15.686 1.00 91.94 329 GLU A N 1
ATOM 2561 C CA . GLU A 1 329 ? 8.441 -17.199 -14.681 1.00 91.94 329 GLU A CA 1
ATOM 2562 C C . GLU A 1 329 ? 7.506 -17.160 -13.462 1.00 91.94 329 GLU A C 1
ATOM 2564 O O . GLU A 1 329 ? 7.104 -16.101 -12.979 1.00 91.94 329 GLU A O 1
ATOM 2569 N N . VAL A 1 330 ? 7.225 -18.343 -12.901 1.00 91.44 330 VAL A N 1
ATOM 2570 C CA . VAL A 1 330 ? 6.322 -18.517 -11.747 1.00 91.44 330 VAL A CA 1
ATOM 2571 C C . VAL A 1 330 ? 6.717 -17.630 -10.567 1.00 91.44 330 VAL A C 1
ATOM 2573 O O . VAL A 1 330 ? 5.847 -17.088 -9.893 1.00 91.44 330 VAL A O 1
ATOM 2576 N N . LEU A 1 331 ? 8.018 -17.460 -10.332 1.00 94.19 331 LEU A N 1
ATOM 2577 C CA . LEU A 1 331 ? 8.529 -16.603 -9.268 1.00 94.19 331 LEU A CA 1
ATOM 2578 C C . LEU A 1 331 ? 8.022 -15.160 -9.414 1.00 94.19 331 LEU A C 1
ATOM 2580 O O . LEU A 1 331 ? 7.444 -14.612 -8.481 1.00 94.19 331 LEU A O 1
ATOM 2584 N N . TYR A 1 332 ? 8.190 -14.555 -10.586 1.00 95.19 332 TYR A N 1
ATOM 2585 C CA . TYR A 1 332 ? 7.890 -13.138 -10.766 1.00 95.19 332 TYR A CA 1
ATOM 2586 C C . TYR A 1 332 ? 6.389 -12.879 -10.861 1.00 95.19 332 TYR A C 1
ATOM 2588 O O . TYR A 1 332 ? 5.890 -11.960 -10.217 1.00 95.19 332 TYR A O 1
ATOM 2596 N N . PHE A 1 333 ? 5.637 -13.728 -11.560 1.00 91.38 333 PHE A N 1
ATOM 2597 C CA . PHE A 1 333 ? 4.194 -13.526 -11.648 1.00 91.38 333 PHE A CA 1
ATOM 2598 C C . PHE A 1 333 ? 3.449 -13.982 -10.380 1.00 91.38 333 PHE A C 1
ATOM 2600 O O . PHE A 1 333 ? 2.679 -13.229 -9.789 1.00 91.38 333 PHE A O 1
ATOM 2607 N N . TRP A 1 334 ? 3.655 -15.215 -9.913 1.00 92.00 334 TRP A N 1
ATOM 2608 C CA . TRP A 1 334 ? 2.842 -15.748 -8.812 1.00 92.00 334 TRP A CA 1
ATOM 2609 C C . TRP A 1 334 ? 3.353 -15.351 -7.433 1.00 92.00 334 TRP A C 1
ATOM 2611 O O . TRP A 1 334 ? 2.541 -15.084 -6.549 1.00 92.00 334 TRP A O 1
ATOM 2621 N N . VAL A 1 335 ? 4.670 -15.306 -7.222 1.00 93.31 335 VAL A N 1
ATOM 2622 C CA . VAL A 1 335 ? 5.213 -14.965 -5.899 1.00 93.31 335 VAL A CA 1
ATOM 2623 C C . VAL A 1 335 ? 5.298 -13.455 -5.727 1.00 93.31 335 VAL A C 1
ATOM 2625 O O . VAL A 1 335 ? 4.791 -12.948 -4.733 1.00 93.31 335 VAL A O 1
ATOM 2628 N N . TYR A 1 336 ? 5.887 -12.727 -6.677 1.00 96.62 336 TYR A N 1
ATOM 2629 C CA . TYR A 1 336 ? 6.051 -11.280 -6.520 1.00 96.62 336 TYR A CA 1
ATOM 2630 C C . TYR A 1 336 ? 4.761 -10.536 -6.876 1.00 96.62 336 TYR A C 1
ATOM 2632 O O . TYR A 1 336 ? 4.156 -9.921 -6.003 1.00 96.62 336 TYR A O 1
ATOM 2640 N N . TYR A 1 337 ? 4.285 -10.642 -8.119 1.00 94.69 337 TYR A N 1
ATOM 2641 C CA . TYR A 1 337 ? 3.139 -9.851 -8.573 1.00 94.69 337 TYR A CA 1
ATOM 2642 C C . TYR A 1 337 ? 1.838 -10.222 -7.836 1.00 94.69 337 TYR A C 1
ATOM 2644 O O . TYR A 1 337 ? 1.155 -9.355 -7.288 1.00 94.69 337 TYR A O 1
ATOM 2652 N N . VAL A 1 338 ? 1.495 -11.512 -7.745 1.00 91.75 338 VAL A N 1
ATOM 2653 C CA . VAL A 1 338 ? 0.309 -11.958 -6.988 1.00 91.75 338 VAL A CA 1
ATOM 2654 C C . VAL A 1 338 ? 0.597 -12.037 -5.485 1.00 91.75 338 VAL A C 1
ATOM 2656 O O . VAL A 1 338 ? -0.122 -11.447 -4.679 1.00 91.75 338 VAL A O 1
ATOM 2659 N N . GLY A 1 339 ? 1.645 -12.759 -5.091 1.00 93.81 339 GLY A N 1
ATOM 2660 C CA . GLY A 1 339 ? 1.907 -13.089 -3.692 1.00 93.81 339 GLY A CA 1
ATOM 2661 C C . GLY A 1 339 ? 2.270 -11.892 -2.814 1.00 93.81 339 GLY A C 1
ATOM 2662 O O . GLY A 1 339 ? 1.748 -11.803 -1.703 1.00 93.81 339 GLY A O 1
ATOM 2663 N N . PHE A 1 340 ? 3.098 -10.953 -3.285 1.00 95.44 340 PHE A N 1
ATOM 2664 C CA . PHE A 1 340 ? 3.438 -9.773 -2.484 1.00 95.44 340 PHE A CA 1
ATOM 2665 C C . PHE A 1 340 ? 2.309 -8.754 -2.420 1.00 95.44 340 PHE A C 1
ATOM 2667 O O . PHE A 1 340 ? 2.257 -8.028 -1.448 1.00 95.44 340 PHE A O 1
ATOM 2674 N N . ASN A 1 341 ? 1.357 -8.739 -3.349 1.00 95.31 341 ASN A N 1
ATOM 2675 C CA . ASN A 1 341 ? 0.197 -7.844 -3.269 1.00 95.31 341 ASN A CA 1
ATOM 2676 C C . ASN A 1 341 ? -0.997 -8.478 -2.521 1.00 95.31 341 ASN A C 1
ATOM 2678 O O . ASN A 1 341 ? -1.842 -7.770 -1.971 1.00 95.31 341 ASN A O 1
ATOM 2682 N N . ALA A 1 342 ? -1.067 -9.810 -2.410 1.00 95.12 342 ALA A N 1
ATOM 2683 C CA . ALA A 1 342 ? -2.169 -10.508 -1.740 1.00 95.12 342 ALA A CA 1
ATOM 2684 C C . ALA A 1 342 ? -2.429 -10.073 -0.274 1.00 95.12 342 ALA A C 1
ATOM 2686 O O . ALA A 1 342 ? -3.601 -9.962 0.107 1.00 95.12 342 ALA A O 1
ATOM 2687 N N . PRO A 1 343 ? -1.419 -9.772 0.573 1.00 97.25 343 PRO A N 1
ATOM 2688 C CA . PRO A 1 343 ? -1.677 -9.274 1.926 1.00 97.25 343 PRO A CA 1
ATOM 2689 C C . PRO A 1 343 ? -2.447 -7.942 1.969 1.00 97.25 343 PRO A C 1
ATOM 2691 O O . PRO A 1 343 ? -3.230 -7.742 2.898 1.00 97.25 343 PRO A O 1
ATOM 2694 N N . TRP A 1 344 ? -2.316 -7.090 0.945 1.00 96.56 344 TRP A N 1
ATOM 2695 C CA . TRP A 1 344 ? -3.031 -5.816 0.784 1.00 96.56 344 TRP A CA 1
ATOM 2696 C C . TRP A 1 344 ? -4.495 -6.029 0.367 1.00 96.56 344 TRP A C 1
ATOM 2698 O O . TRP A 1 344 ? -5.288 -5.092 0.356 1.00 96.56 344 TRP A O 1
ATOM 2708 N N . VAL A 1 345 ? -4.888 -7.275 0.088 1.00 96.50 345 VAL A N 1
ATOM 2709 C CA . VAL A 1 345 ? -6.288 -7.694 -0.033 1.00 96.50 345 VAL A CA 1
ATOM 2710 C C . VAL A 1 345 ? -6.758 -8.324 1.277 1.00 96.50 345 VAL A C 1
ATOM 2712 O O . VAL A 1 345 ? -7.740 -7.894 1.883 1.00 96.50 345 VAL A O 1
ATOM 2715 N N . VAL A 1 346 ? -6.046 -9.352 1.741 1.00 97.88 346 VAL A N 1
ATOM 2716 C CA . VAL A 1 346 ? -6.511 -10.210 2.840 1.00 97.88 346 VAL A CA 1
ATOM 2717 C C . VAL A 1 346 ? -6.583 -9.452 4.164 1.00 97.88 346 VAL A C 1
ATOM 2719 O O . VAL A 1 346 ? -7.601 -9.524 4.859 1.00 97.88 346 VAL A O 1
ATOM 2722 N N . VAL A 1 347 ? -5.528 -8.719 4.527 1.00 98.25 347 VAL A N 1
ATOM 2723 C CA . VAL A 1 347 ? -5.480 -8.028 5.820 1.00 98.25 347 VAL A CA 1
ATOM 2724 C C . VAL A 1 347 ? -6.490 -6.877 5.871 1.00 98.25 347 VAL A C 1
ATOM 2726 O O . VAL A 1 347 ? -7.280 -6.846 6.824 1.00 98.25 347 VAL A O 1
ATOM 2729 N N . PRO A 1 348 ? -6.575 -5.994 4.855 1.00 98.00 348 PRO A N 1
ATOM 2730 C CA . PRO A 1 348 ? -7.616 -4.975 4.800 1.00 98.00 348 PRO A CA 1
ATOM 2731 C C . PRO A 1 348 ? -9.038 -5.526 4.888 1.00 98.00 348 PRO A C 1
ATOM 2733 O O . PRO A 1 348 ? -9.840 -4.952 5.616 1.00 98.00 348 PRO A O 1
ATOM 273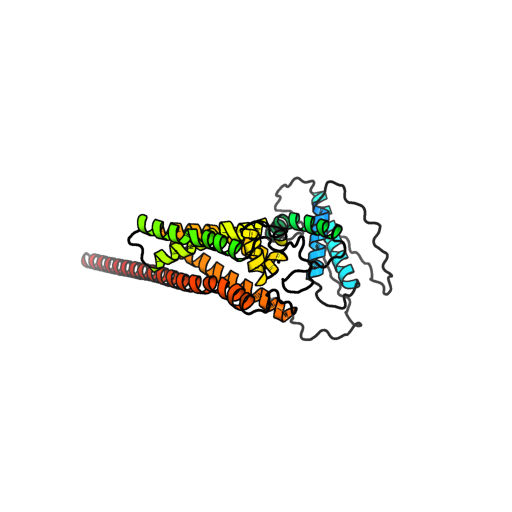6 N N . LEU A 1 349 ? -9.366 -6.661 4.256 1.00 98.06 349 LEU A N 1
ATOM 2737 C CA . LEU A 1 349 ? -10.703 -7.265 4.385 1.00 98.06 349 LEU A CA 1
ATOM 2738 C C . LEU A 1 349 ? -11.027 -7.677 5.827 1.00 98.06 349 LEU A C 1
ATOM 2740 O O . LEU A 1 349 ? -12.118 -7.389 6.327 1.00 98.06 349 LEU A O 1
ATOM 2744 N N . ILE A 1 350 ? -10.084 -8.322 6.518 1.00 98.31 350 ILE A N 1
ATOM 2745 C CA . ILE A 1 350 ? -10.266 -8.743 7.915 1.00 98.31 350 ILE A CA 1
ATOM 2746 C C . ILE A 1 350 ? -10.490 -7.519 8.815 1.00 98.31 350 ILE A C 1
ATOM 2748 O O . ILE A 1 350 ? -11.433 -7.487 9.614 1.00 98.31 350 ILE A O 1
ATOM 2752 N N . LEU A 1 351 ? -9.644 -6.497 8.669 1.00 98.38 351 LEU A N 1
ATOM 2753 C CA . LEU A 1 351 ? -9.698 -5.272 9.469 1.00 98.38 351 LEU A CA 1
ATOM 2754 C C . LEU A 1 351 ? -10.911 -4.393 9.121 1.00 98.38 351 LEU A C 1
ATOM 2756 O O . LEU A 1 351 ? -11.471 -3.735 10.004 1.00 98.38 351 LEU A O 1
ATOM 2760 N N . LEU A 1 352 ? -11.372 -4.422 7.873 1.00 97.62 352 LEU A N 1
ATOM 2761 C CA . LEU A 1 352 ? -12.595 -3.760 7.433 1.00 97.62 352 LEU A CA 1
ATOM 2762 C C . LEU A 1 352 ? -13.817 -4.380 8.114 1.00 97.62 352 LEU A C 1
ATOM 2764 O O . LEU A 1 352 ? -14.603 -3.667 8.739 1.00 97.62 352 LEU A O 1
ATOM 2768 N N . VAL A 1 353 ? -13.941 -5.712 8.080 1.00 98.06 353 VAL A N 1
ATOM 2769 C CA . VAL A 1 353 ? -15.022 -6.437 8.769 1.00 98.06 353 VAL A CA 1
ATOM 2770 C C . VAL A 1 353 ? -14.983 -6.173 10.276 1.00 98.06 353 VAL A C 1
ATOM 2772 O O . VAL A 1 353 ? -16.032 -5.984 10.899 1.00 98.06 353 VAL A O 1
ATOM 2775 N N . GLN A 1 354 ? -13.789 -6.115 10.872 1.00 97.44 354 GLN A N 1
ATOM 2776 C CA . GLN A 1 354 ? -13.623 -5.758 12.280 1.00 97.44 354 GLN A CA 1
ATOM 2777 C C . GLN A 1 354 ? -14.201 -4.366 12.587 1.00 97.44 354 GLN A C 1
ATOM 2779 O O . GLN A 1 354 ? -14.987 -4.229 13.531 1.00 97.44 354 GLN A O 1
ATOM 2784 N N . SER A 1 355 ? -13.838 -3.349 11.801 1.00 97.88 355 SER A N 1
ATOM 2785 C CA . SER A 1 355 ? -14.326 -1.978 11.992 1.00 97.88 355 SER A CA 1
ATOM 2786 C C . SER A 1 355 ? -15.825 -1.857 11.751 1.00 97.88 355 SER A C 1
ATOM 2788 O O . SER A 1 355 ? -16.517 -1.273 12.584 1.00 97.88 355 SER A O 1
ATOM 2790 N N . LEU A 1 356 ? -16.351 -2.475 10.692 1.00 97.81 356 LEU A N 1
ATOM 2791 C CA . LEU A 1 356 ? -17.786 -2.469 10.391 1.00 97.81 356 LEU A CA 1
ATOM 2792 C C . LEU A 1 356 ? -18.606 -3.078 11.536 1.00 97.81 356 LEU A C 1
ATOM 2794 O O . LEU A 1 356 ? -19.580 -2.478 11.987 1.00 97.81 356 LEU A O 1
ATOM 2798 N N . ARG A 1 357 ? -18.179 -4.224 12.082 1.00 97.50 357 ARG A N 1
ATOM 2799 C CA . ARG A 1 357 ? -18.847 -4.857 13.235 1.00 97.50 357 ARG A CA 1
ATOM 2800 C C . ARG A 1 357 ? -18.752 -4.021 14.508 1.00 97.50 357 ARG A C 1
ATOM 2802 O O . ARG A 1 357 ? -19.654 -4.063 15.342 1.00 97.50 357 ARG A O 1
ATOM 2809 N N . ALA A 1 358 ? -17.643 -3.319 14.723 1.00 96.12 358 ALA A N 1
ATOM 2810 C CA . ALA A 1 358 ? -17.494 -2.447 15.883 1.00 96.12 358 ALA A CA 1
ATOM 2811 C C . ALA A 1 358 ? -18.401 -1.213 15.778 1.00 96.12 358 ALA A C 1
ATOM 2813 O O . ALA A 1 358 ? -19.096 -0.889 16.737 1.00 96.12 358 ALA A O 1
ATOM 2814 N N . MET A 1 359 ? -18.439 -0.576 14.607 1.00 96.12 359 MET A N 1
ATOM 2815 C CA . MET A 1 359 ? -19.289 0.586 14.348 1.00 96.12 359 MET A CA 1
ATOM 2816 C C . MET A 1 359 ? -20.776 0.221 14.394 1.00 96.12 359 MET A C 1
ATOM 2818 O O . MET A 1 359 ? -21.542 0.911 15.053 1.00 96.12 359 MET A O 1
ATOM 2822 N N . SER A 1 360 ? -21.178 -0.898 13.784 1.00 96.94 360 SER A N 1
ATOM 2823 C CA . SER A 1 360 ? -22.567 -1.376 13.819 1.00 96.94 360 SER A CA 1
ATOM 2824 C C . SER A 1 360 ? -23.066 -1.611 15.250 1.00 96.94 360 SER A C 1
ATOM 2826 O O . SER A 1 360 ? -24.137 -1.127 15.601 1.00 96.94 360 SER A O 1
ATOM 2828 N N . ARG A 1 361 ? -22.260 -2.252 16.112 1.00 96.69 361 ARG A N 1
ATOM 2829 C CA . ARG A 1 361 ? -22.599 -2.426 17.537 1.00 96.69 361 ARG A CA 1
ATOM 2830 C C . ARG A 1 361 ? -22.723 -1.098 18.284 1.00 96.69 361 ARG A C 1
ATOM 2832 O O . ARG A 1 361 ? -23.570 -0.972 19.158 1.00 96.69 361 ARG A O 1
ATOM 2839 N N . ALA A 1 362 ? -21.881 -0.117 17.956 1.00 95.31 362 ALA A N 1
ATOM 2840 C CA . ALA A 1 362 ? -21.956 1.204 18.570 1.00 95.31 362 ALA A CA 1
ATOM 2841 C C . ALA A 1 362 ? -23.246 1.944 18.179 1.00 95.31 362 ALA A C 1
ATOM 2843 O O . ALA A 1 362 ? -23.869 2.557 19.041 1.00 95.31 362 ALA A O 1
ATOM 2844 N N . PHE A 1 363 ? -23.664 1.852 16.912 1.00 95.69 363 PHE A N 1
ATOM 2845 C CA . PHE A 1 363 ? -24.925 2.439 16.453 1.00 95.69 363 PHE A CA 1
ATOM 2846 C C . PHE A 1 363 ? -26.149 1.748 17.061 1.00 95.69 363 PHE A C 1
ATOM 2848 O O . PHE A 1 363 ? -27.044 2.437 17.531 1.00 95.69 363 PHE A O 1
ATOM 2855 N N . GLN A 1 364 ? -26.150 0.415 17.147 1.00 96.50 364 GLN A N 1
ATOM 2856 C CA . GLN A 1 364 ? -27.228 -0.336 17.808 1.00 96.50 364 GLN A CA 1
ATOM 2857 C C . GLN A 1 364 ? -27.391 0.074 19.277 1.00 96.50 364 GLN A C 1
ATOM 2859 O O . GLN A 1 364 ? -28.494 0.367 19.722 1.00 96.50 364 GLN A O 1
ATOM 2864 N N . ALA A 1 365 ? -26.285 0.177 20.020 1.00 96.19 365 ALA A N 1
ATOM 2865 C CA . ALA A 1 365 ? -26.329 0.601 21.418 1.00 96.19 365 ALA A CA 1
ATOM 2866 C C . ALA A 1 365 ? -26.841 2.045 21.593 1.00 96.19 365 ALA A C 1
ATOM 2868 O O . ALA A 1 365 ? -27.443 2.368 22.618 1.00 96.19 365 ALA A O 1
ATOM 2869 N N . LEU A 1 366 ? -26.590 2.924 20.615 1.00 95.94 366 LEU A N 1
ATOM 2870 C CA . LEU A 1 366 ? -27.124 4.285 20.618 1.00 95.94 366 LEU A CA 1
ATOM 2871 C C . LEU A 1 366 ? -28.641 4.280 20.385 1.00 95.94 366 LEU A C 1
ATOM 2873 O O . LEU A 1 366 ? -29.367 4.895 21.160 1.00 95.94 366 LEU A O 1
ATOM 2877 N N . GLU A 1 367 ? -29.110 3.535 19.386 1.00 96.12 367 GLU A N 1
ATOM 2878 C CA . GLU A 1 367 ? -30.534 3.411 19.050 1.00 96.12 367 GLU A CA 1
ATOM 2879 C C . GLU A 1 367 ? -31.351 2.802 20.204 1.00 96.12 367 GLU A C 1
ATOM 2881 O O . GLU A 1 367 ? -32.416 3.312 20.564 1.00 96.12 367 GLU A O 1
ATOM 2886 N N . GLU A 1 368 ? -30.833 1.754 20.852 1.00 96.25 368 GLU A N 1
ATOM 2887 C CA . GLU A 1 368 ? -31.452 1.150 22.040 1.00 96.25 368 GLU A CA 1
ATOM 2888 C C . GLU A 1 368 ? -31.590 2.162 23.185 1.00 96.25 368 GLU A C 1
ATOM 2890 O O . GLU A 1 368 ? -32.625 2.222 23.857 1.00 96.25 368 GLU A O 1
ATOM 2895 N N . LYS A 1 369 ? -30.558 2.989 23.393 1.00 96.19 369 LYS A N 1
ATOM 2896 C CA . LYS A 1 369 ? -30.557 4.019 24.432 1.00 96.19 369 LYS A CA 1
ATOM 2897 C C . LYS A 1 369 ? -31.565 5.127 24.127 1.00 96.19 369 LYS A C 1
ATOM 2899 O O . LYS A 1 369 ? -32.343 5.483 25.011 1.00 96.19 369 LYS A O 1
ATOM 2904 N N . GLU A 1 370 ? -31.583 5.639 22.900 1.00 95.44 370 GLU A N 1
ATOM 2905 C CA . GLU A 1 370 ? -32.538 6.667 22.465 1.00 95.44 370 GLU A CA 1
ATOM 2906 C C . GLU A 1 370 ? -33.985 6.165 22.584 1.00 95.44 370 GLU A C 1
ATOM 2908 O O . GLU A 1 370 ? -34.857 6.870 23.098 1.00 95.44 370 GLU A O 1
ATOM 2913 N N . THR A 1 371 ? -34.230 4.906 22.212 1.00 95.44 371 THR A N 1
ATOM 2914 C CA . THR A 1 371 ? -35.545 4.264 22.344 1.00 95.44 371 THR A CA 1
ATOM 2915 C C . THR A 1 371 ? -35.967 4.130 23.810 1.00 95.44 371 THR A C 1
ATOM 2917 O O . THR A 1 371 ? -37.115 4.419 24.162 1.00 95.44 371 THR A O 1
ATOM 2920 N N . ALA A 1 372 ? -35.050 3.723 24.692 1.00 94.50 372 ALA A N 1
ATOM 2921 C CA . ALA A 1 372 ? -35.319 3.615 26.125 1.00 94.50 372 ALA A CA 1
ATOM 2922 C C . ALA A 1 372 ? -35.605 4.985 26.768 1.00 94.50 372 ALA A C 1
ATOM 2924 O O . ALA A 1 372 ? -36.518 5.103 27.592 1.00 94.50 372 ALA A O 1
ATOM 2925 N N . GLU A 1 373 ? -34.866 6.026 26.376 1.00 93.44 373 GLU A N 1
ATOM 2926 C CA . GLU A 1 373 ? -35.084 7.401 26.838 1.00 93.44 373 GLU A CA 1
ATOM 2927 C C . GLU A 1 373 ? -36.438 7.950 26.361 1.00 93.44 373 GLU A C 1
ATOM 2929 O O . GLU A 1 373 ? -37.188 8.513 27.166 1.00 93.44 373 GLU A O 1
ATOM 2934 N N . ALA A 1 374 ? -36.809 7.707 25.100 1.00 92.44 374 ALA A N 1
ATOM 2935 C CA . ALA A 1 374 ? -38.114 8.084 24.557 1.00 92.44 374 ALA A CA 1
ATOM 2936 C C . ALA A 1 374 ? -39.273 7.369 25.277 1.00 92.44 374 ALA A C 1
ATOM 2938 O O . ALA A 1 374 ? -40.262 8.004 25.661 1.00 92.44 374 ALA A O 1
ATOM 2939 N N . ALA A 1 375 ? -39.136 6.065 25.542 1.00 92.31 375 ALA A N 1
ATOM 2940 C CA . ALA A 1 375 ? -40.129 5.295 26.292 1.00 92.31 375 ALA A CA 1
ATOM 2941 C C . ALA A 1 375 ? -40.294 5.811 27.735 1.00 92.31 375 ALA A C 1
ATOM 2943 O O . ALA A 1 375 ? -41.413 5.876 28.256 1.00 92.31 375 ALA A O 1
ATOM 2944 N N . LEU A 1 376 ? -39.196 6.212 28.383 1.00 91.56 376 LEU A N 1
ATOM 2945 C CA . LEU A 1 376 ? -39.228 6.795 29.724 1.00 91.56 376 LEU A CA 1
ATOM 2946 C C . LEU A 1 376 ? -39.900 8.177 29.732 1.00 91.56 376 LEU A C 1
ATOM 2948 O O . LEU A 1 376 ? -40.674 8.474 30.646 1.00 91.56 376 LEU A O 1
ATOM 2952 N N . ALA A 1 377 ? -39.630 9.008 28.722 1.00 88.94 377 ALA A N 1
ATOM 2953 C CA . ALA A 1 377 ? -40.252 10.321 28.570 1.00 88.94 377 ALA A CA 1
ATOM 2954 C C . ALA A 1 377 ? -41.772 10.211 28.360 1.00 88.94 377 ALA A C 1
ATOM 2956 O O . ALA A 1 377 ? -42.524 10.909 29.044 1.00 88.94 377 ALA A O 1
ATOM 2957 N N . SER A 1 378 ? -42.227 9.281 27.509 1.00 88.38 378 SER A N 1
ATOM 2958 C CA . SER A 1 378 ? -43.659 9.006 27.301 1.00 88.38 378 SER A CA 1
ATOM 2959 C C . SER A 1 378 ? -44.353 8.618 28.607 1.00 88.38 378 SER A C 1
ATOM 2961 O O . SER A 1 378 ? -45.355 9.225 28.975 1.00 88.38 378 SER A O 1
ATOM 2963 N N . ARG A 1 379 ? -43.777 7.677 29.373 1.00 86.81 379 ARG A N 1
ATOM 2964 C CA . ARG A 1 379 ? -44.354 7.237 30.658 1.00 86.81 379 ARG A CA 1
ATOM 2965 C C . ARG A 1 379 ? -44.477 8.371 31.679 1.00 86.81 379 ARG A C 1
ATOM 2967 O O . ARG A 1 379 ? -45.448 8.407 32.432 1.00 86.81 379 ARG A O 1
ATOM 2974 N N . LYS A 1 380 ? -43.504 9.289 31.728 1.00 81.00 380 LYS A N 1
ATOM 2975 C CA . LYS A 1 380 ? -43.563 10.469 32.611 1.00 81.00 380 LYS A CA 1
ATOM 2976 C C . LYS A 1 380 ? -44.632 11.468 32.165 1.00 81.00 380 LYS A C 1
ATOM 2978 O O . LYS A 1 380 ? -45.323 12.015 33.022 1.00 81.00 380 LYS A O 1
ATOM 2983 N N . GLY A 1 381 ? -44.777 11.683 30.856 1.00 75.50 381 GLY A N 1
ATOM 2984 C CA . GLY A 1 381 ? -45.840 12.515 30.288 1.00 75.50 381 GLY A CA 1
ATOM 2985 C C . GLY A 1 381 ? -47.228 11.987 30.647 1.00 75.50 381 GLY A C 1
ATOM 2986 O O . GLY A 1 381 ? -48.031 12.728 31.215 1.00 75.50 381 GLY A O 1
ATOM 2987 N N . ASP A 1 382 ? -47.458 10.690 30.429 1.00 75.50 382 ASP A N 1
ATOM 2988 C CA . ASP A 1 382 ? -48.731 10.025 30.730 1.00 75.50 382 ASP A CA 1
ATOM 2989 C C . ASP A 1 382 ? -49.091 10.116 32.224 1.00 75.50 382 ASP A C 1
ATOM 2991 O O . ASP A 1 382 ? -50.232 10.435 32.584 1.00 75.50 382 ASP A O 1
ATOM 2995 N N . ALA A 1 383 ? -48.106 9.907 33.108 1.00 71.06 383 ALA A N 1
ATOM 2996 C CA . ALA A 1 383 ? -48.283 10.018 34.555 1.00 71.06 383 ALA A CA 1
ATOM 2997 C C . ALA A 1 383 ? -48.707 11.435 34.985 1.00 71.06 383 ALA A C 1
ATOM 2999 O O . ALA A 1 383 ? -49.692 11.573 35.718 1.00 71.06 383 ALA A O 1
ATOM 3000 N N . ALA A 1 384 ? -48.040 12.474 34.465 1.00 67.81 384 ALA A N 1
ATOM 3001 C CA . ALA A 1 384 ? -48.347 13.875 34.762 1.00 67.81 384 ALA A CA 1
ATOM 3002 C C . ALA A 1 384 ? -49.746 14.290 34.268 1.00 67.81 384 ALA A C 1
ATOM 3004 O O . ALA A 1 384 ? -50.484 14.975 34.982 1.00 67.81 384 ALA A O 1
ATOM 3005 N N . THR A 1 385 ? -50.168 13.824 33.085 1.00 67.38 385 THR A N 1
ATOM 3006 C CA . THR A 1 385 ? -51.547 14.035 32.609 1.00 67.38 385 THR A CA 1
ATOM 3007 C C . THR A 1 385 ? -52.593 13.325 33.466 1.00 67.38 385 THR A C 1
ATOM 3009 O O . THR A 1 385 ? -53.701 13.841 33.623 1.00 67.38 385 THR A O 1
ATOM 3012 N N . SER A 1 386 ? -52.271 12.162 34.045 1.00 62.44 386 SER A N 1
ATOM 3013 C CA . SER A 1 386 ? -53.212 11.433 34.906 1.00 62.44 386 SER A CA 1
ATOM 3014 C C . SER A 1 386 ? -53.387 12.093 36.281 1.00 62.44 386 SER A C 1
ATOM 3016 O O . SER A 1 386 ? -54.506 12.143 36.794 1.00 62.44 386 SER A O 1
ATOM 3018 N N . GLU A 1 387 ? -52.317 12.658 36.855 1.00 63.72 387 GLU A N 1
ATOM 3019 C CA . GLU A 1 387 ? -52.371 13.381 38.134 1.00 63.72 387 GLU A CA 1
ATOM 3020 C C . GLU A 1 387 ? -53.109 14.719 38.011 1.00 63.72 387 GLU A C 1
ATOM 3022 O O . GLU A 1 387 ? -53.955 15.030 38.854 1.00 63.72 387 GLU A O 1
ATOM 3027 N N . GLY A 1 388 ? -52.888 15.465 36.921 1.00 59.09 388 GLY A N 1
ATOM 3028 C CA . GLY A 1 388 ? -53.610 16.714 36.646 1.00 59.09 388 GLY A CA 1
ATOM 3029 C C . GLY A 1 388 ? -55.115 16.529 36.405 1.00 59.09 388 GLY A C 1
ATOM 3030 O O . GLY A 1 388 ? -55.891 17.466 36.576 1.00 59.09 388 GLY A O 1
ATOM 3031 N N . LYS A 1 389 ? -55.553 15.315 36.040 1.00 57.91 389 LYS A N 1
ATOM 3032 C CA . LYS A 1 389 ? -56.973 14.975 35.847 1.00 57.91 389 LYS A CA 1
ATOM 3033 C C . LYS A 1 389 ? -57.670 14.498 37.129 1.00 57.91 389 LYS A C 1
ATOM 3035 O O . LYS A 1 389 ? -58.892 14.481 37.164 1.00 57.91 389 LYS A O 1
ATOM 3040 N N . LYS A 1 390 ? -56.916 14.102 38.163 1.00 57.88 390 LYS A N 1
ATOM 3041 C CA . LYS A 1 390 ? -57.449 13.717 39.488 1.00 57.88 390 LYS A CA 1
ATOM 3042 C C . LYS A 1 390 ? -57.537 14.885 40.476 1.00 57.88 390 LYS A C 1
ATOM 3044 O O . LYS A 1 390 ? -58.204 14.757 41.494 1.00 57.88 390 LYS A O 1
ATOM 3049 N N . THR A 1 391 ? -56.847 15.991 40.203 1.00 54.34 391 THR A N 1
ATOM 3050 C CA . THR A 1 391 ? -56.798 17.194 41.057 1.00 54.34 391 THR A CA 1
ATOM 3051 C C . THR A 1 391 ? -57.782 18.290 40.636 1.00 54.34 391 THR A C 1
ATOM 3053 O O . THR A 1 391 ? -57.778 19.373 41.219 1.00 54.34 391 THR A O 1
ATOM 3056 N N . ARG A 1 392 ? -58.637 18.015 39.650 1.00 46.41 392 ARG A N 1
ATOM 3057 C CA . ARG A 1 392 ? -59.668 18.914 39.128 1.00 46.41 392 ARG A CA 1
ATOM 3058 C C . ARG A 1 392 ? -61.017 18.224 39.220 1.00 46.41 392 ARG A C 1
ATOM 3060 O O . ARG A 1 392 ? -62.001 18.940 39.495 1.00 46.41 392 ARG A O 1
#

Mean predicted aligned error: 17.64 Å

Secondary structure (DSSP, 8-state):
--------S-----TT-----------TT--------TT---PPPP-PPPPPTT--HHHHHHHHHHHHHHHH---SS--HHHHHHHHHHHHHHHHHHHHHHHHTTT-----TT---SS--HHHHHHHHHHHHHHHHHHHHHHHHHHH--S-----SSSSTT---TT----SS-HHHHHHHHHHHHHTHHHHHHHHHHHH-TT--HHHHHHHHHHHHHHHIIIIIIHHHHHHTTTGGG--SHHHHHHHHHTTT-GGGTTT-HHHHHHHHHIIIIIHHHHHHHHHHHHHT-TTHHHHHHHHHHHHHHHHHHHHHHHHHHHHHT----S-SSHIIIIIIIIITTTHHHHHHHHHHHHHHHHHHHHHHHHHHHHHHHHHHHHHHHHHHHHHHHH--